Protein AF-0000000080333529 (afdb_homodimer)

Solvent-accessible surface area (backbone atoms only — not comparable to full-atom values): 23933 Å² total; per-residue (Å²): 127,78,77,71,86,58,95,71,82,52,67,54,53,47,52,49,46,55,55,24,71,76,44,64,41,33,68,66,54,49,54,51,51,41,56,34,69,43,43,64,78,32,32,79,67,63,74,89,47,46,64,58,46,52,50,52,35,33,75,72,50,28,28,42,82,66,44,78,44,62,57,81,95,43,74,72,43,58,24,32,24,52,32,74,61,20,52,52,49,38,52,52,54,45,46,48,41,52,23,46,83,76,91,73,59,57,62,54,39,35,29,47,66,55,45,79,83,49,44,61,68,57,49,42,53,28,43,49,49,21,38,54,51,38,52,51,52,36,52,50,46,52,53,50,47,60,58,44,59,76,75,39,66,57,75,83,40,49,30,58,52,49,49,41,52,52,44,47,48,50,33,53,50,50,49,54,54,41,47,28,60,76,69,64,69,40,73,63,47,66,52,49,43,44,26,67,74,70,68,48,78,44,67,79,55,54,59,47,74,78,42,89,58,67,68,130,127,80,78,73,84,56,96,71,81,54,65,53,50,45,52,50,47,56,56,24,71,75,45,64,41,31,69,66,55,50,52,52,50,41,56,36,69,45,43,63,77,32,33,78,66,62,76,89,46,46,63,59,44,54,50,52,34,33,75,74,51,26,27,43,82,66,42,77,46,65,59,81,94,44,75,72,45,59,25,33,24,51,32,73,62,20,51,52,49,36,52,53,53,45,48,48,41,49,22,48,84,74,92,74,57,56,62,54,38,35,29,47,68,55,47,80,83,49,44,59,67,57,48,42,53,29,44,49,51,22,38,52,51,39,51,50,52,36,50,50,46,52,54,49,48,59,57,43,58,75,76,41,65,57,74,80,40,50,32,59,53,50,50,41,51,51,44,48,49,50,33,53,51,49,50,53,54,40,46,27,61,76,69,65,69,40,74,62,46,67,54,49,43,46,25,67,74,70,67,49,78,46,68,80,55,54,58,46,73,77,42,88,57,65,68,130

Radius of gyration: 25.31 Å; Cα contacts (8 Å, |Δi|>4): 511; chains: 2; bounding box: 43×82×62 Å

Secondary structure (DSSP, 8-state):
------S---HHHHHHHHHHTT--B-HHHHHHHHHHTTGGGTS---GGGHHHHHHHHHHTTSEEEEEEE--TTS-PEEEEEE-HHHHHHHHHHHHHHHHS------HHHHHHHHGGGS-HHHHHHHHHHHHHHHHHHHHHHHHHHHHHHTTS-GGGGHHHHHHHHHHHHHHHHHHHHHHHHHHT-STTHHHHHHHHHH-PPPHHHHHHHTS-----/------S---HHHHHHHHHHTT--B-HHHHHHHHHHTTGGGTS---GGGHHHHHHHHHHTTSEEEEEEE--TTSPPEEEEEE-HHHHHHHHHHHHHHHHS------HHHHHHHHGGGS-HHHHHHHHHHHHHHHHHHHHHHHHHHHHHHTTS-GGGGHHHHHHHHHHHHHHHHHHHHHHHHHHT-STTHHHHHHHHHH-PPPHHHHHHHTS-----

Organism: NCBI:txid40318

Sequence (432 aa):
MAAKRRKLGNPLALAVMVLLTEKPMHPYEIAQTLRRRGKDSSLKINYGSLYTVVQNLEKHGFVEVAEVQREGNRPERTLYGITDAGREEAVQWLSDLLAVPAQEFPIFEAALSLMGVLAPDEVARLLQERLDTLQVRAASARGGLEKLYEKLPRLFLIETEYQLHMIEAEAAWVRDFLLEITEGTLPGLVEWRAFHETGEVPEEYLKLAGGTFEKPMAAKRRKLGNPLALAVMVLLTEKPMHPYEIAQTLRRRGKDSSLKINYGSLYTVVQNLEKHGFVEVAEVQREGNRPERTLYGITDAGREEAVQWLSDLLAVPAQEFPIFEAALSLMGVLAPDEVARLLQERLDTLQVRAASARGGLEKLYEKLPRLFLIETEYQLHMIEAEAAWVRDFLLEITEGTLPGLVEWRAFHETGEVPEEYLKLAGGTFEKP

pLDDT: mean 90.99, std 13.89, range [31.88, 98.94]

InterPro domains:
  IPR005149 Transcription regulator PadR, N-terminal [PF03551] (16-89)
  IPR036388 Winged helix-like DNA-binding domain superfamily [G3DSA:1.10.10.10] (5-105)
  IPR036390 Winged helix DNA-binding domain superfamily [SSF46785] (12-182)
  IPR052509 Metal-responsive DNA-binding regulator [PTHR33169] (12-100)

Structure (mmCIF, N/CA/C/O backbone):
data_AF-0000000080333529-model_v1
#
loop_
_entity.id
_entity.type
_entity.pdbx_description
1 polymer 'PadR family transcriptional regulator'
#
loop_
_atom_site.group_PDB
_atom_site.id
_atom_site.type_symbol
_atom_site.label_atom_id
_atom_site.label_alt_id
_atom_site.label_comp_id
_atom_site.label_asym_id
_atom_site.label_entity_id
_atom_site.label_seq_id
_atom_site.pdbx_PDB_ins_code
_atom_site.Cartn_x
_atom_site.Cartn_y
_atom_site.Cartn_z
_atom_site.occupancy
_atom_site.B_iso_or_equiv
_atom_site.auth_seq_id
_atom_site.auth_comp_id
_atom_site.auth_asym_id
_atom_site.auth_atom_id
_atom_site.pdbx_PDB_model_num
ATOM 1 N N . MET A 1 1 ? -19.672 2.041 6.551 1 31.88 1 MET A N 1
ATOM 2 C CA . MET A 1 1 ? -20.203 3.035 5.629 1 31.88 1 MET A CA 1
ATOM 3 C C . MET A 1 1 ? -19.25 3.271 4.465 1 31.88 1 MET A C 1
ATOM 5 O O . MET A 1 1 ? -18.031 3.283 4.648 1 31.88 1 MET A O 1
ATOM 9 N N . ALA A 1 2 ? -19.672 2.938 3.289 1 41.88 2 ALA A N 1
ATOM 10 C CA . ALA A 1 2 ? -18.875 3.184 2.09 1 41.88 2 ALA A CA 1
ATOM 11 C C . ALA A 1 2 ? -18.297 4.594 2.104 1 41.88 2 ALA A C 1
ATOM 13 O O . ALA A 1 2 ? -18.953 5.543 2.525 1 41.88 2 ALA A O 1
ATOM 14 N N . ALA A 1 3 ? -17.047 4.762 2.18 1 49.75 3 ALA A N 1
ATOM 15 C CA . ALA A 1 3 ? -16.453 6.094 2.105 1 49.75 3 ALA A CA 1
ATOM 16 C C . ALA A 1 3 ? -17.203 6.973 1.107 1 49.75 3 ALA A C 1
ATOM 18 O O . ALA A 1 3 ? -17.469 6.551 -0.017 1 49.75 3 ALA A O 1
ATOM 19 N N . LYS A 1 4 ? -18 7.844 1.48 1 55.5 4 LYS A N 1
ATOM 20 C CA . LYS A 1 4 ? -18.688 8.812 0.63 1 55.5 4 LYS A CA 1
ATOM 21 C C . LYS A 1 4 ? -17.781 9.273 -0.513 1 55.5 4 LYS A C 1
ATOM 23 O O . LYS A 1 4 ? -16.594 9.508 -0.315 1 55.5 4 LYS A O 1
ATOM 28 N N . ARG A 1 5 ? -18.281 9.102 -1.69 1 67.81 5 ARG A N 1
ATOM 29 C CA . ARG A 1 5 ? -17.609 9.586 -2.895 1 67.81 5 ARG A CA 1
ATOM 30 C C . ARG A 1 5 ? -17.281 11.07 -2.781 1 67.81 5 ARG A C 1
ATOM 32 O O . ARG A 1 5 ? -18.172 11.898 -2.613 1 67.81 5 ARG A O 1
ATOM 39 N N . ARG A 1 6 ? -16.109 11.297 -2.586 1 78.88 6 ARG A N 1
ATOM 40 C CA . ARG A 1 6 ? -15.656 12.672 -2.4 1 78.88 6 ARG A CA 1
ATOM 41 C C . ARG A 1 6 ? -15.508 13.391 -3.74 1 78.88 6 ARG A C 1
ATOM 43 O O . ARG A 1 6 ? -15.258 12.75 -4.766 1 78.88 6 ARG A O 1
ATOM 50 N N . LYS A 1 7 ? -15.789 14.648 -3.719 1 79.12 7 LYS A N 1
ATOM 51 C CA . LYS A 1 7 ? -15.664 15.461 -4.926 1 79.12 7 LYS A CA 1
ATOM 52 C C . LYS A 1 7 ? -14.258 15.391 -5.5 1 79.12 7 LYS A C 1
ATOM 54 O O . LYS A 1 7 ? -14.078 15.336 -6.719 1 79.12 7 LYS A O 1
ATOM 59 N N . LEU A 1 8 ? -13.344 15.484 -4.648 1 83.56 8 LEU A N 1
ATOM 60 C CA . LEU A 1 8 ? -11.945 15.297 -5.016 1 83.56 8 LEU A CA 1
ATOM 61 C C . LEU A 1 8 ? -11.328 14.156 -4.215 1 83.56 8 LEU A C 1
ATOM 63 O O . LEU A 1 8 ? -11.523 14.062 -3 1 83.56 8 LEU A O 1
ATOM 67 N N . GLY A 1 9 ? -10.609 13.328 -4.965 1 87.12 9 GLY A N 1
ATOM 68 C CA . GLY A 1 9 ? -10.062 12.164 -4.297 1 87.12 9 GLY A CA 1
ATOM 69 C C . GLY A 1 9 ? -8.547 12.125 -4.312 1 87.12 9 GLY A C 1
ATOM 70 O O . GLY A 1 9 ? -7.934 11.195 -3.781 1 87.12 9 GLY A O 1
ATOM 71 N N . ASN A 1 10 ? -7.965 13.172 -4.797 1 90.81 10 ASN A N 1
ATOM 72 C CA . ASN A 1 10 ? -6.516 13.273 -4.906 1 90.81 10 ASN A CA 1
ATOM 73 C C . ASN A 1 10 ? -5.883 13.688 -3.58 1 90.81 10 ASN A C 1
ATOM 75 O O . ASN A 1 10 ? -6.223 14.734 -3.025 1 90.81 10 ASN A O 1
ATOM 79 N N . PRO A 1 11 ? -4.934 12.867 -3.082 1 93.31 11 PRO A N 1
ATOM 80 C CA . PRO A 1 11 ? -4.309 13.211 -1.802 1 93.31 11 PRO A CA 1
ATOM 81 C C . PRO A 1 11 ? -3.664 14.594 -1.81 1 93.31 11 PRO A C 1
ATOM 83 O O . PRO A 1 11 ? -3.582 15.242 -0.765 1 93.31 11 PRO A O 1
ATOM 86 N N . LEU A 1 12 ? -3.232 15.039 -2.93 1 96.5 12 LEU A N 1
ATOM 87 C CA . LEU A 1 12 ? -2.662 16.375 -3.021 1 96.5 12 LEU A CA 1
ATOM 88 C C . LEU A 1 12 ? -3.697 17.438 -2.65 1 96.5 12 LEU A C 1
ATOM 90 O O . LEU A 1 12 ? -3.367 18.438 -2.006 1 96.5 12 LEU A O 1
ATOM 94 N N . ALA A 1 13 ? -4.895 17.266 -3.061 1 97.38 13 ALA A N 1
ATOM 95 C CA . ALA A 1 13 ? -5.965 18.203 -2.707 1 97.38 13 ALA A CA 1
ATOM 96 C C . ALA A 1 13 ? -6.133 18.297 -1.194 1 97.38 13 ALA A C 1
ATOM 98 O O . ALA A 1 13 ? -6.285 19.391 -0.647 1 97.38 13 ALA A O 1
ATOM 99 N N . LEU A 1 14 ? -6.094 17.156 -0.58 1 97.56 14 LEU A N 1
ATOM 100 C CA . LEU A 1 14 ? -6.188 17.141 0.876 1 97.56 14 LEU A CA 1
ATOM 101 C C . LEU A 1 14 ? -5.012 17.875 1.509 1 97.56 14 LEU A C 1
ATOM 103 O O . LEU A 1 14 ? -5.195 18.672 2.43 1 97.56 14 LEU A O 1
ATOM 107 N N . ALA A 1 15 ? -3.828 17.594 1.026 1 98 15 ALA A N 1
ATOM 108 C CA . ALA A 1 15 ? -2.629 18.25 1.555 1 98 15 ALA A CA 1
ATOM 109 C C . ALA A 1 15 ? -2.713 19.766 1.396 1 98 15 ALA A C 1
ATOM 111 O O . ALA A 1 15 ? -2.35 20.516 2.309 1 98 15 ALA A O 1
ATOM 112 N N . VAL A 1 16 ? -3.225 20.188 0.285 1 98 16 VAL A N 1
ATOM 113 C CA . VAL A 1 16 ? -3.363 21.609 0.015 1 98 16 VAL A CA 1
ATOM 114 C C . VAL A 1 16 ? -4.348 22.234 1.006 1 98 16 VAL A C 1
ATOM 116 O O . VAL A 1 16 ? -4.051 23.266 1.624 1 98 16 VAL A O 1
ATOM 119 N N . MET A 1 17 ? -5.48 21.641 1.141 1 98.25 17 MET A N 1
ATOM 120 C CA . MET A 1 17 ? -6.488 22.188 2.053 1 98.25 17 MET A CA 1
ATOM 121 C C . MET A 1 17 ? -5.953 22.25 3.479 1 98.25 17 MET A C 1
ATOM 123 O O . MET A 1 17 ? -6.156 23.234 4.18 1 98.25 17 MET A O 1
ATOM 127 N N . VAL A 1 18 ? -5.25 21.203 3.867 1 97.75 18 VAL A N 1
ATOM 128 C CA . VAL A 1 18 ? -4.695 21.172 5.219 1 97.75 18 VAL A CA 1
ATOM 129 C C . VAL A 1 18 ? -3.674 22.281 5.391 1 97.75 18 VAL A C 1
ATOM 131 O O . VAL A 1 18 ? -3.686 23 6.402 1 97.75 18 VAL A O 1
ATOM 134 N N . LEU A 1 19 ? -2.826 22.469 4.441 1 96.62 19 LEU A N 1
ATOM 135 C CA . LEU A 1 19 ? -1.813 23.516 4.516 1 96.62 19 LEU A CA 1
ATOM 136 C C . LEU A 1 19 ? -2.459 24.906 4.586 1 96.62 19 LEU A C 1
ATOM 138 O O . LEU A 1 19 ? -2.012 25.766 5.348 1 96.62 19 LEU A O 1
ATOM 142 N N . LEU A 1 20 ? -3.541 25.109 3.916 1 97.44 20 LEU A N 1
ATOM 143 C CA . LEU A 1 20 ? -4.184 26.406 3.824 1 97.44 20 LEU A CA 1
ATOM 144 C C . LEU A 1 20 ? -4.945 26.734 5.105 1 97.44 20 LEU A C 1
ATOM 146 O O . LEU A 1 20 ? -5.375 27.875 5.309 1 97.44 20 LEU A O 1
ATOM 150 N N . THR A 1 21 ? -5.113 25.797 5.926 1 95.31 21 THR A N 1
ATOM 151 C CA . THR A 1 21 ? -5.695 26.094 7.23 1 95.31 21 THR A CA 1
ATOM 152 C C . THR A 1 21 ? -4.738 26.938 8.062 1 95.31 21 THR A C 1
ATOM 154 O O . THR A 1 21 ? -5.148 27.562 9.039 1 95.31 21 THR A O 1
ATOM 157 N N . GLU A 1 22 ? -3.457 26.906 7.691 1 92.38 22 GLU A N 1
ATOM 158 C CA . GLU A 1 22 ? -2.451 27.672 8.422 1 92.38 22 GLU A CA 1
ATOM 159 C C . GLU A 1 22 ? -2.465 29.141 8.008 1 92.38 22 GLU A C 1
ATOM 161 O O . GLU A 1 22 ? -2.406 30.031 8.859 1 92.38 22 GLU A O 1
ATOM 166 N N . LYS A 1 23 ? -2.471 29.422 6.801 1 92.88 23 LYS A N 1
ATOM 167 C CA . LYS A 1 23 ? -2.51 30.75 6.207 1 92.88 23 LYS A CA 1
ATOM 168 C C . LYS A 1 23 ? -2.758 30.672 4.703 1 92.88 23 LYS A C 1
ATOM 170 O O . LYS A 1 23 ? -2.531 29.641 4.082 1 92.88 23 LYS A O 1
ATOM 175 N N . PRO A 1 24 ? -3.273 31.766 4.195 1 95.94 24 PRO A N 1
ATOM 176 C CA . PRO A 1 24 ? -3.344 31.797 2.732 1 95.94 24 PRO A CA 1
ATOM 177 C C . PRO A 1 24 ? -1.971 31.703 2.072 1 95.94 24 PRO A C 1
ATOM 179 O O . PRO A 1 24 ? -0.981 32.188 2.623 1 95.94 24 PRO A O 1
ATOM 182 N N . MET A 1 25 ? -1.92 31.062 0.925 1 95.88 25 MET A N 1
ATOM 183 C CA . MET A 1 25 ? -0.665 30.859 0.204 1 95.88 25 MET A CA 1
ATOM 184 C C . MET A 1 25 ? -0.895 30.891 -1.304 1 95.88 25 MET A C 1
ATOM 186 O O . MET A 1 25 ? -1.982 30.547 -1.774 1 95.88 25 MET A O 1
ATOM 190 N N . HIS A 1 26 ? 0.167 31.328 -2.025 1 94.5 26 HIS A N 1
ATOM 191 C CA . HIS A 1 26 ? 0.181 31.078 -3.463 1 94.5 26 HIS A CA 1
ATOM 192 C C . HIS A 1 26 ? 0.554 29.625 -3.771 1 94.5 26 HIS A C 1
ATOM 194 O O . HIS A 1 26 ? 1.181 28.953 -2.949 1 94.5 26 HIS A O 1
ATOM 200 N N . PRO A 1 27 ? 0.148 29.172 -4.977 1 94.56 27 PRO A N 1
ATOM 201 C CA . PRO A 1 27 ? 0.464 27.781 -5.344 1 94.56 27 PRO A CA 1
ATOM 202 C C . PRO A 1 27 ? 1.956 27.484 -5.246 1 94.56 27 PRO A C 1
ATOM 204 O O . PRO A 1 27 ? 2.336 26.391 -4.789 1 94.56 27 PRO A O 1
ATOM 207 N N . TYR A 1 28 ? 2.715 28.375 -5.59 1 93.94 28 TYR A N 1
ATOM 208 C CA . TYR A 1 28 ? 4.156 28.188 -5.496 1 93.94 28 TYR A CA 1
ATOM 209 C C . TYR A 1 28 ? 4.586 27.953 -4.051 1 93.94 28 TYR A C 1
ATOM 211 O O . TYR A 1 28 ? 5.406 27.078 -3.768 1 93.94 28 TYR A O 1
ATOM 219 N N . GLU A 1 29 ? 4.141 28.766 -3.186 1 94.19 29 GLU A N 1
ATOM 220 C CA . GLU A 1 29 ? 4.449 28.641 -1.764 1 94.19 29 GLU A CA 1
ATOM 221 C C . GLU A 1 29 ? 3.951 27.312 -1.213 1 94.19 29 GLU A C 1
ATOM 223 O O . GLU A 1 29 ? 4.617 26.688 -0.385 1 94.19 29 GLU A O 1
ATOM 228 N N . ILE A 1 30 ? 2.814 26.859 -1.659 1 96.75 30 ILE A N 1
ATOM 229 C CA . ILE A 1 30 ? 2.268 25.578 -1.248 1 96.75 30 ILE A CA 1
ATOM 230 C C . ILE A 1 30 ? 3.23 24.453 -1.641 1 96.75 30 ILE A C 1
ATOM 232 O O . ILE A 1 30 ? 3.588 23.609 -0.811 1 96.75 30 ILE A O 1
ATOM 236 N N . ALA A 1 31 ? 3.668 24.484 -2.875 1 96.31 31 ALA A N 1
ATOM 237 C CA . ALA A 1 31 ? 4.598 23.469 -3.369 1 96.31 31 ALA A CA 1
ATOM 238 C C . ALA A 1 31 ? 5.891 23.469 -2.559 1 96.31 31 ALA A C 1
ATOM 240 O O . ALA A 1 31 ? 6.379 22.406 -2.16 1 96.31 31 ALA A O 1
ATOM 241 N N . GLN A 1 32 ? 6.41 24.656 -2.307 1 95.75 32 GLN A N 1
ATOM 242 C CA . GLN A 1 32 ? 7.656 24.781 -1.556 1 95.75 32 GLN A CA 1
ATOM 243 C C . GLN A 1 32 ? 7.5 24.234 -0.136 1 95.75 32 GLN A C 1
ATOM 245 O O . GLN A 1 32 ? 8.391 23.562 0.375 1 95.75 32 GLN A O 1
ATOM 250 N N . THR A 1 33 ? 6.41 24.594 0.437 1 95.25 33 THR A N 1
ATOM 251 C CA . THR A 1 33 ? 6.164 24.156 1.807 1 95.25 33 THR A CA 1
ATOM 252 C C . THR A 1 33 ? 6.016 22.641 1.873 1 95.25 33 THR A C 1
ATOM 254 O O . THR A 1 33 ? 6.598 21.984 2.746 1 95.25 33 THR A O 1
ATOM 257 N N . LEU A 1 34 ? 5.285 22.016 0.959 1 96.44 34 LEU A N 1
ATOM 258 C CA . LEU A 1 34 ? 5.117 20.578 0.915 1 96.44 34 LEU A CA 1
ATOM 259 C C . LEU A 1 34 ? 6.461 19.875 0.721 1 96.44 34 LEU A C 1
ATOM 261 O O . LEU A 1 34 ? 6.742 18.875 1.372 1 96.44 34 LEU A O 1
ATOM 265 N N . ARG A 1 35 ? 7.277 20.406 -0.124 1 95.12 35 ARG A N 1
ATOM 266 C CA . ARG A 1 35 ? 8.602 19.844 -0.372 1 95.12 35 ARG A CA 1
ATOM 267 C C . ARG A 1 35 ? 9.477 19.938 0.874 1 95.12 35 ARG A C 1
ATOM 269 O O . ARG A 1 35 ? 10.125 18.969 1.259 1 95.12 35 ARG A O 1
ATOM 276 N N . ARG A 1 36 ? 9.469 21.094 1.441 1 93.12 36 ARG A N 1
ATOM 277 C CA . ARG A 1 36 ? 10.289 21.344 2.623 1 93.12 36 ARG A CA 1
ATOM 278 C C . ARG A 1 36 ? 9.914 20.406 3.76 1 93.12 36 ARG A C 1
ATOM 280 O O . ARG A 1 36 ? 10.781 19.922 4.496 1 93.12 36 ARG A O 1
ATOM 287 N N . ARG A 1 37 ? 8.68 20.141 3.832 1 93.62 37 ARG A N 1
ATOM 288 C CA . ARG A 1 37 ? 8.188 19.297 4.922 1 93.62 37 ARG A CA 1
ATOM 289 C C . ARG A 1 37 ? 8.25 17.828 4.543 1 93.62 37 ARG A C 1
ATOM 291 O O . ARG A 1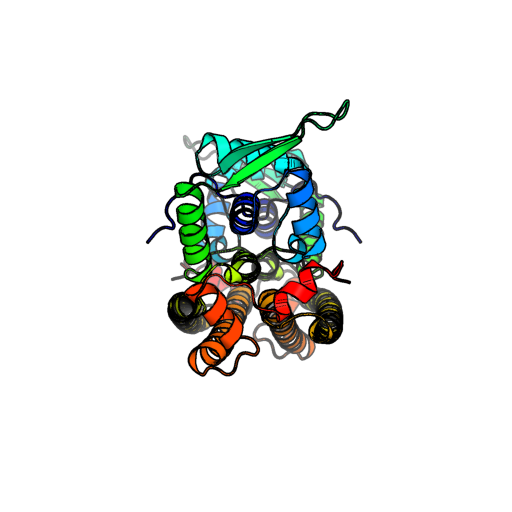 37 ? 7.855 16.953 5.328 1 93.62 37 ARG A O 1
ATOM 298 N N . GLY A 1 38 ? 8.742 17.5 3.381 1 93.44 38 GLY A N 1
ATOM 299 C CA . GLY A 1 38 ? 8.969 16.125 2.949 1 93.44 38 GLY A CA 1
ATOM 300 C C . GLY A 1 38 ? 7.688 15.344 2.76 1 93.44 38 GLY A C 1
ATOM 301 O O . GLY A 1 38 ? 7.652 14.141 3.006 1 93.44 38 GLY A O 1
ATOM 302 N N . LYS A 1 39 ? 6.652 16.016 2.34 1 95.38 39 LYS A N 1
ATOM 303 C CA . LYS A 1 39 ? 5.352 15.359 2.244 1 95.38 39 LYS A CA 1
ATOM 304 C C . LYS A 1 39 ? 5.328 14.344 1.108 1 95.38 39 LYS A C 1
ATOM 306 O O . LYS A 1 39 ? 4.523 13.406 1.122 1 95.38 39 LYS A O 1
ATOM 311 N N . ASP A 1 40 ? 6.223 14.469 0.195 1 93.81 40 ASP A N 1
ATOM 312 C CA . ASP A 1 40 ? 6.258 13.562 -0.951 1 93.81 40 ASP A CA 1
ATOM 313 C C . ASP A 1 40 ? 6.789 12.195 -0.551 1 93.81 40 ASP A C 1
ATOM 315 O O . ASP A 1 40 ? 6.723 11.242 -1.333 1 93.81 40 ASP A O 1
ATOM 319 N N . SER A 1 41 ? 7.246 12.031 0.628 1 93.56 41 SER A N 1
ATOM 320 C CA . SER A 1 41 ? 7.668 10.727 1.133 1 93.56 41 SER A CA 1
ATOM 321 C C . SER A 1 41 ? 6.469 9.891 1.575 1 93.56 41 SER A C 1
ATOM 323 O O . SER A 1 41 ? 6.555 8.664 1.653 1 93.56 41 SER A O 1
ATOM 325 N N . SER A 1 42 ? 5.371 10.586 1.851 1 95.19 42 SER A N 1
ATOM 326 C CA . SER A 1 42 ? 4.211 9.875 2.383 1 95.19 42 SER A CA 1
ATOM 327 C C . SER A 1 42 ? 2.996 10.047 1.479 1 95.19 42 SER A C 1
ATOM 329 O O . SER A 1 42 ? 2.016 9.312 1.604 1 95.19 42 SER A O 1
ATOM 331 N N . LEU A 1 43 ? 3.068 11.023 0.66 1 94.19 43 LEU A N 1
ATOM 332 C CA . LEU A 1 43 ? 2.018 11.305 -0.312 1 94.19 43 LEU A CA 1
ATOM 333 C C . LEU A 1 43 ? 2.559 11.234 -1.735 1 94.19 43 LEU A C 1
ATOM 335 O O . LEU A 1 43 ? 3.641 11.75 -2.02 1 94.19 43 LEU A O 1
ATOM 339 N N . LYS A 1 44 ? 1.732 10.562 -2.549 1 92.44 44 LYS A N 1
ATOM 340 C CA . LYS A 1 44 ? 2.084 10.648 -3.963 1 92.44 44 LYS A CA 1
ATOM 341 C C . LYS A 1 44 ? 1.747 12.016 -4.539 1 92.44 44 LYS A C 1
ATOM 343 O O . LYS A 1 44 ? 0.585 12.305 -4.832 1 92.44 44 LYS A O 1
ATOM 348 N N . ILE A 1 45 ? 2.764 12.828 -4.711 1 93.75 45 ILE A N 1
ATOM 349 C CA . ILE A 1 45 ? 2.529 14.211 -5.105 1 93.75 45 ILE A CA 1
ATOM 350 C C . ILE A 1 45 ? 3.064 14.438 -6.516 1 93.75 45 ILE A C 1
ATOM 352 O O . ILE A 1 45 ? 4.219 14.125 -6.809 1 93.75 45 ILE A O 1
ATOM 356 N N . ASN A 1 46 ? 2.193 14.852 -7.391 1 93.88 46 ASN A N 1
ATOM 357 C CA . ASN A 1 46 ? 2.58 15.445 -8.664 1 93.88 46 ASN A CA 1
ATOM 358 C C . ASN A 1 46 ? 2.537 16.969 -8.617 1 93.88 46 ASN A C 1
ATOM 360 O O . ASN A 1 46 ? 1.485 17.578 -8.828 1 93.88 46 ASN A O 1
ATOM 364 N N . TYR A 1 47 ? 3.666 17.547 -8.492 1 93.06 47 TYR A N 1
ATOM 365 C CA . TYR A 1 47 ? 3.734 18.984 -8.305 1 93.06 47 TYR A CA 1
ATOM 366 C C . TYR A 1 47 ? 3.326 19.719 -9.57 1 93.06 47 TYR A C 1
ATOM 368 O O . TYR A 1 47 ? 2.885 20.875 -9.516 1 93.06 47 TYR A O 1
ATOM 376 N N . GLY A 1 48 ? 3.432 19.094 -10.688 1 92.88 48 GLY A N 1
ATOM 377 C CA . GLY A 1 48 ? 3.031 19.703 -11.945 1 92.88 48 GLY A CA 1
ATOM 378 C C . GLY A 1 48 ? 1.539 19.953 -12.031 1 92.88 48 GLY A C 1
ATOM 379 O O . GLY A 1 48 ? 1.098 20.812 -12.797 1 92.88 48 GLY A O 1
ATOM 380 N N . SER A 1 49 ? 0.805 19.234 -11.227 1 94.75 49 SER A N 1
ATOM 381 C CA . SER A 1 49 ? -0.648 19.375 -11.273 1 94.75 49 SER A CA 1
ATOM 382 C C . SER A 1 49 ? -1.156 20.312 -10.195 1 94.75 49 SER A C 1
ATOM 384 O O . SER A 1 49 ? -2.365 20.5 -10.039 1 94.75 49 SER A O 1
ATOM 386 N N . LEU A 1 50 ? -0.34 20.891 -9.406 1 95.56 50 LEU A N 1
ATOM 387 C CA . LEU A 1 50 ? -0.73 21.656 -8.227 1 95.56 50 LEU A CA 1
ATOM 388 C C . LEU A 1 50 ? -1.682 22.797 -8.602 1 95.56 50 LEU A C 1
ATOM 390 O O . LEU A 1 50 ? -2.697 23 -7.934 1 95.56 50 LEU A O 1
ATOM 394 N N . TYR A 1 51 ? -1.373 23.5 -9.633 1 94.44 51 TYR A N 1
ATOM 395 C CA . TYR A 1 51 ? -2.219 24.609 -10.062 1 94.44 51 TYR A CA 1
ATOM 396 C C . TYR A 1 51 ? -3.621 24.125 -10.406 1 94.44 51 TYR A C 1
ATOM 398 O O . TYR A 1 51 ? -4.613 24.734 -10.008 1 94.44 51 TYR A O 1
ATOM 406 N N . THR A 1 52 ? -3.67 23.078 -11.094 1 96.19 52 THR A N 1
ATOM 407 C CA . THR A 1 52 ? -4.945 22.484 -11.477 1 96.19 52 THR A CA 1
ATOM 408 C C . THR A 1 52 ? -5.723 22.031 -10.242 1 96.19 52 THR A C 1
ATOM 410 O O . THR A 1 52 ? -6.941 22.203 -10.172 1 96.19 52 THR A O 1
ATOM 413 N N . VAL A 1 53 ? -5.055 21.469 -9.305 1 97.12 53 VAL A N 1
ATOM 414 C CA . VAL A 1 53 ? -5.684 21.016 -8.07 1 97.12 53 VAL A CA 1
ATOM 415 C C . VAL A 1 53 ? -6.273 22.203 -7.32 1 97.12 53 VAL A C 1
ATOM 417 O O . VAL A 1 53 ? -7.418 22.156 -6.855 1 97.12 53 VAL A O 1
ATOM 420 N N . VAL A 1 54 ? -5.531 23.281 -7.227 1 97 54 VAL A N 1
ATOM 421 C CA . VAL A 1 54 ? -6 24.469 -6.535 1 97 54 VAL A CA 1
ATOM 422 C C . VAL A 1 54 ? -7.219 25.047 -7.254 1 97 54 VAL A C 1
ATOM 424 O O . VAL A 1 54 ? -8.203 25.422 -6.617 1 97 54 VAL A O 1
ATOM 427 N N . GLN A 1 55 ? -7.168 25.031 -8.539 1 96 55 GLN A N 1
ATOM 428 C CA . GLN A 1 55 ? -8.289 25.531 -9.336 1 96 55 GLN A CA 1
ATOM 429 C C . GLN A 1 55 ? -9.531 24.672 -9.125 1 96 55 GLN A C 1
ATOM 431 O O . GLN A 1 55 ? -10.641 25.203 -9.016 1 96 55 GLN A O 1
ATOM 436 N N . ASN A 1 56 ? -9.367 23.391 -9.102 1 97.5 56 ASN A N 1
ATOM 437 C CA . ASN A 1 56 ? -10.484 22.5 -8.852 1 97.5 56 ASN A CA 1
ATOM 438 C C . ASN A 1 56 ? -11.086 22.719 -7.465 1 97.5 56 ASN A C 1
ATOM 440 O O . ASN A 1 56 ? -12.312 22.703 -7.305 1 97.5 56 ASN A O 1
ATOM 444 N N . LEU A 1 57 ? -10.242 22.891 -6.477 1 98.12 57 LEU A N 1
ATOM 445 C CA . LEU A 1 57 ? -10.719 23.188 -5.129 1 98.12 57 LEU A CA 1
ATOM 446 C C . LEU A 1 57 ? -11.523 24.469 -5.102 1 98.12 57 LEU A C 1
ATOM 448 O O . LEU A 1 57 ? -12.539 24.562 -4.402 1 98.12 57 LEU A O 1
ATOM 452 N N . GLU A 1 58 ? -11.047 25.469 -5.801 1 97.5 58 GLU A N 1
ATOM 453 C CA . GLU A 1 58 ? -11.773 26.734 -5.898 1 97.5 58 GLU A CA 1
ATOM 454 C C . GLU A 1 58 ? -13.125 26.531 -6.57 1 97.5 58 GLU A C 1
ATOM 456 O O . GLU A 1 58 ? -14.141 27.062 -6.094 1 97.5 58 GLU A O 1
ATOM 461 N N . LYS A 1 59 ? -13.117 25.797 -7.676 1 97.12 59 LYS A N 1
ATOM 462 C CA . LYS A 1 59 ? -14.336 25.531 -8.422 1 97.12 59 LYS A CA 1
ATOM 463 C C . LYS A 1 59 ? -15.391 24.875 -7.531 1 97.12 59 LYS A C 1
ATOM 465 O O . LYS A 1 59 ? -16.594 25.156 -7.672 1 97.12 59 LYS A O 1
ATOM 470 N N . HIS A 1 60 ? -14.969 24.031 -6.598 1 97.12 60 HIS A N 1
ATOM 471 C CA . HIS A 1 60 ? -15.898 23.312 -5.734 1 97.12 60 HIS A CA 1
ATOM 472 C C . HIS A 1 60 ? -16.188 24.094 -4.453 1 97.12 60 HIS A C 1
ATOM 474 O O . HIS A 1 60 ? -16.891 23.594 -3.568 1 97.12 60 HIS A O 1
ATOM 480 N N . GLY A 1 61 ? -15.539 25.266 -4.312 1 97.62 61 GLY A N 1
ATOM 481 C CA . GLY A 1 61 ? -15.844 26.156 -3.201 1 97.62 61 GLY A CA 1
ATOM 482 C C . GLY A 1 61 ? -15.07 25.828 -1.941 1 97.62 61 GLY A C 1
ATOM 483 O O . GLY A 1 61 ? -15.406 26.297 -0.854 1 97.62 61 GLY A O 1
ATOM 484 N N . PHE A 1 62 ? -14.047 25.016 -2.035 1 98.25 62 PHE A N 1
ATOM 485 C CA . PHE A 1 62 ? -13.266 24.625 -0.867 1 98.25 62 PHE A CA 1
ATOM 486 C C . PHE A 1 62 ? -12.133 25.609 -0.614 1 98.25 62 PHE A C 1
ATOM 488 O O . PHE A 1 62 ? -11.617 25.703 0.504 1 98.25 62 PHE A O 1
ATOM 495 N N . VAL A 1 63 ? -11.727 26.266 -1.646 1 98.12 63 VAL A N 1
ATOM 496 C CA . VAL A 1 63 ? -10.703 27.312 -1.623 1 98.12 63 VAL A CA 1
ATOM 497 C C . VAL A 1 63 ? -11.203 28.547 -2.355 1 98.12 63 VAL A C 1
ATOM 499 O O . VAL A 1 63 ? -12.086 28.453 -3.215 1 98.12 63 VAL A O 1
ATOM 502 N N . GLU A 1 64 ? -10.688 29.719 -1.939 1 97.94 64 GLU A N 1
ATOM 503 C CA . GLU A 1 64 ? -11.07 30.969 -2.576 1 97.94 64 GLU A CA 1
ATOM 504 C C . GLU A 1 64 ? -9.875 31.922 -2.682 1 97.94 64 GLU A C 1
ATOM 506 O O . GLU A 1 64 ? -8.883 31.75 -1.968 1 97.94 64 GLU A O 1
ATOM 511 N N . VAL A 1 65 ? -9.984 32.875 -3.584 1 94.94 65 VAL A N 1
ATOM 512 C CA . VAL A 1 65 ? -8.961 33.938 -3.688 1 94.94 65 VAL A CA 1
ATOM 513 C C . VAL A 1 65 ? -9 34.812 -2.447 1 94.94 65 VAL A C 1
ATOM 515 O O . VAL A 1 65 ? -10.031 35.406 -2.123 1 94.94 65 VAL A O 1
ATOM 518 N N . ALA A 1 66 ? -7.953 34.812 -1.78 1 91.44 66 ALA A N 1
ATOM 519 C CA . ALA A 1 66 ? -7.852 35.625 -0.583 1 91.44 66 ALA A CA 1
ATOM 520 C C . ALA A 1 66 ? -7.375 37.031 -0.93 1 91.44 66 ALA A C 1
ATOM 522 O O . ALA A 1 66 ? -7.898 38.031 -0.408 1 91.44 66 ALA A O 1
ATOM 523 N N . GLU A 1 67 ? -6.332 37.125 -1.679 1 86.44 67 GLU A N 1
ATOM 524 C CA . GLU A 1 67 ? -5.738 38.406 -2.061 1 86.44 67 GLU A CA 1
ATOM 525 C C . GLU A 1 67 ? -5.02 38.281 -3.402 1 86.44 67 GLU A C 1
ATOM 527 O O . GLU A 1 67 ? -4.496 37.219 -3.75 1 86.44 67 GLU A O 1
ATOM 532 N N . VAL A 1 68 ? -5.219 39.344 -4.172 1 81.81 68 VAL A N 1
ATOM 533 C CA . VAL A 1 68 ? -4.406 39.438 -5.379 1 81.81 68 VAL A CA 1
ATOM 534 C C . VAL A 1 68 ? -3.318 40.5 -5.18 1 81.81 68 VAL A C 1
ATOM 536 O O . VAL A 1 68 ? -3.611 41.656 -4.859 1 81.81 68 VAL A O 1
ATOM 539 N N . GLN A 1 69 ? -2.125 39.969 -5.039 1 74.38 69 GLN A N 1
ATOM 540 C CA . GLN A 1 69 ? -1.02 40.875 -4.77 1 74.38 69 GLN A CA 1
ATOM 541 C C . GLN A 1 69 ? -0.279 41.25 -6.055 1 74.38 69 GLN A C 1
ATOM 543 O O . GLN A 1 69 ? -0.081 40.406 -6.926 1 74.38 69 GLN A O 1
ATOM 548 N N . ARG A 1 70 ? -0.277 42.5 -6.43 1 71.19 70 ARG A N 1
ATOM 549 C CA . ARG A 1 70 ? 0.523 43 -7.539 1 71.19 70 ARG A CA 1
ATOM 550 C C . ARG A 1 70 ? 1.727 43.781 -7.039 1 71.19 70 ARG A C 1
ATOM 552 O O . ARG A 1 70 ? 1.584 44.688 -6.195 1 71.19 70 ARG A O 1
ATOM 559 N N . GLU A 1 71 ? 2.826 43.156 -6.953 1 63 71 GLU A N 1
ATOM 560 C CA . GLU A 1 71 ? 3.961 44 -6.586 1 63 71 GLU A CA 1
ATOM 561 C C . GLU A 1 71 ? 4.637 44.562 -7.824 1 63 71 GLU A C 1
ATOM 563 O O . GLU A 1 71 ? 5.441 43.906 -8.477 1 63 71 GLU A O 1
ATOM 568 N N . GLY A 1 72 ? 4.477 45.75 -7.875 1 64.44 72 GLY A N 1
ATOM 569 C CA . GLY A 1 72 ? 5.102 46.469 -8.977 1 64.44 72 GLY A CA 1
ATOM 570 C C . GLY A 1 72 ? 4.789 45.875 -10.336 1 64.44 72 GLY A C 1
ATOM 571 O O . GLY A 1 72 ? 3.623 45.656 -10.672 1 64.44 72 GLY A O 1
ATOM 572 N N . ASN A 1 73 ? 5.957 45.625 -11.125 1 65.75 73 ASN A N 1
ATOM 573 C CA . ASN A 1 73 ? 5.859 45.094 -12.477 1 65.75 73 ASN A CA 1
ATOM 574 C C . ASN A 1 73 ? 5.871 43.562 -12.484 1 65.75 73 ASN A C 1
ATOM 576 O O . ASN A 1 73 ? 6.113 42.938 -13.516 1 65.75 73 ASN A O 1
ATOM 580 N N . ARG A 1 74 ? 5.762 43.062 -11.188 1 65.56 74 ARG A N 1
ATOM 581 C CA . ARG A 1 74 ? 5.797 41.594 -11.109 1 65.56 74 ARG A CA 1
ATOM 582 C C . ARG A 1 74 ? 4.414 41 -11.359 1 65.56 74 ARG A C 1
ATOM 584 O O . ARG A 1 74 ? 3.398 41.688 -11.125 1 65.56 74 ARG A O 1
ATOM 591 N N . PRO A 1 75 ? 4.473 39.875 -12.031 1 66.25 75 PRO A N 1
ATOM 592 C CA . PRO A 1 75 ? 3.193 39.188 -12.289 1 66.25 75 PRO A CA 1
ATOM 593 C C . PRO A 1 75 ? 2.312 39.125 -11.047 1 66.25 75 PRO A C 1
ATOM 595 O O . PRO A 1 75 ? 2.822 39.094 -9.922 1 66.25 75 PRO A O 1
ATOM 598 N N . GLU A 1 76 ? 1.095 39.406 -11.273 1 74.94 76 GLU A N 1
ATOM 599 C CA . GLU A 1 76 ? 0.095 39.25 -10.219 1 74.94 76 GLU A CA 1
ATOM 600 C C . GLU A 1 76 ? 0.161 37.875 -9.57 1 74.94 76 GLU A C 1
ATOM 602 O O . GLU A 1 76 ? 0.297 36.875 -10.258 1 74.94 76 GLU A O 1
ATOM 607 N N . ARG A 1 77 ? 0.441 37.906 -8.203 1 84.44 77 ARG A N 1
ATOM 608 C CA . ARG A 1 77 ? 0.371 36.656 -7.473 1 84.44 77 ARG A CA 1
ATOM 609 C C . ARG A 1 77 ? -0.947 36.531 -6.715 1 84.44 77 ARG A C 1
ATOM 611 O O . ARG A 1 77 ? -1.377 37.469 -6.055 1 84.44 77 ARG A O 1
ATOM 618 N N . THR A 1 78 ? -1.618 35.469 -7.004 1 90.31 78 THR A N 1
ATOM 619 C CA . THR A 1 78 ? -2.91 35.219 -6.375 1 90.31 78 THR A CA 1
ATOM 620 C C . THR A 1 78 ? -2.744 34.375 -5.121 1 90.31 78 THR A C 1
ATOM 622 O O . THR A 1 78 ? -2.182 33.281 -5.176 1 90.31 78 THR A O 1
ATOM 625 N N . LEU A 1 79 ? -3.137 34.906 -4.004 1 94.69 79 LEU A N 1
ATOM 626 C CA . LEU A 1 79 ? -3.18 34.188 -2.75 1 94.69 79 LEU A CA 1
ATOM 627 C C . LEU A 1 79 ? -4.516 33.469 -2.588 1 94.69 79 LEU A C 1
ATOM 629 O O . LEU A 1 79 ? -5.574 34.062 -2.814 1 94.69 79 LEU A O 1
ATOM 633 N N . TYR A 1 80 ? -4.348 32.188 -2.199 1 97 80 TYR A N 1
ATOM 634 C CA . TYR A 1 80 ? -5.551 31.406 -1.958 1 97 80 TYR A CA 1
ATOM 635 C C . TYR A 1 80 ? -5.707 31.094 -0.476 1 97 80 TYR A C 1
ATOM 637 O O . TYR A 1 80 ? -4.723 30.812 0.212 1 97 80 TYR A O 1
ATOM 645 N N . GLY A 1 81 ? -6.969 31.203 -0.039 1 97.56 81 GLY A N 1
ATOM 646 C CA . GLY A 1 81 ? -7.332 30.766 1.301 1 97.56 81 GLY A CA 1
ATOM 647 C C . GLY A 1 81 ? -8.391 29.688 1.312 1 97.56 81 GLY A C 1
ATOM 648 O O . GLY A 1 81 ? -9.094 29.484 0.321 1 97.56 81 GLY A O 1
ATOM 649 N N . ILE A 1 82 ? -8.461 28.953 2.414 1 97.94 82 ILE A N 1
ATOM 650 C CA . ILE A 1 82 ? -9.445 27.891 2.557 1 97.94 82 ILE A CA 1
ATOM 651 C C . ILE A 1 82 ? -10.766 28.469 3.068 1 97.94 82 ILE A C 1
ATOM 653 O O . ILE A 1 82 ? -10.766 29.391 3.883 1 97.94 82 ILE A O 1
ATOM 657 N N . THR A 1 83 ? -11.883 27.969 2.582 1 98.31 83 THR A N 1
ATOM 658 C CA . THR A 1 83 ? -13.203 28.375 3.045 1 98.31 83 THR A CA 1
ATOM 659 C C . THR A 1 83 ? -13.648 27.516 4.227 1 98.31 83 THR A C 1
ATOM 661 O O . THR A 1 83 ? -12.977 26.547 4.586 1 98.31 83 THR A O 1
ATOM 664 N N . ASP A 1 84 ? -14.773 27.969 4.82 1 98 84 ASP A N 1
ATOM 665 C CA . ASP A 1 84 ? -15.336 27.141 5.883 1 98 84 ASP A CA 1
ATOM 666 C C . ASP A 1 84 ? -15.719 25.75 5.355 1 98 84 ASP A C 1
ATOM 668 O O . ASP A 1 84 ? -15.492 24.75 6.031 1 98 84 ASP A O 1
ATOM 672 N N . ALA A 1 85 ? -16.25 25.688 4.184 1 97.94 85 ALA A N 1
ATOM 673 C CA . ALA A 1 85 ? -16.609 24.422 3.561 1 97.94 85 ALA A CA 1
ATOM 674 C C . ALA A 1 85 ? -15.359 23.562 3.314 1 97.94 85 ALA A C 1
ATOM 676 O O . ALA A 1 85 ? -15.398 22.344 3.479 1 97.94 85 ALA A O 1
ATOM 677 N N . GLY A 1 86 ? -14.297 24.203 2.873 1 98.19 86 GLY A N 1
ATOM 678 C CA . GLY A 1 86 ? -13.039 23.5 2.668 1 98.19 86 GLY A CA 1
ATOM 679 C C . GLY A 1 86 ? -12.469 22.906 3.943 1 98.19 86 GLY A C 1
ATOM 680 O O . GLY A 1 86 ? -11.969 21.781 3.941 1 98.19 86 GLY A O 1
ATOM 681 N N . ARG A 1 87 ? -12.539 23.719 5.023 1 97.69 87 ARG A N 1
ATOM 682 C CA . ARG A 1 87 ? -12.062 23.234 6.316 1 97.69 87 ARG A CA 1
ATOM 683 C C . ARG A 1 87 ? -12.844 22 6.766 1 97.69 87 ARG A C 1
ATOM 685 O O . ARG A 1 87 ? -12.258 21.031 7.234 1 97.69 87 ARG A O 1
ATOM 692 N N . GLU A 1 88 ? -14.125 22.078 6.605 1 97.38 88 GLU A N 1
ATOM 693 C CA . GLU A 1 88 ? -14.984 20.953 6.98 1 97.38 88 GLU A CA 1
ATOM 694 C C . GLU A 1 88 ? -14.672 19.719 6.137 1 97.38 88 GLU A C 1
ATOM 696 O O . GLU A 1 88 ? -14.57 18.609 6.664 1 97.38 88 GLU A O 1
ATOM 701 N N . GLU A 1 89 ? -14.516 19.938 4.855 1 97.25 89 GLU A N 1
ATOM 702 C CA . GLU A 1 89 ? -14.203 18.844 3.945 1 97.25 89 GLU A CA 1
ATOM 703 C C . GLU A 1 89 ? -12.859 18.203 4.297 1 97.25 89 GLU A C 1
ATOM 705 O O . GLU A 1 89 ? -12.734 16.984 4.305 1 97.25 89 GLU A O 1
ATOM 710 N N . ALA A 1 90 ? -11.867 19.016 4.566 1 97.69 90 ALA A N 1
ATOM 711 C CA . ALA A 1 90 ? -10.539 18.516 4.902 1 97.69 90 ALA A CA 1
ATOM 712 C C . ALA A 1 90 ? -10.57 17.656 6.168 1 97.69 90 ALA A C 1
ATOM 714 O O . ALA A 1 90 ? -10 16.562 6.203 1 97.69 90 ALA A O 1
ATOM 715 N N . VAL A 1 91 ? -11.227 18.172 7.164 1 97.62 91 VAL A N 1
ATOM 716 C CA . VAL A 1 91 ? -11.297 17.484 8.445 1 97.62 91 VAL A CA 1
ATOM 717 C C . VAL A 1 91 ? -12.047 16.172 8.281 1 97.62 91 VAL A C 1
ATOM 719 O O . VAL A 1 91 ? -11.594 15.125 8.758 1 97.62 91 VAL A O 1
ATOM 722 N N . GLN A 1 92 ? -13.141 16.188 7.582 1 97.38 92 GLN A N 1
ATOM 723 C CA . GLN A 1 92 ? -13.93 14.977 7.375 1 97.38 92 GLN A CA 1
ATOM 724 C C . GLN A 1 92 ? -13.148 13.945 6.562 1 97.38 92 GLN A C 1
ATOM 726 O O . GLN A 1 92 ? -13.133 12.758 6.898 1 97.38 92 GLN A O 1
ATOM 731 N N . TRP A 1 93 ? -12.594 14.414 5.504 1 97.75 93 TRP A N 1
ATOM 732 C CA . TRP A 1 93 ? -11.805 13.547 4.637 1 97.75 93 TRP A CA 1
ATOM 733 C C . TRP A 1 93 ? -10.656 12.906 5.406 1 97.75 93 TRP A C 1
ATOM 735 O O . TRP A 1 93 ? -10.492 11.68 5.371 1 97.75 93 TRP A O 1
ATOM 745 N N . LEU A 1 94 ? -9.906 13.719 6.098 1 98 94 LEU A N 1
ATOM 746 C CA . LEU A 1 94 ? -8.781 13.227 6.887 1 98 94 LEU A CA 1
ATOM 747 C C . LEU A 1 94 ? -9.258 12.258 7.965 1 98 94 LEU A C 1
ATOM 749 O O . LEU A 1 94 ? -8.617 11.227 8.211 1 98 94 LEU A O 1
ATOM 753 N N . SER A 1 95 ? -10.32 12.539 8.609 1 98.25 95 SER A N 1
ATOM 754 C CA . SER A 1 95 ? -10.891 11.664 9.633 1 98.25 95 SER A CA 1
ATOM 755 C C . SER A 1 95 ? -11.227 10.297 9.055 1 98.25 95 SER A C 1
ATOM 757 O O . SER A 1 95 ? -10.93 9.266 9.672 1 98.25 95 SER A O 1
ATOM 759 N N . ASP A 1 96 ? -11.781 10.305 7.906 1 97.62 96 ASP A N 1
ATOM 760 C CA . ASP A 1 96 ? -12.102 9.039 7.246 1 97.62 96 ASP A CA 1
ATOM 761 C C . ASP A 1 96 ? -10.836 8.227 6.98 1 97.62 96 ASP A C 1
ATOM 763 O O . ASP A 1 96 ? -10.82 7.012 7.207 1 97.62 96 ASP A O 1
ATOM 767 N N . LEU A 1 97 ? -9.812 8.875 6.531 1 97.62 97 LEU A N 1
ATOM 768 C CA . LEU A 1 97 ? -8.578 8.188 6.176 1 97.62 97 LEU A CA 1
ATOM 769 C C . LEU A 1 97 ? -7.898 7.617 7.418 1 97.62 97 LEU A C 1
ATOM 771 O O . LEU A 1 97 ? -7.258 6.566 7.352 1 97.62 97 LEU A O 1
ATOM 775 N N . LEU A 1 98 ? -8.023 8.281 8.547 1 98.56 98 LEU A N 1
ATOM 776 C CA . LEU A 1 98 ? -7.434 7.816 9.797 1 98.56 98 LEU A CA 1
ATOM 777 C C . LEU A 1 98 ? -8.234 6.652 10.375 1 98.56 98 LEU A C 1
ATOM 779 O O 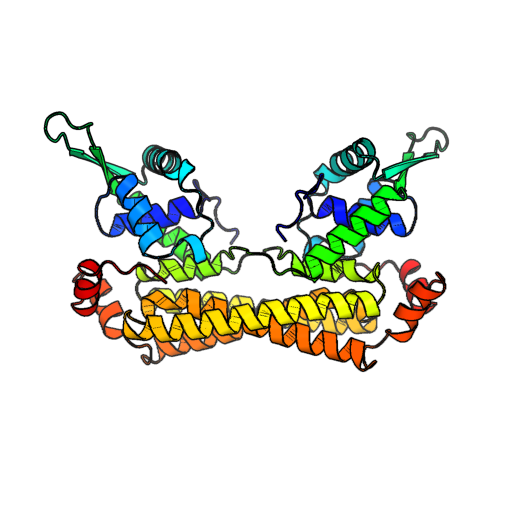. LEU A 1 98 ? -7.66 5.68 10.867 1 98.56 98 LEU A O 1
ATOM 783 N N . ALA A 1 99 ? -9.5 6.672 10.188 1 98.69 99 ALA A N 1
ATOM 784 C CA . ALA A 1 99 ? -10.383 5.762 10.906 1 98.69 99 ALA A CA 1
ATOM 785 C C . ALA A 1 99 ? -10.578 4.461 10.133 1 98.69 99 ALA A C 1
ATOM 787 O O . ALA A 1 99 ? -10.703 3.389 10.734 1 98.69 99 ALA A O 1
ATOM 788 N N . VAL A 1 100 ? -10.57 4.594 8.828 1 98.06 100 VAL A N 1
ATOM 789 C CA . VAL A 1 100 ? -11.023 3.451 8.047 1 98.06 100 VAL A CA 1
ATOM 790 C C . VAL A 1 100 ? -9.859 2.867 7.254 1 98.06 100 VAL A C 1
ATOM 792 O O . VAL A 1 100 ? -9.367 3.49 6.312 1 98.06 100 VAL A O 1
ATOM 795 N N . PRO A 1 101 ? -9.469 1.659 7.609 1 97.94 101 PRO A N 1
ATOM 796 C CA . PRO A 1 101 ? -8.438 1.037 6.773 1 97.94 101 PRO A CA 1
ATOM 797 C C . PRO A 1 101 ? -8.906 0.792 5.344 1 97.94 101 PRO A C 1
ATOM 799 O O . PRO A 1 101 ? -9.969 0.198 5.129 1 97.94 101 PRO A O 1
ATOM 802 N N . ALA A 1 102 ? -8.125 1.218 4.391 1 94.56 102 ALA A N 1
ATOM 803 C CA . ALA A 1 102 ? -8.453 1.027 2.982 1 94.56 102 ALA A CA 1
ATOM 804 C C . ALA A 1 102 ? -8.047 -0.364 2.506 1 94.56 102 ALA A C 1
ATOM 806 O O . ALA A 1 102 ? -7.098 -0.951 3.029 1 94.56 102 ALA A O 1
ATOM 807 N N . GLN A 1 103 ? -8.797 -0.86 1.563 1 92.31 103 GLN A N 1
ATOM 808 C CA . GLN A 1 103 ? -8.32 -2.027 0.827 1 92.31 103 GLN A CA 1
ATOM 809 C C . GLN A 1 103 ? -7.359 -1.62 -0.283 1 92.31 103 GLN A C 1
ATOM 811 O O . GLN A 1 103 ? -7.742 -0.922 -1.224 1 92.31 103 GLN A O 1
ATOM 816 N N . GLU A 1 104 ? -6.172 -1.951 -0.049 1 94.94 104 GLU A N 1
ATOM 817 C CA . GLU A 1 104 ? -5.141 -1.686 -1.044 1 94.94 104 GLU A CA 1
ATOM 818 C C . GLU A 1 104 ? -4.527 -2.982 -1.566 1 94.94 104 GLU A C 1
ATOM 820 O O . GLU A 1 104 ? -4.895 -4.07 -1.117 1 94.94 104 GLU A O 1
ATOM 825 N N . PHE A 1 105 ? -3.738 -2.898 -2.646 1 94.94 105 PHE A N 1
ATOM 826 C CA . PHE A 1 105 ? -3.174 -4.066 -3.314 1 94.94 105 PHE A CA 1
ATOM 827 C C . PHE A 1 105 ? -1.673 -3.9 -3.516 1 94.94 105 PHE A C 1
ATOM 829 O O . PHE A 1 105 ? -1.212 -3.674 -4.637 1 94.94 105 PHE A O 1
ATOM 836 N N . PRO A 1 106 ? -0.964 -4.074 -2.381 1 96 106 PRO A N 1
ATOM 837 C CA . PRO A 1 106 ? 0.491 -3.998 -2.527 1 96 106 PRO A CA 1
ATOM 838 C C . PRO A 1 106 ? 1.031 -4.984 -3.562 1 96 106 PRO A C 1
ATOM 840 O O . PRO A 1 106 ? 0.575 -6.129 -3.629 1 96 106 PRO A O 1
ATOM 843 N N . ILE A 1 107 ? 1.978 -4.535 -4.277 1 95.31 107 ILE A N 1
ATOM 844 C CA . ILE A 1 107 ? 2.482 -5.297 -5.414 1 95.31 107 ILE A CA 1
ATOM 845 C C . ILE A 1 107 ? 3.131 -6.59 -4.922 1 95.31 107 ILE A C 1
ATOM 847 O O . ILE A 1 107 ? 3.037 -7.629 -5.582 1 95.31 107 ILE A O 1
ATOM 851 N N . PHE A 1 108 ? 3.783 -6.523 -3.814 1 98.5 108 PHE A N 1
ATOM 852 C CA . PHE A 1 108 ? 4.445 -7.703 -3.275 1 98.5 108 PHE A CA 1
ATOM 853 C C . PHE A 1 108 ? 3.43 -8.805 -2.979 1 98.5 108 PHE A C 1
ATOM 855 O O . PHE A 1 108 ? 3.725 -9.992 -3.141 1 98.5 108 PHE A O 1
ATOM 862 N N . GLU A 1 109 ? 2.189 -8.469 -2.518 1 97.75 109 GLU A N 1
ATOM 863 C CA . GLU A 1 109 ? 1.14 -9.461 -2.301 1 97.75 109 GLU A CA 1
ATOM 864 C C . GLU A 1 109 ? 0.755 -10.148 -3.605 1 97.75 109 GLU A C 1
ATOM 866 O O . GLU A 1 109 ? 0.547 -11.367 -3.633 1 97.75 109 GLU A O 1
ATOM 871 N N . ALA A 1 110 ? 0.7 -9.367 -4.613 1 96.88 110 ALA A N 1
ATOM 872 C CA . ALA A 1 110 ? 0.425 -9.938 -5.93 1 96.88 110 ALA A CA 1
ATOM 873 C C . ALA A 1 110 ? 1.524 -10.914 -6.348 1 96.88 110 ALA A C 1
ATOM 875 O O . ALA A 1 110 ? 1.24 -12.008 -6.832 1 96.88 110 ALA A O 1
ATOM 876 N N . ALA A 1 111 ? 2.727 -10.508 -6.141 1 98.19 111 ALA A N 1
ATOM 877 C CA . ALA A 1 111 ? 3.865 -11.344 -6.504 1 98.19 111 ALA A CA 1
ATOM 878 C C . ALA A 1 111 ? 3.842 -12.664 -5.742 1 98.19 111 ALA A C 1
ATOM 880 O O . ALA A 1 111 ? 4.02 -13.734 -6.336 1 98.19 111 ALA A O 1
ATOM 881 N N . LEU A 1 112 ? 3.588 -12.555 -4.461 1 98.56 112 LEU A N 1
ATOM 882 C CA . LEU A 1 112 ? 3.535 -13.758 -3.637 1 98.56 112 LEU A CA 1
ATOM 883 C C . LEU A 1 112 ? 2.426 -14.695 -4.109 1 98.56 112 LEU A C 1
ATOM 885 O O . LEU A 1 112 ? 2.588 -15.914 -4.082 1 98.56 112 LEU A O 1
ATOM 889 N N . SER A 1 113 ? 1.319 -14.141 -4.547 1 97.44 113 SER A N 1
ATOM 890 C CA . SER A 1 113 ? 0.17 -14.938 -4.957 1 97.44 113 SER A CA 1
ATOM 891 C C . SER A 1 113 ? 0.468 -15.719 -6.234 1 97.44 113 SER A C 1
ATOM 893 O O . SER A 1 113 ? -0.196 -16.719 -6.527 1 97.44 113 SER A O 1
ATOM 895 N N . LEU A 1 114 ? 1.506 -15.305 -7.004 1 97.38 114 LEU A N 1
ATOM 896 C CA . LEU A 1 114 ? 1.801 -15.906 -8.297 1 97.38 114 LEU A CA 1
ATOM 897 C C . LEU A 1 114 ? 3.139 -16.641 -8.266 1 97.38 114 LEU A C 1
ATOM 899 O O . LEU A 1 114 ? 3.545 -17.25 -9.258 1 97.38 114 LEU A O 1
ATOM 903 N N . MET A 1 115 ? 3.82 -16.672 -7.168 1 97.44 115 MET A N 1
ATOM 904 C CA . MET A 1 115 ? 5.234 -17.031 -7.105 1 97.44 115 MET A CA 1
ATOM 905 C C . MET A 1 115 ? 5.434 -18.5 -7.418 1 97.44 115 MET A C 1
ATOM 907 O O . MET A 1 115 ? 6.551 -18.938 -7.707 1 97.44 115 MET A O 1
ATOM 911 N N . GLY A 1 116 ? 4.367 -19.297 -7.43 1 95.31 116 GLY A N 1
ATOM 912 C CA . GLY A 1 116 ? 4.469 -20.734 -7.621 1 95.31 116 GLY A CA 1
ATOM 913 C C . GLY A 1 116 ? 4.984 -21.125 -8.992 1 95.31 116 GLY A C 1
ATOM 914 O O . GLY A 1 116 ? 5.426 -22.25 -9.203 1 95.31 116 GLY A O 1
ATOM 915 N N . VAL A 1 117 ? 4.957 -20.25 -9.922 1 95.06 117 VAL A N 1
ATOM 916 C CA . VAL A 1 117 ? 5.43 -20.516 -11.281 1 95.06 117 VAL A CA 1
ATOM 917 C C . VAL A 1 117 ? 6.953 -20.547 -11.305 1 95.06 117 VAL A C 1
ATOM 919 O O . VAL A 1 117 ? 7.562 -21.047 -12.25 1 95.06 117 VAL A O 1
ATOM 922 N N . LEU A 1 118 ? 7.57 -20 -10.266 1 97.44 118 LEU A N 1
ATOM 923 C CA . LEU A 1 118 ? 9.023 -20.031 -10.125 1 97.44 118 LEU A CA 1
ATOM 924 C C . LEU A 1 118 ? 9.469 -21.188 -9.242 1 97.44 118 LEU A C 1
ATOM 926 O O . LEU A 1 118 ? 8.734 -21.609 -8.344 1 97.44 118 LEU A O 1
ATOM 930 N N . ALA A 1 119 ? 10.664 -21.703 -9.531 1 97.19 119 ALA A N 1
ATOM 931 C CA . ALA A 1 119 ? 11.25 -22.703 -8.656 1 97.19 119 ALA A CA 1
ATOM 932 C C . ALA A 1 119 ? 11.578 -22.125 -7.285 1 97.19 119 ALA A C 1
ATOM 934 O O . ALA A 1 119 ? 11.938 -20.953 -7.172 1 97.19 119 ALA A O 1
ATOM 935 N N . PRO A 1 120 ? 11.492 -22.969 -6.238 1 97.75 120 PRO A N 1
ATOM 936 C CA . PRO A 1 120 ? 11.703 -22.438 -4.887 1 97.75 120 PRO A CA 1
ATOM 937 C C . PRO A 1 120 ? 13.094 -21.828 -4.699 1 97.75 120 PRO A C 1
ATOM 939 O O . PRO A 1 120 ? 13.25 -20.844 -3.977 1 97.75 120 PRO A O 1
ATOM 942 N N . ASP A 1 121 ? 14.07 -22.391 -5.336 1 97.62 121 ASP A N 1
ATOM 943 C CA . ASP A 1 121 ? 15.414 -21.844 -5.195 1 97.62 121 ASP A CA 1
ATOM 944 C C . ASP A 1 121 ? 15.508 -20.453 -5.809 1 97.62 121 ASP A C 1
ATOM 946 O O . ASP A 1 121 ? 16.219 -19.578 -5.297 1 97.62 121 ASP A O 1
ATOM 950 N N . GLU A 1 122 ? 14.852 -20.312 -6.902 1 98.31 122 GLU A N 1
ATOM 951 C CA . GLU A 1 122 ? 14.797 -18.984 -7.504 1 98.31 122 GLU A CA 1
ATOM 952 C C . GLU A 1 122 ? 14.039 -18 -6.617 1 98.31 122 GLU A C 1
ATOM 954 O O . GLU A 1 122 ? 14.461 -16.859 -6.441 1 98.31 122 GLU A O 1
ATOM 959 N N . VAL A 1 123 ? 12.969 -18.438 -6.051 1 98.75 123 VAL A N 1
ATOM 960 C CA . VAL A 1 123 ? 12.211 -17.594 -5.125 1 98.75 123 VAL A CA 1
ATOM 961 C C . VAL A 1 123 ? 13.094 -17.188 -3.951 1 98.75 123 VAL A C 1
ATOM 963 O O . VAL A 1 123 ? 13.117 -16.016 -3.559 1 98.75 123 VAL A O 1
ATOM 966 N N . ALA A 1 124 ? 13.828 -18.125 -3.428 1 98.81 124 ALA A N 1
ATOM 967 C CA . ALA A 1 124 ? 14.727 -17.844 -2.311 1 98.81 124 ALA A CA 1
ATOM 968 C C . ALA A 1 124 ? 15.758 -16.781 -2.691 1 98.81 124 ALA A C 1
ATOM 970 O O . ALA A 1 124 ? 16.031 -15.867 -1.912 1 98.81 124 ALA A O 1
ATOM 971 N N . ARG A 1 125 ? 16.297 -16.938 -3.844 1 98.75 125 ARG A N 1
ATOM 972 C CA . ARG A 1 125 ? 17.266 -15.961 -4.32 1 98.75 125 ARG A CA 1
ATOM 973 C C . ARG A 1 125 ? 16.656 -14.57 -4.414 1 98.75 125 ARG A C 1
ATOM 975 O O . ARG A 1 125 ? 17.266 -13.586 -3.967 1 98.75 125 ARG A O 1
ATOM 982 N N . LEU A 1 126 ? 15.523 -14.461 -4.961 1 98.88 126 LEU A N 1
ATOM 983 C CA . LEU A 1 126 ? 14.828 -13.188 -5.137 1 98.88 126 LEU A CA 1
ATOM 984 C C . LEU A 1 126 ? 14.445 -12.586 -3.789 1 98.88 126 LEU A C 1
ATOM 986 O O . LEU A 1 126 ? 14.602 -11.383 -3.574 1 98.88 126 LEU A O 1
ATOM 990 N N . LEU A 1 127 ? 13.969 -13.43 -2.867 1 98.94 127 LEU A N 1
ATOM 991 C CA . LEU A 1 127 ? 13.602 -12.969 -1.535 1 98.94 127 LEU A CA 1
ATOM 992 C C . LEU A 1 127 ? 14.828 -12.469 -0.777 1 98.94 127 LEU A C 1
ATOM 994 O O . LEU A 1 127 ? 14.734 -11.531 0.017 1 98.94 127 LEU A O 1
ATOM 998 N N . GLN A 1 128 ? 15.938 -13.102 -1.029 1 98.88 128 GLN A N 1
ATOM 999 C CA . GLN A 1 128 ? 17.172 -12.617 -0.411 1 98.88 128 GLN A CA 1
ATOM 1000 C C . GLN A 1 128 ? 17.5 -11.211 -0.885 1 98.88 128 GLN A C 1
ATOM 1002 O O . GLN A 1 128 ? 17.891 -10.352 -0.083 1 98.88 128 GLN A O 1
ATOM 1007 N N . GLU A 1 129 ? 17.375 -11 -2.123 1 98.88 129 GLU A N 1
ATOM 1008 C CA . GLU A 1 129 ? 17.594 -9.664 -2.666 1 98.88 129 GLU A CA 1
ATOM 1009 C C . GLU A 1 129 ? 16.656 -8.641 -2.049 1 98.88 129 GLU A C 1
ATOM 1011 O O . GLU A 1 129 ? 17.062 -7.547 -1.671 1 98.88 129 GLU A O 1
ATOM 1016 N N . ARG A 1 130 ? 15.461 -9.008 -1.927 1 98.88 130 ARG A N 1
ATOM 1017 C CA . ARG A 1 130 ? 14.469 -8.133 -1.317 1 98.88 130 ARG A CA 1
ATOM 1018 C C . ARG A 1 130 ? 14.828 -7.824 0.132 1 98.88 130 ARG A C 1
ATOM 1020 O O . ARG A 1 130 ? 14.789 -6.664 0.554 1 98.88 130 ARG A O 1
ATOM 1027 N N . LEU A 1 131 ? 15.133 -8.875 0.844 1 98.94 131 LEU A N 1
ATOM 1028 C CA . LEU A 1 131 ? 15.469 -8.719 2.254 1 98.94 131 LEU A CA 1
ATOM 1029 C C . LEU A 1 131 ? 16.656 -7.773 2.428 1 98.94 131 LEU A C 1
ATOM 1031 O O . LEU A 1 131 ? 16.641 -6.906 3.305 1 98.94 131 LEU A O 1
ATOM 1035 N N . ASP A 1 132 ? 17.609 -7.895 1.595 1 98.88 132 ASP A N 1
ATOM 1036 C CA . ASP A 1 132 ? 18.781 -7.023 1.656 1 98.88 132 ASP A CA 1
ATOM 1037 C C . ASP A 1 132 ? 18.375 -5.559 1.463 1 98.88 132 ASP A C 1
ATOM 1039 O O . ASP A 1 132 ? 18.828 -4.688 2.209 1 98.88 132 ASP A O 1
ATOM 1043 N N . THR A 1 133 ? 17.562 -5.344 0.521 1 98.81 133 THR A N 1
ATOM 1044 C CA . THR A 1 133 ? 17.109 -3.986 0.238 1 98.81 133 THR A CA 1
ATOM 1045 C C . THR A 1 133 ? 16.281 -3.439 1.398 1 98.81 133 THR A C 1
ATOM 1047 O O . THR A 1 133 ? 16.469 -2.291 1.809 1 98.81 133 THR A O 1
ATOM 1050 N N . LEU A 1 134 ? 15.398 -4.258 1.946 1 98.81 134 LEU A N 1
ATOM 1051 C CA . LEU A 1 134 ? 14.555 -3.838 3.062 1 98.81 134 LEU A CA 1
ATOM 1052 C C . LEU A 1 134 ? 15.406 -3.484 4.277 1 98.81 134 LEU A C 1
ATOM 1054 O O . LEU A 1 134 ? 15.117 -2.51 4.98 1 98.81 134 LEU A O 1
ATOM 1058 N N . GLN A 1 135 ? 16.422 -4.219 4.504 1 98.81 135 GLN A N 1
ATOM 1059 C CA . GLN A 1 135 ? 17.297 -3.969 5.645 1 98.81 135 GLN A CA 1
ATOM 1060 C C . GLN A 1 135 ? 18.047 -2.65 5.48 1 98.81 135 GLN A C 1
ATOM 1062 O O . GLN A 1 135 ? 18.219 -1.903 6.449 1 98.81 135 GLN A O 1
ATOM 1067 N N . VAL A 1 136 ? 18.453 -2.389 4.312 1 98.69 136 VAL A N 1
ATOM 1068 C CA . VAL A 1 136 ? 19.125 -1.121 4.031 1 98.69 136 VAL A CA 1
ATOM 1069 C C . VAL A 1 136 ? 18.141 0.033 4.223 1 98.69 136 VAL A C 1
ATOM 1071 O O . VAL A 1 136 ? 18.484 1.042 4.848 1 98.69 136 VAL A O 1
ATOM 1074 N N . ARG A 1 137 ? 16.938 -0.121 3.705 1 98.25 137 ARG A N 1
ATOM 1075 C CA . ARG A 1 137 ? 15.906 0.903 3.859 1 98.25 137 ARG A CA 1
ATOM 1076 C C . ARG A 1 137 ? 15.594 1.146 5.332 1 98.25 137 ARG A C 1
ATOM 1078 O O . ARG A 1 137 ? 15.461 2.295 5.762 1 98.25 137 ARG A O 1
ATOM 1085 N N . ALA A 1 138 ? 15.484 0.087 6.078 1 98.56 138 ALA A N 1
ATOM 1086 C CA . ALA A 1 138 ? 15.18 0.206 7.504 1 98.56 138 ALA A CA 1
ATOM 1087 C C . ALA A 1 138 ? 16.297 0.928 8.242 1 98.56 138 ALA A C 1
ATOM 1089 O O . ALA A 1 138 ? 16.047 1.81 9.062 1 98.56 138 ALA A O 1
ATOM 1090 N N . ALA A 1 139 ? 17.516 0.563 7.953 1 98.56 139 ALA A N 1
ATOM 1091 C CA . ALA A 1 139 ? 18.672 1.192 8.594 1 98.56 139 ALA A CA 1
ATOM 1092 C C . ALA A 1 139 ? 18.734 2.68 8.258 1 98.56 139 ALA A C 1
ATOM 1094 O O . ALA A 1 139 ? 18.984 3.508 9.141 1 98.56 139 ALA A O 1
ATOM 1095 N N . SER A 1 140 ? 18.516 2.973 7.039 1 98 140 SER A N 1
ATOM 1096 C CA . SER A 1 140 ? 18.516 4.363 6.602 1 98 140 SER A CA 1
ATOM 1097 C C . SER A 1 140 ? 17.406 5.156 7.293 1 98 140 SER A C 1
ATOM 1099 O O . SER A 1 140 ? 17.641 6.277 7.754 1 98 140 SER A O 1
ATOM 1101 N N . ALA A 1 141 ? 16.25 4.586 7.332 1 97.44 141 ALA A N 1
ATOM 1102 C CA . ALA A 1 141 ? 15.117 5.246 7.977 1 97.44 141 ALA A CA 1
ATOM 1103 C C . ALA A 1 141 ? 15.383 5.469 9.461 1 97.44 141 ALA A C 1
ATOM 1105 O O . ALA A 1 141 ? 15.078 6.539 10 1 97.44 141 ALA A O 1
ATOM 1106 N N . ARG A 1 142 ? 15.914 4.484 10.109 1 98.12 142 ARG A N 1
ATOM 1107 C CA . ARG A 1 142 ? 16.25 4.598 11.531 1 98.12 142 ARG A CA 1
ATOM 1108 C C . ARG A 1 142 ? 17.25 5.719 11.766 1 98.12 142 ARG A C 1
ATOM 1110 O O . ARG A 1 142 ? 17.078 6.527 12.68 1 98.12 142 ARG A O 1
ATOM 1117 N N . GLY A 1 143 ? 18.297 5.688 10.945 1 97.56 143 GLY A N 1
ATOM 1118 C CA . GLY A 1 143 ? 19.297 6.742 11.055 1 97.56 143 GLY A CA 1
ATOM 1119 C C . GLY A 1 143 ? 18.734 8.125 10.789 1 97.56 143 GLY A C 1
ATOM 1120 O O . GLY A 1 143 ? 19.031 9.07 11.516 1 97.56 143 GLY A O 1
ATOM 1121 N N . GLY A 1 144 ? 17.922 8.258 9.766 1 96.5 144 GLY A N 1
ATOM 1122 C CA . GLY A 1 144 ? 17.25 9.523 9.469 1 96.5 144 GLY A CA 1
ATOM 1123 C C . GLY A 1 144 ? 16.375 10.016 10.594 1 96.5 144 GLY A C 1
ATOM 1124 O O . GLY A 1 144 ? 16.406 11.195 10.953 1 96.5 144 GLY A O 1
ATOM 1125 N N . LEU A 1 145 ? 15.648 9.117 11.172 1 97.06 145 LEU A N 1
ATOM 1126 C CA . LEU A 1 145 ? 14.758 9.453 12.273 1 97.06 145 LEU A CA 1
ATOM 1127 C C . LEU A 1 145 ? 15.555 9.961 13.477 1 97.06 145 LEU A C 1
ATOM 1129 O O . LEU A 1 145 ? 15.156 10.938 14.117 1 97.06 145 LEU A O 1
ATOM 1133 N N . GLU A 1 146 ? 16.594 9.336 13.781 1 96.75 146 GLU A N 1
ATOM 1134 C CA . GLU A 1 146 ? 17.438 9.734 14.898 1 96.75 146 GLU A CA 1
ATOM 1135 C C . GLU A 1 146 ? 17.922 11.172 14.734 1 96.75 146 GLU A C 1
ATOM 1137 O O . GLU A 1 146 ? 17.938 11.945 15.695 1 96.75 146 GLU A O 1
ATOM 1142 N N . LYS A 1 147 ? 18.281 11.484 13.562 1 96.19 147 LYS A N 1
ATOM 1143 C CA . LYS A 1 147 ? 18.75 12.844 13.281 1 96.19 147 LYS A CA 1
ATOM 1144 C C . LYS A 1 147 ? 17.594 13.836 13.344 1 96.19 147 LYS A C 1
ATOM 1146 O O . LYS A 1 147 ? 17.75 14.938 13.875 1 96.19 147 LYS A O 1
ATOM 1151 N N . LEU A 1 148 ? 16.5 13.414 12.867 1 94.19 148 LEU A N 1
ATOM 1152 C CA . LEU A 1 148 ? 15.344 14.305 12.82 1 94.19 148 LEU A CA 1
ATOM 1153 C C . LEU A 1 148 ? 14.805 14.562 14.227 1 94.19 148 LEU A C 1
ATOM 1155 O O . LEU A 1 148 ? 14.312 15.656 14.516 1 94.19 148 LEU A O 1
ATOM 1159 N N . TYR A 1 149 ? 14.938 13.609 15.133 1 94.31 149 TYR A N 1
ATOM 1160 C CA . TYR A 1 149 ? 14.461 13.758 16.5 1 94.31 149 TYR A CA 1
ATOM 1161 C C . TYR A 1 149 ? 15.156 14.93 17.188 1 94.31 149 TYR A C 1
ATOM 1163 O O . TYR A 1 149 ? 14.617 15.508 18.141 1 94.31 149 TYR A O 1
ATOM 1171 N N . GLU A 1 150 ? 16.328 15.281 16.734 1 92.69 150 GLU A N 1
ATOM 1172 C CA . GLU A 1 150 ? 17.094 16.359 17.344 1 92.69 150 GLU A CA 1
ATOM 1173 C C . GLU A 1 150 ? 16.547 17.734 16.906 1 92.69 150 GLU A C 1
ATOM 1175 O O . GLU A 1 150 ? 16.797 18.734 17.578 1 92.69 150 GLU A O 1
ATOM 1180 N N . LYS A 1 151 ? 15.844 17.703 15.93 1 90.5 151 LYS A N 1
ATOM 1181 C CA . LYS A 1 151 ? 15.523 19 15.32 1 90.5 151 LYS A CA 1
ATOM 1182 C C . LYS A 1 151 ? 14.016 19.234 15.289 1 90.5 151 LYS A C 1
ATOM 1184 O O . LYS A 1 151 ? 13.562 20.375 15.211 1 90.5 151 LYS A O 1
ATOM 1189 N N . LEU A 1 152 ? 13.266 18.188 15.344 1 91.88 152 LEU A N 1
ATOM 1190 C CA . LEU A 1 152 ? 11.828 18.312 15.141 1 91.88 152 LEU A CA 1
ATOM 1191 C C . LEU A 1 152 ? 11.062 17.672 16.297 1 91.88 152 LEU A C 1
ATOM 1193 O O . LEU A 1 152 ? 11.477 16.641 16.812 1 91.88 152 LEU A O 1
ATOM 1197 N N . PRO A 1 153 ? 9.93 18.312 16.641 1 91.75 153 PRO A N 1
ATOM 1198 C CA . PRO A 1 153 ? 9.023 17.594 17.531 1 91.75 153 PRO A CA 1
ATOM 1199 C C . PRO A 1 153 ? 8.57 16.25 16.938 1 91.75 153 PRO A C 1
ATOM 1201 O O . PRO A 1 153 ? 8.352 16.141 15.734 1 91.75 153 PRO A O 1
ATOM 1204 N N . ARG A 1 154 ? 8.422 15.242 17.766 1 94.31 154 ARG A N 1
ATOM 1205 C CA . ARG A 1 154 ? 8.07 13.891 17.344 1 94.31 154 ARG A CA 1
ATOM 1206 C C . ARG A 1 154 ? 6.766 13.891 16.547 1 94.31 154 ARG A C 1
ATOM 1208 O O . ARG A 1 154 ? 6.586 13.07 15.641 1 94.31 154 ARG A O 1
ATOM 1215 N N . LEU A 1 155 ? 5.852 14.805 16.875 1 93.94 155 LEU A N 1
ATOM 1216 C CA . LEU A 1 155 ? 4.562 14.883 16.203 1 93.94 155 LEU A CA 1
ATOM 1217 C C . LEU A 1 155 ? 4.746 14.945 14.688 1 93.94 155 LEU A C 1
ATOM 1219 O O . LEU A 1 155 ? 3.924 14.422 13.938 1 93.94 155 LEU A O 1
ATOM 1223 N N . PHE A 1 156 ? 5.852 15.508 14.266 1 93.81 156 PHE A N 1
ATOM 1224 C CA . PHE A 1 156 ? 6.078 15.727 12.836 1 93.81 156 PHE A CA 1
ATOM 1225 C C . PHE A 1 156 ? 6.789 14.531 12.211 1 93.81 156 PHE A C 1
ATOM 1227 O O . PHE A 1 156 ? 7.117 14.547 11.023 1 93.81 156 PHE A O 1
ATOM 1234 N N . LEU A 1 157 ? 7.004 13.461 13.008 1 96.69 157 LEU A N 1
ATOM 1235 C CA . LEU A 1 157 ? 7.773 12.32 12.539 1 96.69 157 LEU A CA 1
ATOM 1236 C C . LEU A 1 157 ? 6.969 11.031 12.664 1 96.69 157 LEU A C 1
ATOM 1238 O O . LEU A 1 157 ? 7.488 9.945 12.391 1 96.69 157 LEU A O 1
ATOM 1242 N N . ILE A 1 158 ? 5.691 11.125 12.984 1 97.81 158 ILE A N 1
ATOM 1243 C CA . ILE A 1 158 ? 4.855 9.961 13.289 1 97.81 158 ILE A CA 1
ATOM 1244 C C . ILE A 1 158 ? 4.742 9.07 12.055 1 97.81 158 ILE A C 1
ATOM 1246 O O . ILE A 1 158 ? 4.867 7.852 12.141 1 97.81 158 ILE A O 1
ATOM 1250 N N . GLU A 1 159 ? 4.48 9.68 10.898 1 97.75 159 GLU A N 1
ATOM 1251 C CA . GLU A 1 159 ? 4.348 8.891 9.672 1 97.75 159 GLU A CA 1
ATOM 1252 C C . GLU A 1 159 ? 5.648 8.172 9.336 1 97.75 159 GLU A C 1
ATOM 1254 O O . GLU A 1 159 ? 5.629 7.062 8.789 1 97.75 159 GLU A O 1
ATOM 1259 N N . THR A 1 160 ? 6.805 8.805 9.609 1 97.38 160 THR A N 1
ATOM 1260 C CA . THR A 1 160 ? 8.094 8.18 9.352 1 97.38 160 THR A CA 1
ATOM 1261 C C . THR A 1 160 ? 8.32 6.996 10.289 1 97.38 160 THR A C 1
ATOM 1263 O O . THR A 1 160 ? 8.852 5.961 9.883 1 97.38 160 THR A O 1
ATOM 1266 N N . GLU A 1 161 ? 7.914 7.184 11.539 1 98.56 161 GLU A N 1
ATOM 1267 C CA . GLU A 1 161 ? 7.973 6.074 12.492 1 98.56 161 GLU A CA 1
ATOM 1268 C C . GLU A 1 161 ? 7.117 4.898 12.023 1 98.56 161 GLU A C 1
ATOM 1270 O O . GLU A 1 161 ? 7.535 3.744 12.117 1 98.56 161 GLU A O 1
ATOM 1275 N N . TYR A 1 162 ? 5.949 5.254 11.57 1 98.62 162 TYR A N 1
ATOM 1276 C CA . TYR A 1 162 ? 5.059 4.223 11.055 1 98.62 162 TYR A CA 1
ATOM 1277 C C . TYR A 1 162 ? 5.676 3.514 9.859 1 98.62 162 TYR A C 1
ATOM 1279 O O . TYR A 1 162 ? 5.645 2.283 9.773 1 98.62 162 TYR A O 1
ATOM 1287 N N . GLN A 1 163 ? 6.258 4.258 8.914 1 98.19 163 GLN A N 1
ATOM 1288 C CA . GLN A 1 163 ? 6.906 3.688 7.738 1 98.19 163 GLN A CA 1
ATOM 1289 C C . GLN A 1 163 ? 8.008 2.709 8.141 1 98.19 163 GLN A C 1
ATOM 1291 O O . GLN A 1 163 ? 8.078 1.598 7.609 1 98.19 163 GLN A O 1
ATOM 1296 N N . LEU A 1 164 ? 8.852 3.145 9.078 1 98.62 164 LEU A N 1
ATOM 1297 C CA . LEU A 1 164 ? 9.922 2.277 9.555 1 98.62 164 LEU A CA 1
ATOM 1298 C C . LEU A 1 164 ? 9.352 0.99 10.141 1 98.62 164 LEU A C 1
ATOM 1300 O O . LEU A 1 164 ? 9.844 -0.102 9.844 1 98.62 164 LEU A O 1
ATOM 1304 N N . HIS A 1 165 ? 8.312 1.145 10.977 1 98.81 165 HIS A N 1
ATOM 1305 C CA . HIS A 1 165 ? 7.672 -0.013 11.594 1 98.81 165 HIS A CA 1
ATOM 1306 C C . HIS A 1 165 ? 7.191 -1.003 10.539 1 98.81 165 HIS A C 1
ATOM 1308 O O . HIS A 1 165 ? 7.395 -2.211 10.672 1 98.81 165 HIS A O 1
ATOM 1314 N N . MET A 1 166 ? 6.613 -0.546 9.484 1 98.69 166 MET A N 1
ATOM 1315 C CA . MET A 1 166 ? 6.062 -1.409 8.445 1 98.69 166 MET A CA 1
ATOM 1316 C C . MET A 1 166 ? 7.176 -2.055 7.625 1 98.69 166 MET A C 1
ATOM 1318 O O . MET A 1 166 ? 7.074 -3.221 7.238 1 98.69 166 MET A O 1
ATOM 1322 N N . ILE A 1 167 ? 8.234 -1.299 7.309 1 98.62 167 ILE A N 1
ATOM 1323 C CA . ILE A 1 167 ? 9.383 -1.857 6.602 1 98.62 167 ILE A CA 1
ATOM 1324 C C . ILE A 1 167 ? 9.977 -3.002 7.414 1 98.62 167 ILE A C 1
ATOM 1326 O O . ILE A 1 167 ? 10.281 -4.066 6.871 1 98.62 167 ILE A O 1
ATOM 1330 N N . GLU A 1 168 ? 10.102 -2.82 8.68 1 98.88 168 GLU A N 1
ATOM 1331 C CA . GLU A 1 168 ? 10.688 -3.836 9.555 1 98.88 168 GLU A CA 1
ATOM 1332 C C . GLU A 1 168 ? 9.781 -5.062 9.648 1 98.88 168 GLU A C 1
ATOM 1334 O O . GLU A 1 168 ? 10.273 -6.191 9.719 1 98.88 168 GLU A O 1
ATOM 1339 N N . ALA A 1 169 ? 8.523 -4.84 9.695 1 98.88 169 ALA A N 1
ATOM 1340 C CA . ALA A 1 169 ? 7.582 -5.957 9.703 1 98.88 169 ALA A CA 1
ATOM 1341 C C . ALA A 1 169 ? 7.707 -6.793 8.43 1 98.88 169 ALA A C 1
ATOM 1343 O O . ALA A 1 169 ? 7.715 -8.023 8.492 1 98.88 169 ALA A O 1
ATOM 1344 N N . GLU A 1 170 ? 7.77 -6.129 7.289 1 98.88 170 GLU A N 1
ATOM 1345 C CA . GLU A 1 170 ? 7.957 -6.852 6.035 1 98.88 170 GLU A CA 1
ATOM 1346 C C . GLU A 1 170 ? 9.266 -7.629 6.039 1 98.88 170 GLU A C 1
ATOM 1348 O O . GLU A 1 170 ? 9.305 -8.805 5.656 1 98.88 170 GLU A O 1
ATOM 1353 N N . ALA A 1 171 ? 10.328 -6.949 6.461 1 98.88 171 ALA A N 1
ATOM 1354 C CA . ALA A 1 171 ? 11.633 -7.598 6.488 1 98.88 171 ALA A CA 1
ATOM 1355 C C . ALA A 1 171 ? 11.609 -8.852 7.355 1 98.88 171 ALA A C 1
ATOM 1357 O O . ALA A 1 171 ? 12.172 -9.883 6.98 1 98.88 171 ALA A O 1
ATOM 1358 N N . ALA A 1 172 ? 10.984 -8.742 8.492 1 98.94 172 ALA A N 1
ATOM 1359 C CA . ALA A 1 172 ? 10.898 -9.883 9.398 1 98.94 172 ALA A CA 1
ATOM 1360 C C . ALA A 1 172 ? 10.148 -11.039 8.75 1 98.94 172 ALA A C 1
ATOM 1362 O O . ALA A 1 172 ? 10.578 -12.195 8.844 1 98.94 172 ALA A O 1
ATOM 1363 N N . TRP A 1 173 ? 9.062 -10.773 8.094 1 98.88 173 TRP A N 1
ATOM 1364 C CA . TRP A 1 173 ? 8.289 -11.82 7.441 1 98.88 173 TRP A CA 1
ATOM 1365 C C . TRP A 1 173 ? 9.078 -12.477 6.316 1 98.88 173 TRP A C 1
ATOM 1367 O O . TRP A 1 173 ? 9.109 -13.703 6.195 1 98.88 173 TRP A O 1
ATOM 1377 N N . VAL A 1 174 ? 9.711 -11.625 5.477 1 98.94 174 VAL A N 1
ATOM 1378 C CA . VAL A 1 174 ? 10.492 -12.117 4.348 1 98.94 174 VAL A CA 1
ATOM 1379 C C . VAL A 1 174 ? 11.625 -13.016 4.852 1 98.94 174 VAL A C 1
ATOM 1381 O O . VAL A 1 174 ? 11.867 -14.086 4.289 1 98.94 174 VAL A O 1
ATOM 1384 N N . ARG A 1 175 ? 12.242 -12.539 5.863 1 98.88 175 ARG A N 1
ATOM 1385 C CA . ARG A 1 175 ? 13.328 -13.32 6.453 1 98.88 175 ARG A CA 1
ATOM 1386 C C . ARG A 1 175 ? 12.836 -14.695 6.891 1 98.88 175 ARG A C 1
ATOM 1388 O O . ARG A 1 175 ? 13.461 -15.711 6.586 1 98.88 175 ARG A O 1
ATOM 1395 N N . ASP A 1 176 ? 11.727 -14.75 7.617 1 98.75 176 ASP A N 1
ATOM 1396 C CA . ASP A 1 176 ? 11.188 -16.016 8.125 1 98.75 176 ASP A CA 1
ATOM 1397 C C . ASP A 1 176 ? 10.789 -16.938 6.977 1 98.75 176 ASP A C 1
ATOM 1399 O O . ASP A 1 176 ? 11.07 -18.141 7.016 1 98.75 176 ASP A O 1
ATOM 1403 N N . PHE A 1 177 ? 10.125 -16.453 6.008 1 98.81 177 PHE A N 1
ATOM 1404 C CA . PHE A 1 177 ? 9.711 -17.25 4.863 1 98.81 177 PHE A CA 1
ATOM 1405 C C . PHE A 1 177 ? 10.914 -17.766 4.09 1 98.81 177 PHE A C 1
ATOM 1407 O O . PHE A 1 177 ? 10.961 -18.938 3.697 1 98.81 177 PHE A O 1
ATOM 1414 N N . LEU A 1 178 ? 11.898 -16.859 3.865 1 98.75 178 LEU A N 1
ATOM 1415 C CA . LEU A 1 178 ? 13.148 -17.234 3.213 1 98.75 178 LEU A CA 1
ATOM 1416 C C . LEU A 1 178 ? 13.828 -18.375 3.957 1 98.75 178 LEU A C 1
ATOM 1418 O O . LEU A 1 178 ? 14.297 -19.344 3.338 1 98.75 178 LEU A O 1
ATOM 1422 N N . LEU A 1 179 ? 13.883 -18.281 5.23 1 98.56 179 LEU A N 1
ATOM 1423 C CA . LEU A 1 179 ? 14.523 -19.312 6.055 1 98.56 179 LEU A CA 1
ATOM 1424 C C . LEU A 1 179 ? 13.812 -20.641 5.902 1 98.56 179 LEU A C 1
ATOM 1426 O O . LEU A 1 179 ? 14.461 -21.688 5.848 1 98.56 179 LEU A O 1
ATOM 1430 N N . GLU A 1 180 ? 12.461 -20.609 5.844 1 98.38 180 GLU A N 1
ATOM 1431 C CA . GLU A 1 180 ? 11.711 -21.844 5.656 1 98.38 180 GLU A CA 1
ATOM 1432 C C . GLU A 1 180 ? 12.086 -22.531 4.344 1 98.38 180 GLU A C 1
ATOM 1434 O O . GLU A 1 180 ? 12.195 -23.75 4.285 1 98.38 180 GLU A O 1
ATOM 1439 N N . ILE A 1 181 ? 12.297 -21.766 3.322 1 98.31 181 ILE A N 1
ATOM 1440 C CA . ILE A 1 181 ? 12.664 -22.328 2.025 1 98.31 181 ILE A CA 1
ATOM 1441 C C . ILE A 1 181 ? 14.086 -22.891 2.08 1 98.31 181 ILE A C 1
ATOM 1443 O O . ILE A 1 181 ? 14.328 -24.031 1.69 1 98.31 181 ILE A O 1
ATOM 1447 N N . THR A 1 182 ? 14.992 -22.078 2.629 1 98 182 THR A N 1
ATOM 1448 C CA . THR A 1 182 ? 16.406 -22.422 2.576 1 98 182 THR A CA 1
ATOM 1449 C C . THR A 1 182 ? 16.734 -23.562 3.529 1 98 182 THR A C 1
ATOM 1451 O O . THR A 1 182 ? 17.641 -24.359 3.268 1 98 182 THR A O 1
ATOM 1454 N N . GLU A 1 183 ? 15.992 -23.672 4.582 1 97.81 183 GLU A N 1
ATOM 1455 C CA . GLU A 1 183 ? 16.219 -24.75 5.551 1 97.81 183 GLU A CA 1
ATOM 1456 C C . GLU A 1 183 ? 15.367 -25.969 5.223 1 97.81 183 GLU A C 1
ATOM 1458 O O . GLU A 1 183 ? 15.5 -27.016 5.871 1 97.81 183 GLU A O 1
ATOM 1463 N N . GLY A 1 184 ? 14.492 -25.859 4.328 1 96.31 184 GLY A N 1
ATOM 1464 C CA . GLY A 1 184 ? 13.703 -26.984 3.85 1 96.31 184 GLY A CA 1
ATOM 1465 C C . GLY A 1 184 ? 12.57 -27.359 4.781 1 96.31 184 GLY A C 1
ATOM 1466 O O . GLY A 1 184 ? 12.148 -28.516 4.824 1 96.31 184 GLY A O 1
ATOM 1467 N N . THR A 1 185 ? 12.047 -26.391 5.559 1 96.75 185 THR A N 1
ATOM 1468 C CA . THR A 1 185 ? 11.016 -26.703 6.543 1 96.75 185 THR A CA 1
ATOM 1469 C C . THR A 1 185 ? 9.641 -26.266 6.031 1 96.75 185 THR A C 1
ATOM 1471 O O . THR A 1 185 ? 8.633 -26.469 6.711 1 96.75 185 THR A O 1
ATOM 1474 N N . LEU A 1 186 ? 9.562 -25.75 4.832 1 96.5 186 LEU A N 1
ATOM 1475 C CA . LEU A 1 186 ? 8.281 -25.375 4.238 1 96.5 186 LEU A CA 1
ATOM 1476 C C . LEU A 1 186 ? 7.516 -26.594 3.768 1 96.5 186 LEU A C 1
ATOM 1478 O O . LEU A 1 186 ? 7.969 -27.312 2.869 1 96.5 186 LEU A O 1
ATOM 1482 N N . PRO A 1 187 ? 6.352 -26.828 4.395 1 95.06 187 PRO A N 1
ATOM 1483 C CA . PRO A 1 187 ? 5.559 -27.938 3.879 1 95.06 187 PRO A CA 1
ATOM 1484 C C . PRO A 1 187 ? 5.27 -27.828 2.385 1 95.06 187 PRO A C 1
ATOM 1486 O O . PRO A 1 187 ? 4.887 -26.75 1.912 1 95.06 187 PRO A O 1
ATOM 1489 N N . GLY A 1 188 ? 5.527 -28.922 1.669 1 93.62 188 GLY A N 1
ATOM 1490 C CA . GLY A 1 188 ? 5.254 -28.938 0.241 1 93.62 188 GLY A CA 1
ATOM 1491 C C . GLY A 1 188 ? 6.449 -28.531 -0.601 1 93.62 188 GLY A C 1
ATOM 1492 O O . GLY A 1 188 ? 6.371 -28.516 -1.831 1 93.62 188 GLY A O 1
ATOM 1493 N N . LEU A 1 189 ? 7.562 -28.25 0.065 1 95.56 189 LEU A N 1
ATOM 1494 C CA . LEU A 1 189 ? 8.742 -27.75 -0.636 1 95.56 189 LEU A CA 1
ATOM 1495 C C . LEU A 1 189 ? 9.273 -28.797 -1.603 1 95.56 189 LEU A C 1
ATOM 1497 O O . LEU A 1 189 ? 9.672 -28.484 -2.725 1 95.56 189 LEU A O 1
ATOM 1501 N N . VAL A 1 190 ? 9.281 -30.031 -1.142 1 94.12 190 VAL A N 1
ATOM 1502 C CA . VAL A 1 190 ? 9.805 -31.109 -1.971 1 94.12 190 VAL A CA 1
ATOM 1503 C C . VAL A 1 190 ? 8.961 -31.25 -3.236 1 94.12 190 VAL A C 1
ATOM 1505 O O . VAL A 1 190 ? 9.5 -31.375 -4.34 1 94.12 190 VAL A O 1
ATOM 1508 N N . GLU A 1 191 ? 7.703 -31.219 -3.055 1 92.88 191 GLU A N 1
ATOM 1509 C CA . GLU A 1 191 ? 6.785 -31.312 -4.188 1 92.88 191 GLU A CA 1
ATOM 1510 C C . GLU A 1 191 ? 6.957 -30.125 -5.137 1 92.88 191 GLU A C 1
ATOM 1512 O O . GLU A 1 191 ? 6.918 -30.297 -6.355 1 92.88 191 GLU A O 1
ATOM 1517 N N . TRP A 1 192 ? 7.133 -28.938 -4.543 1 94.56 192 TRP A N 1
ATOM 1518 C CA . TRP A 1 192 ? 7.355 -27.734 -5.332 1 94.56 192 TRP A CA 1
ATOM 1519 C C . TRP A 1 192 ? 8.617 -27.859 -6.184 1 94.56 192 TRP A C 1
ATOM 1521 O O . TRP A 1 192 ? 8.586 -27.594 -7.387 1 94.56 192 TRP A O 1
ATOM 1531 N N . ARG A 1 193 ? 9.633 -28.297 -5.609 1 94.56 193 ARG A N 1
ATOM 1532 C CA . ARG A 1 193 ? 10.898 -28.484 -6.301 1 94.56 193 ARG A CA 1
ATOM 1533 C C . ARG A 1 193 ? 10.781 -29.531 -7.402 1 94.56 193 ARG A C 1
ATOM 1535 O O . ARG A 1 193 ? 11.242 -29.312 -8.523 1 94.56 193 ARG A O 1
ATOM 1542 N N . ALA A 1 194 ? 10.109 -30.625 -7.09 1 92.5 194 ALA A N 1
ATOM 1543 C CA . ALA A 1 194 ? 9.938 -31.719 -8.047 1 92.5 194 ALA A CA 1
ATOM 1544 C C . ALA A 1 194 ? 9.148 -31.25 -9.266 1 92.5 194 ALA A C 1
ATOM 1546 O O . ALA A 1 194 ? 9.484 -31.625 -10.398 1 92.5 194 ALA A O 1
ATOM 1547 N N . PHE A 1 195 ? 8.195 -30.547 -9.023 1 91.25 195 PHE A N 1
ATOM 1548 C CA . PHE A 1 195 ? 7.375 -30.031 -10.109 1 91.25 195 PHE A CA 1
ATOM 1549 C C . PHE A 1 195 ? 8.227 -29.234 -11.094 1 91.25 195 PHE A C 1
ATOM 1551 O O . PHE A 1 195 ? 8.086 -29.391 -12.305 1 91.25 195 PHE A O 1
ATOM 1558 N N . HIS A 1 196 ? 9.148 -28.438 -10.641 1 93.25 196 HIS A N 1
ATOM 1559 C CA . HIS A 1 196 ? 9.914 -27.547 -11.508 1 93.25 196 HIS A CA 1
ATOM 1560 C C . HIS A 1 196 ? 11.102 -28.281 -12.125 1 93.25 196 HIS A C 1
ATOM 1562 O O . HIS A 1 196 ? 11.609 -27.875 -13.172 1 93.25 196 HIS A O 1
ATOM 1568 N N . GLU A 1 197 ? 11.461 -29.344 -11.484 1 92.19 197 GLU A N 1
ATOM 1569 C CA . GLU A 1 197 ? 12.562 -30.141 -12.023 1 92.19 197 GLU A CA 1
ATOM 1570 C C . GLU A 1 197 ? 12.07 -31.109 -13.102 1 92.19 197 GLU A C 1
ATOM 1572 O O . GLU A 1 197 ? 12.742 -31.312 -14.109 1 92.19 197 GLU A O 1
ATOM 1577 N N . THR A 1 198 ? 10.836 -31.656 -12.883 1 91.19 198 THR A N 1
ATOM 1578 C CA . THR A 1 198 ? 10.406 -32.75 -13.734 1 91.19 198 THR A CA 1
ATOM 1579 C C . THR A 1 198 ? 9.258 -32.312 -14.641 1 91.19 198 THR A C 1
ATOM 1581 O O . THR A 1 198 ? 8.977 -32.969 -15.656 1 91.19 198 THR A O 1
ATOM 1584 N N . GLY A 1 199 ? 8.57 -31.281 -14.203 1 86.88 199 GLY A N 1
ATOM 1585 C CA . GLY A 1 199 ? 7.371 -30.859 -14.914 1 86.88 199 GLY A CA 1
ATOM 1586 C C . GLY A 1 199 ? 6.141 -31.656 -14.539 1 86.88 199 GLY A C 1
ATOM 1587 O O . GLY A 1 199 ? 5.035 -31.359 -14.984 1 86.88 199 GLY A O 1
ATOM 1588 N N . GLU A 1 200 ? 6.293 -32.656 -13.727 1 85.38 200 GLU A N 1
ATOM 1589 C CA . GLU A 1 200 ? 5.168 -33.5 -13.305 1 85.38 200 GLU A CA 1
ATOM 1590 C C . GLU A 1 200 ? 4.391 -32.844 -12.164 1 85.38 200 GLU A C 1
ATOM 1592 O O . GLU A 1 200 ? 4.984 -32.344 -11.211 1 85.38 200 GLU A O 1
ATOM 1597 N N . VAL A 1 201 ? 3.125 -32.844 -12.375 1 81.44 201 VAL A N 1
ATOM 1598 C CA . VAL A 1 201 ? 2.262 -32.281 -11.344 1 81.44 201 VAL A CA 1
ATOM 1599 C C . VAL A 1 201 ? 2.184 -33.219 -10.148 1 81.44 201 VAL A C 1
ATOM 1601 O O . VAL A 1 201 ? 1.796 -34.375 -10.289 1 81.44 201 VAL A O 1
ATOM 1604 N N . PRO A 1 202 ? 2.5 -32.688 -9.062 1 80 202 PRO A N 1
ATOM 1605 C CA . PRO A 1 202 ? 2.402 -33.531 -7.875 1 80 202 PRO A CA 1
ATOM 1606 C C . PRO A 1 202 ? 0.972 -34 -7.586 1 80 202 PRO A C 1
ATOM 1608 O O . PRO A 1 202 ? 0.021 -33.25 -7.879 1 80 202 PRO A O 1
ATOM 1611 N N . GLU A 1 203 ? 0.826 -35.125 -7.008 1 76.81 203 GLU A N 1
ATOM 1612 C CA . GLU A 1 203 ? -0.472 -35.719 -6.719 1 76.81 203 GLU A CA 1
ATOM 1613 C C . GLU A 1 203 ? -1.315 -34.812 -5.832 1 76.81 203 GLU A C 1
ATOM 1615 O O . GLU A 1 203 ? -2.531 -34.719 -6.008 1 76.81 203 GLU A O 1
ATOM 1620 N N . GLU A 1 204 ? -0.664 -34.188 -4.914 1 75 204 GLU A N 1
ATOM 1621 C CA . GLU A 1 204 ? -1.354 -33.312 -3.979 1 75 204 GLU A CA 1
ATOM 1622 C C . GLU A 1 204 ? -2.061 -32.156 -4.711 1 75 204 GLU A C 1
ATOM 1624 O O . GLU A 1 204 ? -3.121 -31.703 -4.281 1 75 204 GLU A O 1
ATOM 1629 N N . TYR A 1 205 ? -1.494 -31.781 -5.824 1 73.69 205 TYR A N 1
ATOM 1630 C CA . TYR A 1 205 ? -2.068 -30.688 -6.605 1 73.69 205 TYR A CA 1
ATOM 1631 C C . TYR A 1 205 ? -3.197 -31.188 -7.496 1 73.69 205 TYR A C 1
ATOM 1633 O O . TYR A 1 205 ? -4.16 -30.469 -7.754 1 73.69 205 TYR A O 1
ATOM 1641 N N . LEU A 1 206 ? -3.057 -32.344 -7.965 1 68 206 LEU A N 1
ATOM 1642 C CA . LEU A 1 206 ? -4.055 -32.969 -8.828 1 68 206 LEU A CA 1
ATOM 1643 C C . LEU A 1 206 ? -5.383 -33.125 -8.102 1 68 206 LEU A C 1
ATOM 1645 O O . LEU A 1 206 ? -6.449 -32.969 -8.703 1 68 206 LEU A O 1
ATOM 1649 N N . LYS A 1 207 ? -5.316 -33.375 -6.906 1 65.56 207 LYS A N 1
ATOM 1650 C CA . LYS A 1 207 ? -6.52 -33.531 -6.094 1 65.56 207 LYS A CA 1
ATOM 1651 C C . LYS A 1 207 ? -7.273 -32.219 -5.961 1 65.56 207 LYS A C 1
ATOM 1653 O O . LYS A 1 207 ? -8.5 -32.188 -5.809 1 65.56 207 LYS A O 1
ATOM 1658 N N . LEU A 1 208 ? -6.531 -31.125 -6.039 1 65 208 LEU A N 1
ATOM 1659 C CA . LEU A 1 208 ? -7.141 -29.812 -5.926 1 65 208 LEU A CA 1
ATOM 1660 C C . LEU A 1 208 ? -7.867 -29.438 -7.215 1 65 208 LEU A C 1
ATOM 1662 O O . LEU A 1 208 ? -8.914 -28.781 -7.176 1 65 208 LEU A O 1
ATOM 1666 N N . ALA A 1 209 ? -7.285 -29.625 -8.328 1 58.84 209 ALA A N 1
ATOM 1667 C CA . ALA A 1 209 ? -7.875 -29.344 -9.633 1 58.84 209 ALA A CA 1
ATOM 1668 C C . ALA A 1 209 ? -9.227 -30.031 -9.781 1 58.84 209 ALA A C 1
ATOM 1670 O O . ALA A 1 209 ? -10.133 -29.5 -10.43 1 58.84 209 ALA A O 1
ATOM 1671 N N . GLY A 1 210 ? -9.258 -31.219 -9.367 1 50.81 210 GLY A N 1
ATOM 1672 C CA . GLY A 1 210 ? -10.531 -31.906 -9.43 1 50.81 210 GLY A CA 1
ATOM 1673 C C . GLY A 1 210 ? -11.547 -31.375 -8.438 1 50.81 210 GLY A C 1
ATOM 1674 O O . GLY A 1 210 ? -12.734 -31.688 -8.523 1 50.81 210 GLY A O 1
ATOM 1675 N N . GLY A 1 211 ? -11.117 -30.484 -7.402 1 46.81 211 GLY A N 1
ATOM 1676 C CA . GLY A 1 211 ? -12 -30 -6.355 1 46.81 211 GLY A CA 1
ATOM 1677 C C . GLY A 1 211 ? -12.344 -28.531 -6.48 1 46.81 211 GLY A C 1
ATOM 1678 O O . GLY A 1 211 ? -11.586 -27.766 -7.086 1 46.81 211 GLY A O 1
ATOM 1679 N N . THR A 1 212 ? -13.586 -28.078 -6.746 1 41.44 212 THR A N 1
ATOM 1680 C CA . THR A 1 212 ? -14.156 -26.734 -6.777 1 41.44 212 THR A CA 1
ATOM 1681 C C . THR A 1 212 ? -13.734 -25.953 -5.539 1 41.44 212 THR A C 1
ATOM 1683 O O . THR A 1 212 ? -14.133 -26.281 -4.422 1 41.44 212 THR A O 1
ATOM 1686 N N . PHE A 1 213 ? -12.586 -25.5 -5.418 1 39.91 213 PHE A N 1
ATOM 1687 C CA . PHE A 1 213 ? -12.195 -24.797 -4.207 1 39.91 213 PHE A CA 1
ATOM 1688 C C . PHE A 1 213 ? -12.695 -23.359 -4.234 1 39.91 213 PHE A C 1
ATOM 1690 O O . PHE A 1 213 ? -12.344 -22.594 -5.133 1 39.91 213 PHE A O 1
ATOM 1697 N N . GLU A 1 214 ? -13.812 -23.078 -3.891 1 37.75 214 GLU A N 1
ATOM 1698 C CA . GLU A 1 214 ? -14.297 -21.719 -3.639 1 37.75 214 GLU A CA 1
ATOM 1699 C C . GLU A 1 214 ? -13.664 -21.141 -2.381 1 37.75 214 GLU A C 1
ATOM 1701 O O . GLU A 1 214 ? -13.672 -21.766 -1.322 1 37.75 214 GLU A O 1
ATOM 1706 N N . LYS A 1 215 ? -12.562 -20.297 -2.461 1 40.06 215 LYS A N 1
ATOM 1707 C CA . LYS A 1 215 ? -12.203 -19.578 -1.24 1 40.06 215 LYS A CA 1
ATOM 1708 C C . LYS A 1 215 ? -13.445 -19.109 -0.494 1 40.06 215 LYS A C 1
ATOM 1710 O O . LYS A 1 215 ? -14.344 -18.516 -1.093 1 40.06 215 LYS A O 1
ATOM 1715 N N . PRO A 1 216 ? -13.523 -19.359 0.887 1 33.78 216 PRO A N 1
ATOM 1716 C CA . PRO A 1 216 ? -14.734 -18.922 1.596 1 33.78 216 PRO A CA 1
ATOM 1717 C C . PRO A 1 216 ? -14.82 -17.406 1.73 1 33.78 216 PRO A C 1
ATOM 1719 O O . PRO A 1 216 ? -13.789 -16.719 1.705 1 33.78 216 PRO A O 1
ATOM 1722 N N . MET B 1 1 ? 18.609 -0.843 -10.492 1 32.38 1 MET B N 1
ATOM 1723 C CA . MET B 1 1 ? 18.188 -0.744 -11.891 1 32.38 1 MET B CA 1
ATOM 1724 C C . MET B 1 1 ? 16.719 -0.36 -11.992 1 32.38 1 MET B C 1
ATOM 1726 O O . MET B 1 1 ? 15.891 -0.832 -11.203 1 32.38 1 MET B O 1
ATOM 1730 N N . ALA B 1 2 ? 16.469 0.8 -12.516 1 42.06 2 ALA B N 1
ATOM 1731 C CA . ALA B 1 2 ? 15.094 1.253 -12.727 1 42.06 2 ALA B CA 1
ATOM 1732 C C . ALA B 1 2 ? 14.234 0.146 -13.328 1 42.06 2 ALA B C 1
ATOM 1734 O O . ALA B 1 2 ? 14.688 -0.593 -14.203 1 42.06 2 ALA B O 1
ATOM 1735 N N . ALA B 1 3 ? 13.312 -0.348 -12.648 1 49.75 3 ALA B N 1
ATOM 1736 C CA . ALA B 1 3 ? 12.422 -1.348 -13.234 1 49.75 3 ALA B CA 1
ATOM 1737 C C . ALA B 1 3 ? 12.164 -1.059 -14.711 1 49.75 3 ALA B C 1
ATOM 1739 O O . ALA B 1 3 ? 11.836 0.07 -15.078 1 49.75 3 ALA B O 1
ATOM 1740 N N . LYS B 1 4 ? 12.727 -1.681 -15.617 1 54.84 4 LYS B N 1
ATOM 1741 C CA . LYS B 1 4 ? 12.484 -1.568 -17.047 1 54.84 4 LYS B CA 1
ATOM 1742 C C . LYS B 1 4 ? 11 -1.366 -17.344 1 54.84 4 LYS B C 1
ATOM 1744 O O . LYS B 1 4 ? 10.148 -1.993 -16.719 1 54.84 4 LYS B O 1
ATOM 1749 N N . ARG B 1 5 ? 10.766 -0.309 -18.016 1 68.75 5 ARG B N 1
ATOM 1750 C CA . ARG B 1 5 ? 9.414 0.004 -18.484 1 68.75 5 ARG B CA 1
ATOM 1751 C C . ARG B 1 5 ? 8.812 -1.17 -19.25 1 68.75 5 ARG B C 1
ATOM 1753 O O . ARG B 1 5 ? 9.359 -1.605 -20.266 1 68.75 5 ARG B O 1
ATOM 1760 N N . ARG B 1 6 ? 7.992 -1.78 -18.641 1 79.25 6 ARG B N 1
ATOM 1761 C CA . ARG B 1 6 ? 7.375 -2.961 -19.234 1 79.25 6 ARG B CA 1
ATOM 1762 C C . ARG B 1 6 ? 6.285 -2.57 -20.234 1 79.25 6 ARG B C 1
ATOM 1764 O O . ARG B 1 6 ? 5.664 -1.514 -20.094 1 79.25 6 ARG B O 1
ATOM 1771 N N . LYS B 1 7 ? 6.16 -3.352 -21.25 1 79.12 7 LYS B N 1
ATOM 1772 C CA . LYS B 1 7 ? 5.137 -3.107 -22.266 1 79.12 7 LYS B CA 1
ATOM 1773 C C . LYS B 1 7 ? 3.746 -3.055 -21.641 1 79.12 7 LYS B C 1
ATOM 1775 O O . LYS B 1 7 ? 2.916 -2.229 -22.031 1 79.12 7 LYS B O 1
ATOM 1780 N N . LEU B 1 8 ? 3.5 -3.963 -20.812 1 83.44 8 LEU B N 1
ATOM 1781 C CA . LEU B 1 8 ? 2.273 -3.969 -20.016 1 83.44 8 LEU B CA 1
ATOM 1782 C C . LEU B 1 8 ? 2.588 -3.93 -18.531 1 83.44 8 LEU B C 1
ATOM 1784 O O . LEU B 1 8 ? 3.463 -4.656 -18.062 1 83.44 8 LEU B O 1
ATOM 1788 N N . GLY B 1 9 ? 1.859 -3.047 -17.875 1 87.06 9 GLY B N 1
ATOM 1789 C CA . GLY B 1 9 ? 2.158 -2.881 -16.453 1 87.06 9 GLY B CA 1
ATOM 1790 C C . GLY B 1 9 ? 0.998 -3.252 -15.555 1 87.06 9 GLY B C 1
ATOM 1791 O O . GLY B 1 9 ? 1.097 -3.143 -14.336 1 87.06 9 GLY B O 1
ATOM 1792 N N . ASN B 1 10 ? -0.011 -3.785 -16.141 1 90.88 10 ASN B N 1
ATOM 1793 C CA . ASN B 1 10 ? -1.214 -4.176 -15.414 1 90.88 10 ASN B CA 1
ATOM 1794 C C . ASN B 1 10 ? -1.048 -5.539 -14.75 1 90.88 10 ASN B C 1
ATOM 1796 O O . ASN B 1 10 ? -0.755 -6.531 -15.422 1 90.88 10 ASN B O 1
ATOM 1800 N N . PRO B 1 11 ? -1.261 -5.59 -13.414 1 93.31 11 PRO B N 1
ATOM 1801 C CA . PRO B 1 11 ? -1.095 -6.867 -12.727 1 93.31 11 PRO B CA 1
ATOM 1802 C C . PRO B 1 11 ? -1.976 -7.973 -13.305 1 93.31 11 PRO B C 1
ATOM 1804 O O . PRO B 1 11 ? -1.614 -9.148 -13.25 1 93.31 11 PRO B O 1
ATOM 1807 N N . LEU B 1 12 ? -3.078 -7.617 -13.836 1 96.44 12 LEU B N 1
ATOM 1808 C CA . LEU B 1 12 ? -3.939 -8.609 -14.469 1 96.44 12 LEU B CA 1
ATOM 1809 C C . LEU B 1 12 ? -3.225 -9.289 -15.633 1 96.44 12 LEU B C 1
ATOM 1811 O O . LEU B 1 12 ? -3.377 -10.492 -15.844 1 96.44 12 LEU B O 1
ATOM 1815 N N . ALA B 1 13 ? -2.504 -8.562 -16.406 1 97.31 13 ALA B N 1
ATOM 1816 C CA . ALA B 1 13 ? -1.735 -9.133 -17.5 1 97.31 13 ALA B CA 1
ATOM 1817 C C . ALA B 1 13 ? -0.755 -10.188 -17 1 97.31 13 ALA B C 1
ATOM 1819 O O . ALA B 1 13 ? -0.626 -11.258 -17.609 1 97.31 13 ALA B O 1
ATOM 1820 N N . LEU B 1 14 ? -0.114 -9.859 -15.938 1 97.56 14 LEU B N 1
ATOM 1821 C CA . LEU B 1 14 ? 0.81 -10.82 -15.344 1 97.56 14 LEU B CA 1
ATOM 1822 C C . LEU B 1 14 ? 0.073 -12.07 -14.883 1 97.56 14 LEU B C 1
ATOM 1824 O O . LEU B 1 14 ? 0.528 -13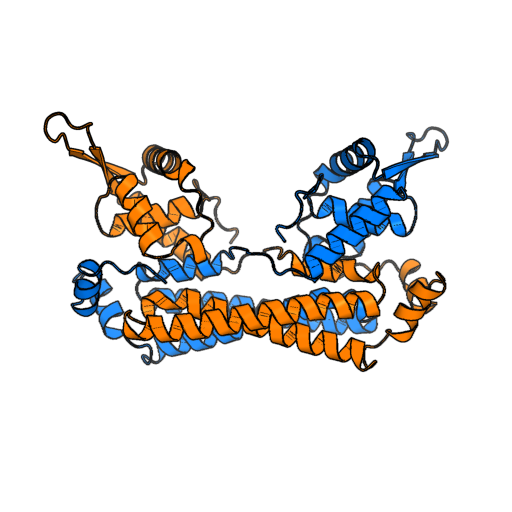.188 -15.141 1 97.56 14 LEU B O 1
ATOM 1828 N N . ALA B 1 15 ? -1.032 -11.891 -14.219 1 97.94 15 ALA B N 1
ATOM 1829 C CA . ALA B 1 15 ? -1.82 -13.023 -13.742 1 97.94 15 ALA B CA 1
ATOM 1830 C C . ALA B 1 15 ? -2.27 -13.906 -14.898 1 97.94 15 ALA B C 1
ATOM 1832 O O . ALA B 1 15 ? -2.227 -15.133 -14.797 1 97.94 15 ALA B O 1
ATOM 1833 N N . VAL B 1 16 ? -2.648 -13.281 -15.969 1 98 16 VAL B N 1
ATOM 1834 C CA . VAL B 1 16 ? -3.096 -14.023 -17.141 1 98 16 VAL B CA 1
ATOM 1835 C C . VAL B 1 16 ? -1.94 -14.844 -17.703 1 98 16 VAL B C 1
ATOM 1837 O O . VAL B 1 16 ? -2.092 -16.047 -17.969 1 98 16 VAL B O 1
ATOM 1840 N N . MET B 1 17 ? -0.835 -14.227 -17.906 1 98.25 17 MET B N 1
ATOM 1841 C CA . MET B 1 17 ? 0.316 -14.93 -18.469 1 98.25 17 MET B CA 1
ATOM 1842 C C . MET B 1 17 ? 0.717 -16.109 -17.578 1 98.25 17 MET B C 1
ATOM 1844 O O . MET B 1 17 ? 0.998 -17.203 -18.062 1 98.25 17 MET B O 1
ATOM 1848 N N . VAL B 1 18 ? 0.707 -15.875 -16.281 1 97.75 18 VAL B N 1
ATOM 1849 C CA . VAL B 1 18 ? 1.08 -16.922 -15.336 1 97.75 18 VAL B CA 1
ATOM 1850 C C . VAL B 1 18 ? 0.09 -18.078 -15.43 1 97.75 18 VAL B C 1
ATOM 1852 O O . VAL B 1 18 ? 0.49 -19.25 -15.484 1 97.75 18 VAL B O 1
ATOM 1855 N N . LEU B 1 19 ? -1.17 -17.781 -15.484 1 96.62 19 LEU B N 1
ATOM 1856 C CA . LEU B 1 19 ? -2.193 -18.828 -15.578 1 96.62 19 LEU B CA 1
ATOM 1857 C C . LEU B 1 19 ? -2.039 -19.625 -16.859 1 96.62 19 LEU B C 1
ATOM 1859 O O . LEU B 1 19 ? -2.176 -20.844 -16.859 1 96.62 19 LEU B O 1
ATOM 1863 N N . LEU B 1 20 ? -1.664 -18.984 -17.922 1 97.44 20 LEU B N 1
ATOM 1864 C CA . LEU B 1 20 ? -1.587 -19.625 -19.234 1 97.44 20 LEU B CA 1
ATOM 1865 C C . LEU B 1 20 ? -0.349 -20.516 -19.328 1 97.44 20 LEU B C 1
ATOM 1867 O O . LEU B 1 20 ? -0.219 -21.297 -20.281 1 97.44 20 LEU B O 1
ATOM 1871 N N . THR B 1 21 ? 0.53 -20.391 -18.438 1 95.31 21 THR B N 1
ATOM 1872 C CA . THR B 1 21 ? 1.646 -21.328 -18.406 1 95.31 21 THR B CA 1
ATOM 1873 C C . THR B 1 21 ? 1.162 -22.734 -18.062 1 95.31 21 THR B C 1
ATOM 1875 O O . THR B 1 21 ? 1.868 -23.719 -18.297 1 95.31 21 THR B O 1
ATOM 1878 N N . GLU B 1 22 ? -0.026 -22.828 -17.469 1 92.5 22 GLU B N 1
ATOM 1879 C CA . GLU B 1 22 ? -0.586 -24.125 -17.094 1 92.5 22 GLU B CA 1
ATOM 1880 C C . GLU B 1 22 ? -1.221 -24.828 -18.281 1 92.5 22 GLU B C 1
ATOM 1882 O O . GLU B 1 22 ? -1.022 -26.016 -18.484 1 92.5 22 GLU B O 1
ATOM 1887 N N . LYS B 1 23 ? -1.994 -24.172 -19.016 1 92.81 23 LYS B N 1
ATOM 1888 C CA . LYS B 1 23 ? -2.68 -24.656 -20.219 1 92.81 23 LYS B CA 1
ATOM 1889 C C . LYS B 1 23 ? -3.344 -23.516 -20.969 1 92.81 23 LYS B C 1
ATOM 1891 O O . LYS B 1 23 ? -3.586 -22.438 -20.391 1 92.81 23 LYS B O 1
ATOM 1896 N N . PRO B 1 24 ? -3.551 -23.75 -22.234 1 95.94 24 PRO B N 1
ATOM 1897 C CA . PRO B 1 24 ? -4.359 -22.75 -22.938 1 95.94 24 PRO B CA 1
ATOM 1898 C C . PRO B 1 24 ? -5.766 -22.609 -22.359 1 95.94 24 PRO B C 1
ATOM 1900 O O . PRO B 1 24 ? -6.34 -23.594 -21.875 1 95.94 24 PRO B O 1
ATOM 1903 N N . MET B 1 25 ? -6.289 -21.406 -22.391 1 95.94 25 MET B N 1
ATOM 1904 C CA . MET B 1 25 ? -7.613 -21.125 -21.844 1 95.94 25 MET B CA 1
ATOM 1905 C C . MET B 1 25 ? -8.32 -20.047 -22.641 1 95.94 25 MET B C 1
ATOM 1907 O O . MET B 1 25 ? -7.668 -19.188 -23.25 1 95.94 25 MET B O 1
ATOM 1911 N N . HIS B 1 26 ? -9.672 -20.125 -22.641 1 94.56 26 HIS B N 1
ATOM 1912 C CA . HIS B 1 26 ? -10.453 -18.984 -23.094 1 94.56 26 HIS B CA 1
ATOM 1913 C C . HIS B 1 26 ? -10.516 -17.906 -22.016 1 94.56 26 HIS B C 1
ATOM 1915 O O . HIS B 1 26 ? -10.336 -18.188 -20.828 1 94.56 26 HIS B O 1
ATOM 1921 N N . PRO B 1 27 ? -10.789 -16.656 -22.469 1 94.62 27 PRO B N 1
ATOM 1922 C CA . PRO B 1 27 ? -10.867 -15.57 -21.5 1 94.62 27 PRO B CA 1
ATOM 1923 C C . PRO B 1 27 ? -11.859 -15.844 -20.375 1 94.62 27 PRO B C 1
ATOM 1925 O O . PRO B 1 27 ? -11.586 -15.539 -19.203 1 94.62 27 PRO B O 1
ATOM 1928 N N . TYR B 1 28 ? -12.883 -16.422 -20.703 1 94 28 TYR B N 1
ATOM 1929 C CA . TYR B 1 28 ? -13.883 -16.75 -19.688 1 94 28 TYR B CA 1
ATOM 1930 C C . TYR B 1 28 ? -13.305 -17.719 -18.656 1 94 28 TYR B C 1
ATOM 1932 O O . TYR B 1 28 ? -13.516 -17.547 -17.453 1 94 28 TYR B O 1
ATOM 1940 N N . GLU B 1 29 ? -12.688 -18.734 -19.078 1 94.25 29 GLU B N 1
ATOM 1941 C CA . GLU B 1 29 ? -12.055 -19.703 -18.203 1 94.25 29 GLU B CA 1
ATOM 1942 C C . GLU B 1 29 ? -10.984 -19.047 -17.328 1 94.25 29 GLU B C 1
ATOM 1944 O O . GLU B 1 29 ? -10.844 -19.375 -16.156 1 94.25 29 GLU B O 1
ATOM 1949 N N . ILE B 1 30 ? -10.25 -18.125 -17.875 1 96.75 30 ILE B N 1
ATOM 1950 C CA . ILE B 1 30 ? -9.234 -17.375 -17.141 1 96.75 30 ILE B CA 1
ATOM 1951 C C . ILE B 1 30 ? -9.891 -16.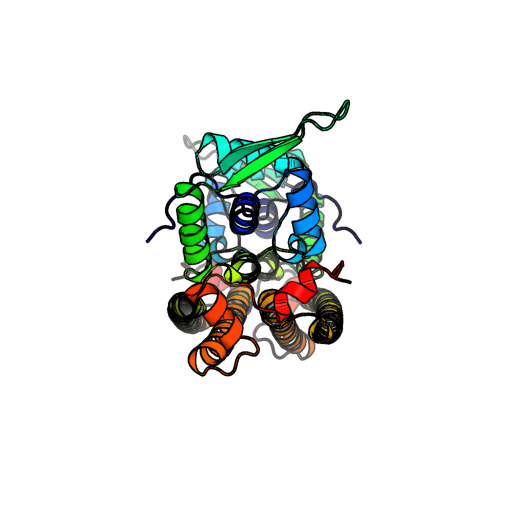625 -15.984 1 96.75 30 ILE B C 1
ATOM 1953 O O . ILE B 1 30 ? -9.445 -16.734 -14.836 1 96.75 30 ILE B O 1
ATOM 1957 N N . ALA B 1 31 ? -10.953 -15.922 -16.281 1 96.38 31 ALA B N 1
ATOM 1958 C CA . ALA B 1 31 ? -11.672 -15.156 -15.273 1 96.38 31 ALA B CA 1
ATOM 1959 C C . ALA B 1 31 ? -12.188 -16.078 -14.164 1 96.38 31 ALA B C 1
ATOM 1961 O O . ALA B 1 31 ? -12.031 -15.773 -12.977 1 96.38 31 ALA B O 1
ATOM 1962 N N . GLN B 1 32 ? -12.766 -17.172 -14.555 1 95.75 32 GLN B N 1
ATOM 1963 C CA . GLN B 1 32 ? -13.312 -18.125 -13.586 1 95.75 32 GLN B CA 1
ATOM 1964 C C . GLN B 1 32 ? -12.219 -18.703 -12.688 1 95.75 32 GLN B C 1
ATOM 1966 O O . GLN B 1 32 ? -12.414 -18.844 -11.477 1 95.75 32 GLN B O 1
ATOM 1971 N N . THR B 1 33 ? -11.156 -19.016 -13.312 1 95.25 33 THR B N 1
ATOM 1972 C CA . THR B 1 33 ? -10.047 -19.609 -12.562 1 95.25 33 THR B CA 1
ATOM 1973 C C . THR B 1 33 ? -9.477 -18.594 -11.578 1 95.25 33 THR B C 1
ATOM 1975 O O . THR B 1 33 ? -9.227 -18.922 -10.414 1 95.25 33 THR B O 1
ATOM 1978 N N . LEU B 1 34 ? -9.273 -17.344 -11.984 1 96.44 34 LEU B N 1
ATOM 1979 C CA . LEU B 1 34 ? -8.766 -16.297 -11.109 1 96.44 34 LEU B CA 1
ATOM 1980 C C . LEU B 1 34 ? -9.711 -16.062 -9.93 1 96.44 34 LEU B C 1
ATOM 1982 O O . LEU B 1 34 ? -9.266 -15.906 -8.789 1 96.44 34 LEU B O 1
ATOM 1986 N N . ARG B 1 35 ? -10.977 -16.062 -10.188 1 95.12 35 ARG B N 1
ATOM 1987 C CA . ARG B 1 35 ? -11.977 -15.891 -9.141 1 95.12 35 ARG B CA 1
ATOM 1988 C C . ARG B 1 35 ? -11.953 -17.047 -8.156 1 95.12 35 ARG B C 1
ATOM 1990 O O . ARG B 1 35 ? -11.945 -16.844 -6.941 1 95.12 35 ARG B O 1
ATOM 1997 N N . ARG B 1 36 ? -11.938 -18.203 -8.695 1 93.12 36 ARG B N 1
ATOM 1998 C CA . ARG B 1 36 ? -11.945 -19.406 -7.871 1 93.12 36 ARG B CA 1
ATOM 1999 C C . ARG B 1 36 ? -10.734 -19.453 -6.949 1 93.12 36 ARG B C 1
ATOM 2001 O O . ARG B 1 36 ? -10.836 -19.875 -5.797 1 93.12 36 ARG B O 1
ATOM 2008 N N . ARG B 1 37 ? -9.672 -18.984 -7.457 1 93.56 37 ARG B N 1
ATOM 2009 C CA . ARG B 1 37 ? -8.43 -19.031 -6.691 1 93.56 37 ARG B CA 1
ATOM 2010 C C . ARG B 1 37 ? -8.289 -17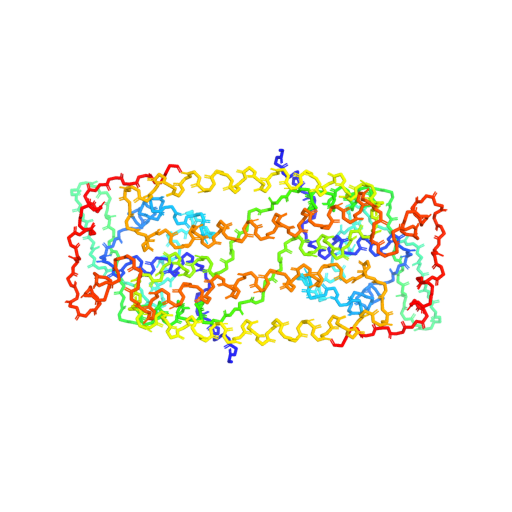.797 -5.809 1 93.56 37 ARG B C 1
ATOM 2012 O O . ARG B 1 37 ? -7.285 -17.641 -5.105 1 93.56 37 ARG B O 1
ATOM 2019 N N . GLY B 1 38 ? -9.25 -16.938 -5.805 1 93.44 38 GLY B N 1
ATOM 2020 C CA . GLY B 1 38 ? -9.289 -15.781 -4.918 1 93.44 38 GLY B CA 1
ATOM 2021 C C . GLY B 1 38 ? -8.195 -14.773 -5.207 1 93.44 38 GLY B C 1
ATOM 2022 O O . GLY B 1 38 ? -7.688 -14.125 -4.289 1 93.44 38 GLY B O 1
ATOM 2023 N N . LYS B 1 39 ? -7.844 -14.641 -6.453 1 95.31 39 LYS B N 1
ATOM 2024 C CA . LYS B 1 39 ? -6.719 -13.781 -6.805 1 95.31 39 LYS B CA 1
ATOM 2025 C C . LYS B 1 39 ? -7.074 -12.305 -6.613 1 95.31 39 LYS B C 1
ATOM 2027 O O . LYS B 1 39 ? -6.191 -11.469 -6.438 1 95.31 39 LYS B O 1
ATOM 2032 N N . ASP B 1 40 ? -8.328 -12 -6.57 1 93.75 40 ASP B N 1
ATOM 2033 C CA . ASP B 1 40 ? -8.773 -10.617 -6.43 1 93.75 40 ASP B CA 1
ATOM 2034 C C . ASP B 1 40 ? -8.555 -10.117 -5 1 93.75 40 ASP B C 1
ATOM 2036 O O . ASP B 1 40 ? -8.695 -8.922 -4.73 1 93.75 40 ASP B O 1
ATOM 2040 N N . SER B 1 41 ? -8.172 -10.945 -4.109 1 93.38 41 SER B N 1
ATOM 2041 C CA . SER B 1 41 ? -7.828 -10.539 -2.75 1 93.38 41 SER B CA 1
ATOM 2042 C C . SER B 1 41 ? -6.426 -9.945 -2.686 1 93.38 41 SER B C 1
ATOM 2044 O O . SER B 1 41 ? -6.098 -9.211 -1.755 1 93.38 41 SER B O 1
ATOM 2046 N N . SER B 1 42 ? -5.629 -10.297 -3.682 1 95.12 42 SER B N 1
ATOM 2047 C CA . SER B 1 42 ? -4.234 -9.867 -3.639 1 95.12 42 SER B CA 1
ATOM 2048 C C . SER B 1 42 ? -3.873 -9.023 -4.855 1 95.12 42 SER B C 1
ATOM 2050 O O . SER B 1 42 ? -2.844 -8.344 -4.867 1 95.12 42 SER B O 1
ATOM 2052 N N . LEU B 1 43 ? -4.68 -9.133 -5.84 1 94.06 43 LEU B N 1
ATOM 2053 C CA . LEU B 1 43 ? -4.516 -8.367 -7.066 1 94.06 43 LEU B CA 1
ATOM 2054 C C . LEU B 1 43 ? -5.738 -7.484 -7.324 1 94.06 43 LEU B C 1
ATOM 2056 O O . LEU B 1 43 ? -6.875 -7.934 -7.168 1 94.06 43 LEU B O 1
ATOM 2060 N N . LYS B 1 44 ? -5.391 -6.254 -7.707 1 92.19 44 LYS B N 1
ATOM 2061 C CA . LYS B 1 44 ? -6.504 -5.43 -8.172 1 92.19 44 LYS B CA 1
ATOM 2062 C C . LYS B 1 44 ? -6.961 -5.867 -9.562 1 92.19 44 LYS B C 1
ATOM 2064 O O . LYS B 1 44 ? -6.328 -5.531 -10.562 1 92.19 44 LYS B O 1
ATOM 2069 N N . ILE B 1 45 ? -8.062 -6.574 -9.609 1 93.62 45 ILE B N 1
ATOM 2070 C CA . ILE B 1 45 ? -8.5 -7.168 -10.867 1 93.62 45 ILE B CA 1
ATOM 2071 C C . ILE B 1 45 ? -9.797 -6.5 -11.328 1 93.62 45 ILE B C 1
ATOM 2073 O O . ILE B 1 45 ? -10.758 -6.406 -10.57 1 93.62 45 ILE B O 1
ATOM 2077 N N . ASN B 1 46 ? -9.75 -5.934 -12.492 1 93.81 46 ASN B N 1
ATOM 2078 C CA . ASN B 1 46 ? -10.953 -5.559 -13.234 1 93.81 46 ASN B CA 1
ATOM 2079 C C . ASN B 1 46 ? -11.312 -6.609 -14.281 1 93.81 46 ASN B C 1
ATOM 2081 O O . ASN B 1 46 ? -10.797 -6.578 -15.398 1 93.81 46 ASN B O 1
ATOM 2085 N N . TYR B 1 47 ? -12.266 -7.391 -13.961 1 93 47 TYR B N 1
ATOM 2086 C CA . TYR B 1 47 ? -12.617 -8.508 -14.828 1 93 47 TYR B CA 1
ATOM 2087 C C . TYR B 1 47 ? -13.25 -8.016 -16.125 1 93 47 TYR B C 1
ATOM 2089 O O . TYR B 1 47 ? -13.211 -8.703 -17.141 1 93 47 TYR B O 1
ATOM 2097 N N . GLY B 1 48 ? -13.789 -6.859 -16.109 1 92.94 48 GLY B N 1
ATOM 2098 C CA . GLY B 1 48 ? -14.391 -6.293 -17.312 1 92.94 48 GLY B CA 1
ATOM 2099 C C . GLY B 1 48 ? -13.375 -5.996 -18.391 1 92.94 48 GLY B C 1
ATOM 2100 O O . GLY B 1 48 ? -13.727 -5.926 -19.578 1 92.94 48 GLY B O 1
ATOM 2101 N N . SER B 1 49 ? -12.148 -5.863 -17.984 1 94.75 49 SER B N 1
ATOM 2102 C CA . SER B 1 49 ? -11.109 -5.512 -18.938 1 94.75 49 SER B CA 1
ATOM 2103 C C . SER B 1 49 ? -10.359 -6.75 -19.422 1 94.75 49 SER B C 1
ATOM 2105 O O . SER B 1 49 ? -9.398 -6.645 -20.188 1 94.75 49 SER B O 1
ATOM 2107 N N . LEU B 1 50 ? -10.688 -7.902 -19 1 95.56 50 LEU B N 1
ATOM 2108 C CA . LEU B 1 50 ? -9.914 -9.117 -19.234 1 95.56 50 LEU B CA 1
ATOM 2109 C C . LEU B 1 50 ? -9.719 -9.359 -20.734 1 95.56 50 LEU B C 1
ATOM 2111 O O . LEU B 1 50 ? -8.617 -9.68 -21.172 1 95.56 50 LEU B O 1
ATOM 2115 N N . TYR B 1 51 ? -10.758 -9.219 -21.484 1 94.38 51 TYR B N 1
ATOM 2116 C CA . TYR B 1 51 ? -10.664 -9.445 -22.922 1 94.38 51 TYR B CA 1
ATOM 2117 C C . TYR B 1 51 ? -9.664 -8.492 -23.562 1 94.38 51 TYR B C 1
ATOM 2119 O O . TYR B 1 51 ? -8.844 -8.906 -24.391 1 94.38 51 TYR B O 1
ATOM 2127 N N . THR B 1 52 ? -9.75 -7.293 -23.188 1 96.19 52 THR B N 1
ATOM 2128 C CA . THR B 1 52 ? -8.828 -6.277 -23.688 1 96.19 52 THR B CA 1
ATOM 2129 C C . THR B 1 52 ? -7.391 -6.605 -23.297 1 96.19 52 THR B C 1
ATOM 2131 O O . THR B 1 52 ? -6.465 -6.43 -24.078 1 96.19 52 THR B O 1
ATOM 2134 N N . VAL B 1 53 ? -7.191 -7.055 -22.109 1 97.12 53 VAL B N 1
ATOM 2135 C CA . VAL B 1 53 ? -5.863 -7.418 -21.625 1 97.12 53 VAL B CA 1
ATOM 2136 C C . VAL B 1 53 ? -5.309 -8.57 -22.453 1 97.12 53 VAL B C 1
ATOM 2138 O O . VAL B 1 53 ? -4.152 -8.539 -22.875 1 97.12 53 VAL B O 1
ATOM 2141 N N . VAL B 1 54 ? -6.117 -9.562 -22.703 1 97 54 VAL B N 1
ATOM 2142 C CA . VAL B 1 54 ? -5.688 -10.711 -23.5 1 97 54 VAL B CA 1
ATOM 2143 C C . VAL B 1 54 ? -5.336 -10.266 -24.906 1 97 54 VAL B C 1
ATOM 2145 O O . VAL B 1 54 ? -4.32 -10.688 -25.469 1 97 54 VAL B O 1
ATOM 2148 N N . GLN B 1 55 ? -6.129 -9.406 -25.438 1 96 55 GLN B N 1
ATOM 2149 C CA . GLN B 1 55 ? -5.875 -8.875 -26.781 1 96 55 GLN B CA 1
ATOM 2150 C C . GLN B 1 55 ? -4.559 -8.109 -26.828 1 96 55 GLN B C 1
ATOM 2152 O O . GLN B 1 55 ? -3.801 -8.227 -27.797 1 96 55 GLN B O 1
ATOM 2157 N N . ASN B 1 56 ? -4.309 -7.297 -25.844 1 97.5 56 ASN B N 1
ATOM 2158 C CA . ASN B 1 56 ? -3.055 -6.555 -25.766 1 97.5 56 ASN B CA 1
ATOM 2159 C C . ASN B 1 56 ? -1.854 -7.492 -25.672 1 97.5 56 ASN B C 1
ATOM 2161 O O . ASN B 1 56 ? -0.825 -7.258 -26.297 1 97.5 56 ASN B O 1
ATOM 2165 N N . LEU B 1 57 ? -1.978 -8.523 -24.859 1 98.12 57 LEU B N 1
ATOM 2166 C CA . LEU B 1 57 ? -0.91 -9.516 -24.75 1 98.12 57 LEU B CA 1
ATOM 2167 C C . LEU B 1 57 ? -0.639 -10.18 -26.094 1 98.12 57 LEU B C 1
ATOM 2169 O O . LEU B 1 57 ? 0.515 -10.445 -26.438 1 98.12 57 LEU B O 1
ATOM 2173 N N . GLU B 1 58 ? -1.684 -10.492 -26.797 1 97.5 58 GLU B N 1
ATOM 2174 C CA . GLU B 1 58 ? -1.543 -11.07 -28.125 1 97.5 58 GLU B CA 1
ATOM 2175 C C . GLU B 1 58 ? -0.844 -10.109 -29.078 1 97.5 58 GLU B C 1
ATOM 2177 O O . GLU B 1 58 ? 0.059 -10.508 -29.828 1 97.5 58 GLU B O 1
ATOM 2182 N N . LYS B 1 59 ? -1.297 -8.859 -29.047 1 97.19 59 LYS B N 1
ATOM 2183 C CA . LYS B 1 59 ? -0.721 -7.828 -29.906 1 97.19 59 LYS B CA 1
ATOM 2184 C C . LYS B 1 59 ? 0.786 -7.715 -29.688 1 97.19 59 LYS B C 1
ATOM 2186 O O . LYS B 1 59 ? 1.538 -7.48 -30.641 1 97.19 59 LYS B O 1
ATOM 2191 N N . HIS B 1 60 ? 1.248 -7.898 -28.453 1 97.12 60 HIS B N 1
ATOM 2192 C CA . HIS B 1 60 ? 2.66 -7.75 -28.125 1 97.12 60 HIS B CA 1
ATOM 2193 C C . HIS B 1 60 ? 3.404 -9.07 -28.266 1 97.12 60 HIS B C 1
ATOM 2195 O O . HIS B 1 60 ? 4.598 -9.156 -27.953 1 97.12 60 HIS B O 1
ATOM 2201 N N . GLY B 1 61 ? 2.66 -10.141 -28.641 1 97.62 61 GLY B N 1
ATOM 2202 C CA . GLY B 1 61 ? 3.291 -11.414 -28.938 1 97.62 61 GLY B CA 1
ATOM 2203 C C . GLY B 1 61 ? 3.525 -12.273 -27.703 1 97.62 61 GLY B C 1
ATOM 2204 O O . GLY B 1 61 ? 4.289 -13.234 -27.75 1 97.62 61 GLY B O 1
ATOM 2205 N N . PHE B 1 62 ? 2.922 -11.953 -26.594 1 98.25 62 PHE B N 1
ATOM 2206 C CA . PHE B 1 62 ? 3.119 -12.703 -25.359 1 98.25 62 PHE B CA 1
ATOM 2207 C C . PHE B 1 62 ? 2.127 -13.852 -25.266 1 98.25 62 PHE B C 1
ATOM 2209 O O . PHE B 1 62 ? 2.363 -14.828 -24.547 1 98.25 62 PHE B O 1
ATOM 2216 N N . VAL B 1 63 ? 1.034 -13.703 -25.922 1 98.12 63 VAL B N 1
ATOM 2217 C CA . VAL B 1 63 ? -0.027 -14.703 -26.031 1 98.12 63 VAL B CA 1
ATOM 2218 C C . VAL B 1 63 ? -0.417 -14.898 -27.484 1 98.12 63 VAL B C 1
ATOM 2220 O O . VAL B 1 63 ? -0.222 -14 -28.312 1 98.12 63 VAL B O 1
ATOM 2223 N N . GLU B 1 64 ? -0.886 -16.094 -27.812 1 97.88 64 GLU B N 1
ATOM 2224 C CA . GLU B 1 64 ? -1.314 -16.406 -29.172 1 97.88 64 GLU B CA 1
ATOM 2225 C C . GLU B 1 64 ? -2.547 -17.312 -29.172 1 97.88 64 GLU B C 1
ATOM 2227 O O . GLU B 1 64 ? -2.842 -17.969 -28.188 1 97.88 64 GLU B O 1
ATOM 2232 N N . VAL B 1 65 ? -3.264 -17.312 -30.312 1 94.94 65 VAL B N 1
ATOM 2233 C CA . VAL B 1 65 ? -4.395 -18.219 -30.469 1 94.94 65 VAL B CA 1
ATOM 2234 C C . VAL B 1 65 ? -3.893 -19.656 -30.562 1 94.94 65 VAL B C 1
ATOM 2236 O O . VAL B 1 65 ? -3.072 -19.984 -31.422 1 94.94 65 VAL B O 1
ATOM 2239 N N . ALA B 1 66 ? -4.297 -20.391 -29.656 1 91.38 66 ALA B N 1
ATOM 2240 C CA . ALA B 1 66 ? -3.906 -21.797 -29.641 1 91.38 66 ALA B CA 1
ATOM 2241 C C . ALA B 1 66 ? -4.867 -22.641 -30.484 1 91.38 66 ALA B C 1
ATOM 2243 O O . ALA B 1 66 ? -4.438 -23.516 -31.234 1 91.38 66 ALA B O 1
ATOM 2244 N N . GLU B 1 67 ? -6.117 -22.469 -30.25 1 86.31 67 GLU B N 1
ATOM 2245 C CA . GLU B 1 67 ? -7.148 -23.234 -30.953 1 86.31 67 GLU B CA 1
ATOM 2246 C C . GLU B 1 67 ? -8.445 -22.438 -31.047 1 86.31 67 GLU B C 1
ATOM 2248 O O . GLU B 1 67 ? -8.758 -21.625 -30.172 1 86.31 67 GLU B O 1
ATOM 2253 N N . VAL B 1 68 ? -9.031 -22.562 -32.219 1 81.81 68 VAL B N 1
ATOM 2254 C CA . VAL B 1 68 ? -10.383 -22.031 -32.344 1 81.81 68 VAL B CA 1
ATOM 2255 C C . VAL B 1 68 ? -11.391 -23.188 -32.344 1 81.81 68 VAL B C 1
ATOM 2257 O O . VAL B 1 68 ? -11.305 -24.094 -33.188 1 81.81 68 VAL B O 1
ATOM 2260 N N . GLN B 1 69 ? -12.078 -23.266 -31.219 1 74.38 69 GLN B N 1
ATOM 2261 C CA . GLN B 1 69 ? -13.016 -24.375 -31.094 1 74.38 69 GLN B CA 1
ATOM 2262 C C . GLN B 1 69 ? -14.43 -23.938 -31.469 1 74.38 69 GLN B C 1
ATOM 2264 O O . GLN B 1 69 ? -14.852 -22.828 -31.156 1 74.38 69 GLN B O 1
ATOM 2269 N N . ARG B 1 70 ? -15 -24.531 -32.5 1 71.19 70 ARG B N 1
ATOM 2270 C CA . ARG B 1 70 ? -16.406 -24.328 -32.844 1 71.19 70 ARG B CA 1
ATOM 2271 C C . ARG B 1 70 ? -17.25 -25.547 -32.469 1 71.19 70 ARG B C 1
ATOM 2273 O O . ARG B 1 70 ? -16.891 -26.688 -32.781 1 71.19 70 ARG B O 1
ATOM 2280 N N . GLU B 1 71 ? -17.859 -25.469 -31.344 1 63 71 GLU B N 1
ATOM 2281 C CA . GLU B 1 71 ? -18.75 -26.594 -31.094 1 63 71 GLU B CA 1
ATOM 2282 C C . GLU B 1 71 ? -20.141 -26.344 -31.656 1 63 71 GLU B C 1
ATOM 2284 O O . GLU B 1 71 ? -20.953 -25.672 -31 1 63 71 GLU B O 1
ATOM 2289 N N . GLY B 1 72 ? -20.375 -27.047 -32.562 1 64.5 72 GLY B N 1
ATOM 2290 C CA . GLY B 1 72 ? -21.688 -26.953 -33.156 1 64.5 72 GLY B CA 1
ATOM 2291 C C . GLY B 1 72 ? -22.078 -25.531 -33.531 1 64.5 72 GLY B C 1
ATOM 2292 O O . GLY B 1 72 ? -21.328 -24.828 -34.219 1 64.5 72 GLY B O 1
ATOM 2293 N N . ASN B 1 73 ? -23.375 -25.156 -33.062 1 65.88 73 ASN B N 1
ATOM 2294 C CA . ASN B 1 73 ? -23.938 -23.859 -33.344 1 65.88 73 ASN B CA 1
ATOM 2295 C C . ASN B 1 73 ? -23.531 -22.812 -32.312 1 65.88 73 ASN B C 1
ATOM 2297 O O . ASN B 1 73 ? -24.156 -21.75 -32.188 1 65.88 73 ASN B O 1
ATOM 2301 N N . ARG B 1 74 ? -22.547 -23.312 -31.438 1 65.88 74 ARG B N 1
ATOM 2302 C CA . ARG B 1 74 ? -22.141 -22.375 -30.391 1 65.88 74 ARG B CA 1
ATOM 2303 C C . ARG B 1 74 ? -21.047 -21.438 -30.906 1 65.88 74 ARG B C 1
ATOM 2305 O O . ARG B 1 74 ? -20.328 -21.766 -31.844 1 65.88 74 ARG B O 1
ATOM 2312 N N . PRO B 1 75 ? -21.172 -20.203 -30.391 1 66.12 75 PRO B N 1
ATOM 2313 C CA . PRO B 1 75 ? -20.156 -19.234 -30.797 1 66.12 75 PRO B CA 1
ATOM 2314 C C . PRO B 1 75 ? -18.734 -19.781 -30.688 1 66.12 75 PRO B C 1
ATOM 2316 O O . PRO B 1 75 ? -18.469 -20.672 -29.875 1 66.12 75 PRO B O 1
ATOM 2319 N N . GLU B 1 76 ? -18 -19.484 -31.688 1 74.94 76 GLU B N 1
ATOM 2320 C CA . GLU B 1 76 ? -16.594 -19.844 -31.719 1 74.94 76 GLU B CA 1
ATOM 2321 C C . GLU B 1 76 ? -15.883 -19.375 -30.453 1 74.94 76 GLU B C 1
ATOM 2323 O O . GLU B 1 76 ? -16.109 -18.266 -29.984 1 74.94 76 GLU B O 1
ATOM 2328 N N . ARG B 1 77 ? -15.32 -20.391 -29.688 1 84.5 77 ARG B N 1
ATOM 2329 C CA . ARG B 1 77 ? -14.492 -20.031 -28.547 1 84.5 77 ARG B CA 1
ATOM 2330 C C . ARG B 1 77 ? -13.008 -20.109 -28.906 1 84.5 77 ARG B C 1
ATOM 2332 O O . ARG B 1 77 ? -12.562 -21.078 -29.516 1 84.5 77 ARG B O 1
ATOM 2339 N N . THR B 1 78 ? -12.367 -19.016 -28.703 1 90.31 78 THR B N 1
ATOM 2340 C CA . THR B 1 78 ? -10.945 -18.922 -29.016 1 90.31 78 THR B CA 1
ATOM 2341 C C . THR B 1 78 ? -10.102 -19.25 -27.781 1 90.31 78 THR B C 1
ATOM 2343 O O . THR B 1 78 ? -10.266 -18.641 -26.719 1 90.31 78 THR B O 1
ATOM 2346 N N . LEU B 1 79 ? -9.312 -20.281 -27.906 1 94.69 79 LEU B N 1
ATOM 2347 C CA . LEU B 1 79 ? -8.344 -20.625 -26.875 1 94.69 79 LEU B CA 1
ATOM 2348 C C . LEU B 1 79 ? -7.027 -19.891 -27.094 1 94.69 79 LEU B C 1
ATOM 2350 O O . LEU B 1 79 ? -6.516 -19.828 -28.203 1 94.69 79 LEU B O 1
ATOM 2354 N N . TYR B 1 80 ? -6.582 -19.344 -25.953 1 97.06 80 TYR B N 1
ATOM 2355 C CA . TYR B 1 80 ? -5.301 -18.656 -26 1 97.06 80 TYR B CA 1
ATOM 2356 C C . TYR B 1 80 ? -4.23 -19.406 -25.234 1 97.06 80 TYR B C 1
ATOM 2358 O O . TYR B 1 80 ? -4.508 -19.969 -24.156 1 97.06 80 TYR B O 1
ATOM 2366 N N . GLY B 1 81 ? -3.045 -19.438 -25.844 1 97.56 81 GLY B N 1
ATOM 2367 C CA . GLY B 1 81 ? -1.868 -19.969 -25.172 1 97.56 81 GLY B CA 1
ATOM 2368 C C . GLY B 1 81 ? -0.75 -18.953 -25.047 1 97.56 81 GLY B C 1
ATOM 2369 O O . GLY B 1 81 ? -0.735 -17.938 -25.75 1 97.56 81 GLY B O 1
ATOM 2370 N N . ILE B 1 82 ? 0.152 -19.203 -24.094 1 97.94 82 ILE B N 1
ATOM 2371 C CA . ILE B 1 82 ? 1.286 -18.312 -23.875 1 97.94 82 ILE B CA 1
ATOM 2372 C C . ILE B 1 82 ? 2.428 -18.688 -24.828 1 97.94 82 ILE B C 1
ATOM 2374 O O . ILE B 1 82 ? 2.643 -19.875 -25.109 1 97.94 82 ILE B O 1
ATOM 2378 N N . THR B 1 83 ? 3.141 -17.703 -25.344 1 98.31 83 THR B N 1
ATOM 2379 C CA . THR B 1 83 ? 4.309 -17.922 -26.188 1 98.31 83 THR B CA 1
ATOM 2380 C C . THR B 1 83 ? 5.574 -18.031 -25.344 1 98.31 83 THR B C 1
ATOM 2382 O O . THR B 1 83 ? 5.539 -17.812 -24.141 1 98.31 83 THR B O 1
ATOM 2385 N N . ASP B 1 84 ? 6.648 -18.438 -26.031 1 97.94 84 ASP B N 1
ATOM 2386 C CA . ASP B 1 84 ? 7.934 -18.453 -25.344 1 97.94 84 ASP B CA 1
ATOM 2387 C C . ASP B 1 84 ? 8.297 -17.062 -24.844 1 97.94 84 ASP B C 1
ATOM 2389 O O . ASP B 1 84 ? 8.805 -16.906 -23.719 1 97.94 84 ASP B O 1
ATOM 2393 N N . ALA B 1 85 ? 8.047 -16.078 -25.625 1 97.94 85 ALA B N 1
ATOM 2394 C CA . ALA B 1 85 ? 8.305 -14.688 -25.219 1 97.94 85 ALA B CA 1
ATOM 2395 C C . ALA B 1 85 ? 7.449 -14.289 -24.031 1 97.94 85 ALA B C 1
ATOM 2397 O O . ALA B 1 85 ? 7.91 -13.57 -23.141 1 97.94 85 ALA B O 1
ATOM 2398 N N . GLY B 1 86 ? 6.211 -14.711 -24.031 1 98.19 86 GLY B N 1
ATOM 2399 C CA . GLY B 1 86 ? 5.324 -14.445 -22.906 1 98.19 86 GLY B CA 1
ATOM 2400 C C . GLY B 1 86 ? 5.797 -15.078 -21.609 1 98.19 86 GLY B C 1
ATOM 2401 O O . GLY B 1 86 ? 5.73 -14.453 -20.547 1 98.19 86 GLY B O 1
ATOM 2402 N N . ARG B 1 87 ? 6.25 -16.328 -21.734 1 97.75 87 ARG B N 1
ATOM 2403 C CA . ARG B 1 87 ? 6.777 -17.031 -20.562 1 97.75 87 ARG B CA 1
ATOM 2404 C C . ARG B 1 87 ? 7.977 -16.281 -19.984 1 97.75 87 ARG B C 1
ATOM 2406 O O . ARG B 1 87 ? 8.07 -16.109 -18.766 1 97.75 87 ARG B O 1
ATOM 2413 N N . GLU B 1 88 ? 8.836 -15.883 -20.859 1 97.44 88 GLU B N 1
ATOM 2414 C CA . GLU B 1 88 ? 10.016 -15.141 -20.422 1 97.44 88 GLU B CA 1
ATOM 2415 C C . GLU B 1 88 ? 9.633 -13.82 -19.766 1 97.44 88 GLU B C 1
ATOM 2417 O O . GLU B 1 88 ? 10.172 -13.461 -18.719 1 97.44 88 GLU B O 1
ATOM 2422 N N . GLU B 1 89 ? 8.711 -13.133 -20.375 1 97.31 89 GLU B N 1
ATOM 2423 C CA . GLU B 1 89 ? 8.242 -11.859 -19.844 1 97.31 89 GLU B CA 1
ATOM 2424 C C . GLU B 1 89 ? 7.605 -12.039 -18.469 1 97.31 89 GLU B C 1
ATOM 2426 O O . GLU B 1 89 ? 7.855 -11.25 -17.547 1 97.31 89 GLU B O 1
ATOM 2431 N N . ALA B 1 90 ? 6.785 -13.047 -18.328 1 97.75 90 ALA B N 1
ATOM 2432 C CA . ALA B 1 90 ? 6.102 -13.305 -17.062 1 97.75 90 ALA B CA 1
ATOM 2433 C C . ALA B 1 90 ? 7.102 -13.586 -15.953 1 97.75 90 ALA B C 1
ATOM 2435 O O . ALA B 1 90 ? 6.996 -13.039 -14.852 1 97.75 90 ALA B O 1
ATOM 2436 N N . VAL B 1 91 ? 8.039 -14.438 -16.25 1 97.62 91 VAL B N 1
ATOM 2437 C CA . VAL B 1 91 ? 9.039 -14.836 -15.258 1 97.62 91 VAL B CA 1
ATOM 2438 C C . VAL B 1 91 ? 9.875 -13.625 -14.859 1 97.62 91 VAL B C 1
ATOM 2440 O O . VAL B 1 91 ? 10.102 -13.383 -13.672 1 97.62 91 VAL B O 1
ATOM 2443 N N . GLN B 1 92 ? 10.297 -12.859 -15.82 1 97.38 92 GLN B N 1
ATOM 2444 C CA . GLN B 1 92 ? 11.117 -11.68 -15.531 1 97.38 92 GLN B CA 1
ATOM 2445 C C . GLN B 1 92 ? 10.336 -10.648 -14.727 1 97.38 92 GLN B C 1
ATOM 2447 O O . GLN B 1 92 ? 10.852 -10.086 -13.758 1 97.38 92 GLN B O 1
ATOM 2452 N N . TRP B 1 93 ? 9.164 -10.398 -15.18 1 97.81 93 TRP B N 1
ATOM 2453 C CA . TRP B 1 93 ? 8.297 -9.438 -14.508 1 97.81 93 TRP B CA 1
ATOM 2454 C C . TRP B 1 93 ? 8.047 -9.852 -13.062 1 97.81 93 TRP B C 1
ATOM 2456 O O . TRP B 1 93 ? 8.234 -9.055 -12.141 1 97.81 93 TRP B O 1
ATOM 2466 N N . LEU B 1 94 ? 7.648 -11.078 -12.875 1 98 94 LEU B N 1
ATOM 2467 C CA . LEU B 1 94 ? 7.383 -11.602 -11.539 1 98 94 LEU B CA 1
ATOM 2468 C C . LEU B 1 94 ? 8.641 -11.562 -10.68 1 98 94 LEU B C 1
ATOM 2470 O O . LEU B 1 94 ? 8.586 -11.219 -9.5 1 98 94 LEU B O 1
ATOM 2474 N N . SER B 1 95 ? 9.75 -11.898 -11.211 1 98.25 95 SER B N 1
ATOM 2475 C CA . SER B 1 95 ? 11.023 -11.852 -10.5 1 98.25 95 SER B CA 1
ATOM 2476 C C . SER B 1 95 ? 11.328 -10.438 -10.008 1 98.25 95 SER B C 1
ATOM 2478 O O . SER B 1 95 ? 11.75 -10.258 -8.859 1 98.25 95 SER B O 1
ATOM 2480 N N . ASP B 1 96 ? 11.07 -9.5 -10.844 1 97.69 96 ASP B N 1
ATOM 2481 C CA . ASP B 1 96 ? 11.281 -8.109 -10.453 1 97.69 96 ASP B CA 1
ATOM 2482 C C . ASP B 1 96 ? 10.391 -7.73 -9.273 1 97.69 96 ASP B C 1
ATOM 2484 O O . ASP B 1 96 ? 10.844 -7.074 -8.336 1 97.69 96 ASP B O 1
ATOM 2488 N N . LEU B 1 97 ? 9.172 -8.148 -9.32 1 97.62 97 LEU B N 1
ATOM 2489 C CA . LEU B 1 97 ? 8.211 -7.793 -8.281 1 97.62 97 LEU B CA 1
ATOM 2490 C C . LEU B 1 97 ? 8.57 -8.445 -6.957 1 97.62 97 LEU B C 1
ATOM 2492 O O . LEU B 1 97 ? 8.336 -7.875 -5.891 1 97.62 97 LEU B O 1
ATOM 2496 N N . LEU B 1 98 ? 9.148 -9.625 -6.98 1 98.62 98 LEU B N 1
ATOM 2497 C CA . LEU B 1 98 ? 9.555 -10.328 -5.77 1 98.62 98 LEU B CA 1
ATOM 2498 C C . LEU B 1 98 ? 10.828 -9.727 -5.188 1 98.62 98 LEU B C 1
ATOM 2500 O O . LEU B 1 98 ? 10.945 -9.57 -3.971 1 98.62 98 LEU B O 1
ATOM 2504 N N . ALA B 1 99 ? 11.68 -9.258 -6.023 1 98.69 99 ALA B N 1
ATOM 2505 C CA . ALA B 1 99 ? 13.031 -8.898 -5.602 1 98.69 99 ALA B CA 1
ATOM 2506 C C . ALA B 1 99 ? 13.094 -7.438 -5.152 1 98.69 99 ALA B C 1
ATOM 2508 O O . ALA B 1 99 ? 13.836 -7.094 -4.234 1 98.69 99 ALA B O 1
ATOM 2509 N N . VAL B 1 100 ? 12.289 -6.637 -5.812 1 98.06 100 VAL B N 1
ATOM 2510 C CA . VAL B 1 100 ? 12.5 -5.203 -5.637 1 98.06 100 VAL B CA 1
ATOM 2511 C C . VAL B 1 100 ? 11.312 -4.594 -4.902 1 98.06 100 VAL B C 1
ATOM 2513 O O . VAL B 1 100 ? 10.211 -4.5 -5.457 1 98.06 100 VAL B O 1
ATOM 2516 N N . PRO B 1 101 ? 11.555 -4.133 -3.688 1 97.94 101 PRO B N 1
ATOM 2517 C CA . PRO B 1 101 ? 10.453 -3.426 -3.025 1 97.94 101 PRO B CA 1
ATOM 2518 C C . PRO B 1 101 ? 10.047 -2.146 -3.754 1 97.94 101 PRO B C 1
ATOM 2520 O O . PRO B 1 101 ? 10.898 -1.314 -4.066 1 97.94 101 PRO B O 1
ATOM 2523 N N . ALA B 1 102 ? 8.781 -1.991 -3.998 1 94.62 102 ALA B N 1
ATOM 2524 C CA . ALA B 1 102 ? 8.266 -0.803 -4.676 1 94.62 102 ALA B CA 1
ATOM 2525 C C . ALA B 1 102 ? 8.062 0.343 -3.689 1 94.62 102 ALA B C 1
ATOM 2527 O O . ALA B 1 102 ? 7.793 0.113 -2.508 1 94.62 102 ALA B O 1
ATOM 2528 N N . GLN B 1 103 ? 8.227 1.532 -4.195 1 92.38 103 GLN B N 1
ATOM 2529 C CA . GLN B 1 103 ? 7.754 2.688 -3.439 1 92.38 103 GLN B CA 1
ATOM 2530 C C . GLN B 1 103 ? 6.258 2.904 -3.643 1 92.38 103 GLN B C 1
ATOM 2532 O O . GLN B 1 103 ? 5.809 3.189 -4.754 1 92.38 103 GLN B O 1
ATOM 2537 N N . GLU B 1 104 ? 5.582 2.641 -2.621 1 95.06 104 GLU B N 1
ATOM 2538 C CA . GLU B 1 104 ? 4.137 2.855 -2.637 1 95.06 104 GLU B CA 1
ATOM 2539 C C . GLU B 1 104 ? 3.727 3.916 -1.618 1 95.06 104 GLU B C 1
ATOM 2541 O O . GLU B 1 104 ? 4.57 4.445 -0.893 1 95.06 104 GLU B O 1
ATOM 2546 N N . PHE B 1 105 ? 2.471 4.383 -1.684 1 95 105 PHE B N 1
ATOM 2547 C CA . PHE B 1 105 ? 1.976 5.469 -0.846 1 95 105 PHE B CA 1
ATOM 2548 C C . PHE B 1 105 ? 0.667 5.078 -0.17 1 95 105 PHE B C 1
ATOM 2550 O O . PHE B 1 105 ? -0.401 5.566 -0.544 1 95 105 PHE B O 1
ATOM 2557 N N . PRO B 1 106 ? 0.837 4.215 0.861 1 96.06 106 PRO B N 1
ATOM 2558 C CA . PRO B 1 106 ? -0.379 3.857 1.595 1 96.06 106 PRO B CA 1
ATOM 2559 C C . PRO B 1 106 ? -1.123 5.078 2.133 1 96.06 106 PRO B C 1
ATOM 2561 O O . PRO B 1 106 ? -0.497 6.02 2.623 1 96.06 106 PRO B O 1
ATOM 2564 N N . ILE B 1 107 ? -2.391 5.004 2.061 1 95.38 107 ILE B N 1
ATOM 2565 C CA . ILE B 1 107 ? -3.229 6.152 2.383 1 95.38 107 ILE B CA 1
ATOM 2566 C C . ILE B 1 107 ? -3.076 6.504 3.859 1 95.38 107 ILE B C 1
ATOM 2568 O O . ILE B 1 107 ? -3.104 7.68 4.23 1 95.38 107 ILE B O 1
ATOM 2572 N N . PHE B 1 108 ? -2.945 5.523 4.68 1 98.5 108 PHE B N 1
ATOM 2573 C CA . PHE B 1 108 ? -2.807 5.766 6.109 1 98.5 108 PHE B CA 1
ATOM 2574 C C . PHE B 1 108 ? -1.555 6.586 6.402 1 98.5 108 PHE B C 1
ATOM 2576 O O . PHE B 1 108 ? -1.545 7.41 7.316 1 98.5 108 PHE B O 1
ATOM 2583 N N . GLU B 1 109 ? -0.43 6.387 5.648 1 97.75 109 GLU B N 1
ATOM 2584 C CA . GLU B 1 109 ? 0.775 7.195 5.809 1 97.75 109 GLU B CA 1
ATOM 2585 C C . GLU B 1 109 ? 0.502 8.664 5.496 1 97.75 109 GLU B C 1
ATOM 2587 O O . GLU B 1 109 ? 0.984 9.555 6.199 1 97.75 109 GLU B O 1
ATOM 2592 N N . ALA B 1 110 ? -0.265 8.852 4.496 1 96.88 110 ALA B N 1
ATOM 2593 C CA . ALA B 1 110 ? -0.664 10.211 4.148 1 96.88 110 ALA B CA 1
ATOM 2594 C C . ALA B 1 110 ? -1.479 10.852 5.273 1 96.88 110 ALA B C 1
ATOM 2596 O O . ALA B 1 110 ? -1.237 12 5.648 1 96.88 110 ALA B O 1
ATOM 2597 N N . ALA B 1 111 ? -2.385 10.094 5.793 1 98.19 111 ALA B N 1
ATOM 2598 C CA . ALA B 1 111 ? -3.236 10.586 6.871 1 98.19 111 ALA B CA 1
ATOM 2599 C C . ALA B 1 111 ? -2.406 10.961 8.094 1 98.19 111 ALA B C 1
ATOM 2601 O O . ALA B 1 111 ? -2.592 12.031 8.68 1 98.19 111 ALA B O 1
ATOM 2602 N N . LEU B 1 112 ? -1.497 10.086 8.43 1 98.56 112 LEU B N 1
ATOM 2603 C CA . LEU B 1 112 ? -0.642 10.336 9.586 1 98.56 112 LEU B CA 1
ATOM 2604 C C . LEU B 1 112 ? 0.194 11.594 9.375 1 98.56 112 LEU B C 1
ATOM 2606 O O . LEU B 1 112 ? 0.43 12.352 10.32 1 98.56 112 LEU B O 1
ATOM 2610 N N . SER B 1 113 ? 0.629 11.836 8.164 1 97.5 113 SER B N 1
ATOM 2611 C CA . SER B 1 113 ? 1.49 12.969 7.859 1 97.5 113 SER B CA 1
ATOM 2612 C C . SER B 1 113 ? 0.738 14.289 8.016 1 97.5 113 SER B C 1
ATOM 2614 O O . SER B 1 113 ? 1.353 15.344 8.18 1 97.5 113 SER B O 1
ATOM 2616 N N . LEU B 1 114 ? -0.618 14.25 7.988 1 97.44 114 LEU B N 1
ATOM 2617 C CA . LEU B 1 114 ? -1.43 15.461 8.008 1 97.44 114 LEU B CA 1
ATOM 2618 C C . LEU B 1 114 ? -2.23 15.555 9.305 1 97.44 114 LEU B C 1
ATOM 2620 O O . LEU B 1 114 ? -2.947 16.531 9.523 1 97.44 114 LEU B O 1
ATOM 2624 N N . MET B 1 115 ? -2.111 14.633 10.203 1 97.5 115 MET B N 1
ATOM 2625 C CA . MET B 1 115 ? -3.055 14.438 11.297 1 97.5 115 MET B CA 1
ATOM 2626 C C . MET B 1 115 ? -2.979 15.594 12.297 1 97.5 115 MET B C 1
ATOM 2628 O O . MET B 1 115 ? -3.883 15.773 13.109 1 97.5 115 MET B O 1
ATOM 2632 N N . GLY B 1 116 ? -1.944 16.438 12.219 1 95.44 116 GLY B N 1
ATOM 2633 C CA . GLY B 1 116 ? -1.736 17.5 13.18 1 95.44 116 GLY B CA 1
ATOM 2634 C C . GLY B 1 116 ? -2.826 18.562 13.148 1 95.44 116 GLY B C 1
ATOM 2635 O O . GLY B 1 116 ? -2.973 19.328 14.094 1 95.44 116 GLY B O 1
ATOM 2636 N N . VAL B 1 117 ? -3.596 18.625 12.125 1 95.12 117 VAL B N 1
ATOM 2637 C CA . VAL B 1 117 ? -4.672 19.594 11.992 1 95.12 117 VAL B CA 1
ATOM 2638 C C . VAL B 1 117 ? -5.848 19.188 12.875 1 95.12 117 VAL B C 1
ATOM 2640 O O . VAL B 1 117 ? -6.719 20.016 13.172 1 95.12 117 VAL B O 1
ATOM 2643 N N . LEU B 1 118 ? -5.848 17.953 13.328 1 97.5 118 LEU B N 1
ATOM 2644 C CA . LEU B 1 118 ? -6.871 17.469 14.242 1 97.5 118 LEU B CA 1
ATOM 2645 C C . LEU B 1 118 ? -6.379 17.516 15.688 1 97.5 118 LEU B C 1
ATOM 2647 O O . LEU B 1 118 ? -5.18 17.391 15.938 1 97.5 118 LEU B O 1
ATOM 2651 N N . ALA B 1 119 ? -7.316 17.734 16.609 1 97.25 119 ALA B N 1
ATOM 2652 C CA . ALA B 1 119 ? -6.98 17.641 18.016 1 97.25 119 ALA B CA 1
ATOM 2653 C C . ALA B 1 119 ? -6.59 16.219 18.406 1 97.25 119 ALA B C 1
ATOM 2655 O O . ALA B 1 119 ? -7.121 15.25 17.844 1 97.25 119 ALA B O 1
ATOM 2656 N N . PRO B 1 120 ? -5.668 16.078 19.375 1 97.75 120 PRO B N 1
ATOM 2657 C CA . PRO B 1 120 ? -5.188 14.742 19.719 1 97.75 120 PRO B CA 1
ATOM 2658 C C . PRO B 1 120 ? -6.309 13.82 20.203 1 97.75 120 PRO B C 1
ATOM 2660 O O . PRO B 1 120 ? -6.281 12.617 19.938 1 97.75 120 PRO B O 1
ATOM 2663 N N . ASP B 1 121 ? -7.273 14.367 20.891 1 97.62 121 ASP B N 1
ATOM 2664 C CA . ASP B 1 121 ? -8.367 13.523 21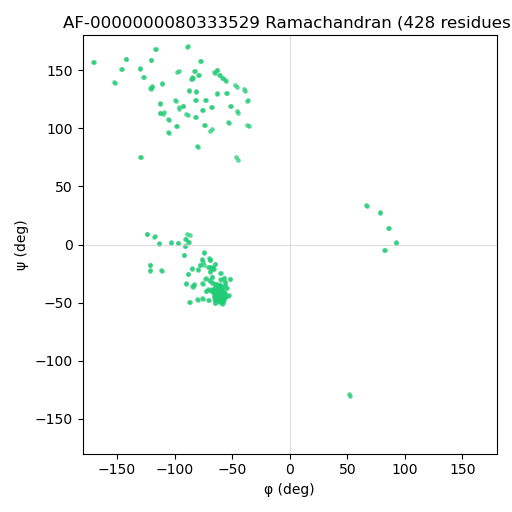.359 1 97.62 121 ASP B CA 1
ATOM 2665 C C . ASP B 1 121 ? -9.188 12.984 20.188 1 97.62 121 ASP B C 1
ATOM 2667 O O . ASP B 1 121 ? -9.68 11.852 20.234 1 97.62 121 ASP B O 1
ATOM 2671 N N . GLU B 1 122 ? -9.367 13.82 19.234 1 98.38 122 GLU B N 1
ATOM 2672 C CA . GLU B 1 122 ? -10.047 13.352 18.031 1 98.38 122 GLU B CA 1
ATOM 2673 C C . GLU B 1 122 ? -9.219 12.297 17.297 1 98.38 122 GLU B C 1
ATOM 2675 O O . GLU B 1 122 ? -9.758 11.289 16.844 1 98.38 122 GLU B O 1
ATOM 2680 N N . VAL B 1 123 ? -7.957 12.5 17.219 1 98.81 123 VAL B N 1
ATOM 2681 C CA . VAL B 1 123 ? -7.074 11.516 16.594 1 98.81 123 VAL B CA 1
ATOM 2682 C C . VAL B 1 123 ? -7.18 10.188 17.344 1 98.81 123 VAL B 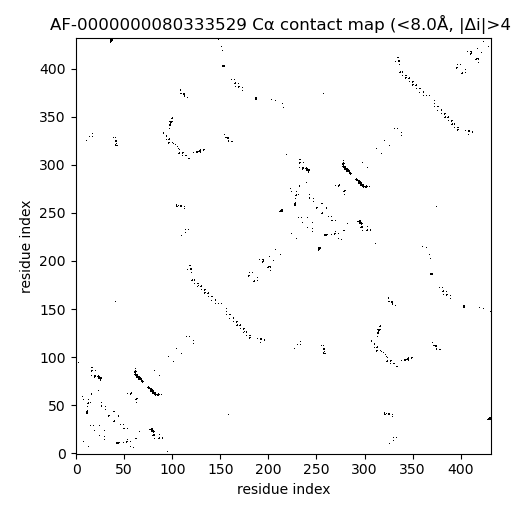C 1
ATOM 2684 O O . VAL B 1 123 ? -7.297 9.125 16.734 1 98.81 123 VAL B O 1
ATOM 2687 N N . ALA B 1 124 ? -7.168 10.258 18.656 1 98.81 124 ALA B N 1
ATOM 2688 C CA . ALA B 1 124 ? -7.281 9.055 19.469 1 98.81 124 ALA B CA 1
ATOM 2689 C C . ALA B 1 124 ? -8.586 8.312 19.188 1 98.81 124 ALA B C 1
ATOM 2691 O O . ALA B 1 124 ? -8.594 7.086 19.047 1 98.81 124 ALA B O 1
ATOM 2692 N N . ARG B 1 125 ? -9.633 9.047 19.094 1 98.81 125 ARG B N 1
ATOM 2693 C CA . ARG B 1 125 ? -10.93 8.453 18.797 1 98.81 125 ARG B CA 1
ATOM 2694 C C . ARG B 1 125 ? -10.906 7.746 17.438 1 98.81 125 ARG B C 1
ATOM 2696 O O . ARG B 1 125 ? -11.375 6.617 17.312 1 98.81 125 ARG B O 1
ATOM 2703 N N . LEU B 1 126 ? -10.383 8.375 16.453 1 98.88 126 LEU B N 1
ATOM 2704 C CA . LEU B 1 126 ? -10.312 7.828 15.109 1 98.88 126 LEU B CA 1
ATOM 2705 C C . LEU B 1 126 ? -9.398 6.609 15.062 1 98.88 126 LEU B C 1
ATOM 2707 O O . LEU B 1 126 ? -9.719 5.605 14.422 1 98.88 126 LEU B O 1
ATOM 2711 N N . LEU B 1 127 ? -8.258 6.684 15.766 1 98.94 127 LEU B N 1
ATOM 2712 C CA . LEU B 1 127 ? -7.332 5.555 15.812 1 98.94 127 LEU B CA 1
ATOM 2713 C C . LEU B 1 127 ? -7.965 4.359 16.516 1 98.94 127 LEU B C 1
ATOM 2715 O O . LEU B 1 127 ? -7.695 3.211 16.156 1 98.94 127 LEU B O 1
ATOM 2719 N N . GLN B 1 128 ? -8.781 4.648 17.484 1 98.94 128 GLN B N 1
ATOM 2720 C CA . GLN B 1 128 ? -9.5 3.557 18.141 1 98.94 128 GLN B CA 1
ATOM 2721 C C . GLN B 1 128 ? -10.422 2.842 17.156 1 98.94 128 GLN B C 1
ATOM 2723 O O . GLN B 1 128 ? -10.492 1.611 17.141 1 98.94 128 GLN B O 1
ATOM 2728 N N . GLU B 1 129 ? -11.102 3.584 16.391 1 98.88 129 GLU B N 1
ATOM 2729 C CA . GLU B 1 129 ? -11.969 2.996 15.375 1 98.88 129 GLU B CA 1
ATOM 2730 C C . GLU B 1 129 ? -11.164 2.148 14.398 1 98.88 129 GLU B C 1
ATOM 2732 O O . GLU B 1 129 ? -11.57 1.035 14.055 1 98.88 129 GLU B O 1
ATOM 2737 N N . ARG B 1 130 ? -10.086 2.645 14 1 98.88 130 ARG B N 1
ATOM 2738 C CA . ARG B 1 130 ? -9.211 1.91 13.086 1 98.88 130 ARG B CA 1
ATOM 2739 C C . ARG B 1 130 ? -8.734 0.609 13.719 1 98.88 130 ARG B C 1
ATOM 2741 O O . ARG B 1 130 ? -8.773 -0.448 13.086 1 98.88 130 ARG B O 1
ATOM 2748 N N . LEU B 1 131 ? -8.25 0.746 14.93 1 98.94 131 LEU B N 1
ATOM 2749 C CA . LEU B 1 131 ? -7.734 -0.419 15.641 1 98.94 131 LEU B CA 1
ATOM 2750 C C . LEU B 1 131 ? -8.797 -1.504 15.75 1 98.94 131 LEU B C 1
ATOM 2752 O O . LEU B 1 131 ? -8.516 -2.684 15.531 1 98.94 131 LEU B O 1
ATOM 2756 N N . ASP B 1 132 ? -9.984 -1.116 16.031 1 98.88 132 ASP B N 1
ATOM 2757 C CA . ASP B 1 132 ? -11.078 -2.068 16.141 1 98.88 132 ASP B CA 1
ATOM 2758 C C . ASP B 1 132 ? -11.297 -2.811 14.82 1 98.88 132 ASP B C 1
ATOM 2760 O O . ASP B 1 132 ? -11.453 -4.035 14.812 1 98.88 132 ASP B O 1
ATOM 2764 N N . THR B 1 133 ? -11.289 -2.088 13.781 1 98.81 133 THR B N 1
ATOM 2765 C CA . THR B 1 133 ? -11.484 -2.68 12.469 1 98.81 133 THR B CA 1
ATOM 2766 C C . THR B 1 133 ? -10.328 -3.613 12.117 1 98.81 133 THR B C 1
ATOM 2768 O O . THR B 1 133 ? -10.539 -4.715 11.609 1 98.81 133 THR B O 1
ATOM 2771 N N . LEU B 1 134 ? -9.109 -3.189 12.391 1 98.81 134 LEU B N 1
ATOM 2772 C CA . LEU B 1 134 ? -7.934 -4.004 12.102 1 98.81 134 LEU B CA 1
ATOM 2773 C C . LEU B 1 134 ? -7.969 -5.312 12.883 1 98.81 134 LEU B C 1
ATOM 2775 O O . LEU B 1 134 ? -7.613 -6.367 12.352 1 98.81 134 LEU B O 1
ATOM 2779 N N . GLN B 1 135 ? -8.406 -5.25 14.078 1 98.81 135 GLN B N 1
ATOM 2780 C CA . GLN B 1 135 ? -8.477 -6.445 14.914 1 98.81 135 GLN B CA 1
ATOM 2781 C C . GLN B 1 135 ? -9.508 -7.43 14.375 1 98.81 135 GLN B C 1
ATOM 2783 O O . GLN B 1 135 ? -9.281 -8.641 14.383 1 98.81 135 GLN B O 1
ATOM 2788 N N . VAL B 1 136 ? -10.578 -6.926 13.922 1 98.69 136 VAL B N 1
ATOM 2789 C CA . VAL B 1 136 ? -11.609 -7.77 13.32 1 98.69 136 VAL B CA 1
ATOM 2790 C C . VAL B 1 136 ? -11.062 -8.406 12.039 1 98.69 136 VAL B C 1
ATOM 2792 O O . VAL B 1 136 ? -11.234 -9.602 11.812 1 98.69 136 VAL B O 1
ATOM 2795 N N . ARG B 1 137 ? -10.406 -7.605 11.211 1 98.25 137 ARG B N 1
ATOM 2796 C CA . ARG B 1 137 ? -9.812 -8.117 9.977 1 98.25 137 ARG B CA 1
ATOM 2797 C C . ARG B 1 137 ? -8.781 -9.203 10.273 1 98.25 137 ARG B C 1
ATOM 2799 O O . ARG B 1 137 ? -8.75 -10.227 9.594 1 98.25 137 ARG B O 1
ATOM 2806 N N . ALA B 1 138 ? -7.969 -8.961 11.266 1 98.56 138 ALA B N 1
ATOM 2807 C CA . ALA B 1 138 ? -6.941 -9.938 11.625 1 98.56 138 ALA B CA 1
ATOM 2808 C C . ALA B 1 138 ? -7.566 -11.242 12.102 1 98.56 138 ALA B C 1
ATOM 2810 O O . ALA B 1 138 ? -7.133 -12.328 11.703 1 98.56 138 ALA B O 1
ATOM 2811 N N . ALA B 1 139 ? -8.562 -11.141 12.93 1 98.56 139 ALA B N 1
ATOM 2812 C CA . ALA B 1 139 ? -9.242 -12.328 13.453 1 98.56 139 ALA B CA 1
ATOM 2813 C C . ALA B 1 139 ? -9.898 -13.117 12.328 1 98.56 139 ALA B C 1
ATOM 2815 O O . ALA B 1 139 ? -9.812 -14.344 12.281 1 98.56 139 ALA B O 1
ATOM 2816 N N . SER B 1 140 ? -10.523 -12.414 11.469 1 98 140 SER B N 1
ATOM 2817 C CA . SER B 1 140 ? -11.164 -13.047 10.32 1 98 140 SER B CA 1
ATOM 2818 C C . SER B 1 140 ? -10.133 -13.742 9.43 1 98 140 SER B C 1
ATOM 2820 O O . SER B 1 140 ? -10.352 -14.883 9 1 98 140 SER B O 1
ATOM 2822 N N . ALA B 1 141 ? -9.078 -13.062 9.164 1 97.44 141 ALA B N 1
ATOM 2823 C CA . ALA B 1 141 ? -8.016 -13.625 8.336 1 97.44 141 ALA B CA 1
ATOM 2824 C C . ALA B 1 141 ? -7.418 -14.875 8.977 1 97.44 141 ALA B C 1
ATOM 2826 O O . ALA B 1 141 ? -7.172 -15.875 8.305 1 97.44 141 ALA B O 1
ATOM 2827 N N . ARG B 1 142 ? -7.168 -14.805 10.25 1 98.06 142 ARG B N 1
ATOM 2828 C CA . ARG B 1 142 ? -6.629 -15.945 10.984 1 98.06 142 ARG B CA 1
ATOM 2829 C C . ARG B 1 142 ? -7.57 -17.141 10.906 1 98.06 142 ARG B C 1
ATOM 2831 O O . ARG B 1 142 ? -7.133 -18.266 10.648 1 98.06 142 ARG B O 1
ATOM 2838 N N . GLY B 1 143 ? -8.844 -16.859 11.188 1 97.56 143 GLY B N 1
ATOM 2839 C CA . GLY B 1 143 ? -9.836 -17.922 11.094 1 97.56 143 GLY B CA 1
ATOM 2840 C C . GLY B 1 143 ? -9.938 -18.516 9.695 1 97.56 143 GLY B C 1
ATOM 2841 O O . GLY B 1 143 ? -10.016 -19.734 9.539 1 97.56 143 GLY B O 1
ATOM 2842 N N . GLY B 1 144 ? -9.953 -17.672 8.688 1 96.5 144 GLY B N 1
ATOM 2843 C CA . GLY B 1 144 ? -9.977 -18.125 7.305 1 96.5 144 GLY B CA 1
ATOM 2844 C C . GLY B 1 144 ? -8.773 -18.984 6.941 1 96.5 144 GLY B C 1
ATOM 2845 O O . GLY B 1 144 ? -8.922 -20.031 6.309 1 96.5 144 GLY B O 1
ATOM 2846 N N . LEU B 1 145 ? -7.637 -18.562 7.379 1 97.06 145 LEU B N 1
ATOM 2847 C CA . LEU B 1 145 ? -6.406 -19.312 7.105 1 97.06 145 LEU B CA 1
ATOM 2848 C C . LEU B 1 145 ? -6.453 -20.688 7.738 1 97.06 145 LEU B C 1
ATOM 2850 O O . LEU B 1 145 ? -6.055 -21.672 7.113 1 97.06 145 LEU B O 1
ATOM 2854 N N . GLU B 1 146 ? -6.895 -20.766 8.914 1 96.75 146 GLU B N 1
ATOM 2855 C CA . GLU B 1 146 ? -6.996 -22.047 9.609 1 96.75 146 GLU B CA 1
ATOM 2856 C C . GLU B 1 146 ? -7.867 -23.031 8.836 1 96.75 146 GLU B C 1
ATOM 2858 O O . GLU B 1 146 ? -7.531 -24.219 8.727 1 96.75 146 GLU B O 1
ATOM 2863 N N . LYS B 1 147 ? -8.914 -22.547 8.328 1 96.19 147 LYS B N 1
ATOM 2864 C CA . LYS B 1 147 ? -9.812 -23.391 7.547 1 96.19 147 LYS B CA 1
ATOM 2865 C C . LYS B 1 147 ? -9.172 -23.781 6.215 1 96.19 147 LYS B C 1
ATOM 2867 O O . LYS B 1 147 ? -9.289 -24.922 5.777 1 96.19 147 LYS B O 1
ATOM 2872 N N . LEU B 1 148 ? -8.508 -22.859 5.652 1 94.19 148 LEU B N 1
ATOM 2873 C CA . LEU B 1 148 ? -7.898 -23.094 4.352 1 94.19 148 LEU B CA 1
ATOM 2874 C C . LEU B 1 148 ? -6.742 -24.078 4.465 1 94.19 148 LEU B C 1
ATOM 2876 O O . LEU B 1 148 ? -6.508 -24.875 3.555 1 94.19 148 LEU B O 1
ATOM 2880 N N . TYR B 1 149 ? -6.043 -24.094 5.59 1 94.25 149 TYR B N 1
ATOM 2881 C CA . TYR B 1 149 ? -4.926 -25.016 5.812 1 94.25 149 TYR B CA 1
ATOM 2882 C C . TYR B 1 149 ? -5.379 -26.469 5.715 1 94.25 149 TYR B C 1
ATOM 2884 O O . TYR B 1 149 ? -4.578 -27.344 5.418 1 94.25 149 TYR B O 1
ATOM 2892 N N . GLU B 1 150 ? -6.629 -26.719 5.953 1 92.69 150 GLU B N 1
ATOM 2893 C CA . GLU B 1 150 ? -7.164 -28.062 5.922 1 92.69 150 GLU B CA 1
ATOM 2894 C C . GLU B 1 150 ? -7.387 -28.547 4.484 1 92.69 150 GLU B C 1
ATOM 2896 O O . GLU B 1 150 ? -7.477 -29.734 4.23 1 92.69 150 GLU B O 1
ATOM 2901 N N . LYS B 1 151 ? -7.414 -27.656 3.66 1 90.56 151 LYS B N 1
ATOM 2902 C CA . LYS B 1 151 ? -7.883 -28.016 2.324 1 90.56 151 LYS B CA 1
ATOM 2903 C C . LYS B 1 151 ? -6.816 -27.719 1.271 1 90.56 151 LYS B C 1
ATOM 2905 O O . LYS B 1 151 ? -6.836 -28.312 0.188 1 90.56 151 LYS B O 1
ATOM 2910 N N . LEU B 1 152 ? -5.926 -26.859 1.572 1 91.75 152 LEU B N 1
ATOM 2911 C CA . LEU B 1 152 ? -4.977 -26.406 0.559 1 91.75 152 LEU B CA 1
ATOM 2912 C C . LEU B 1 152 ? -3.543 -26.547 1.056 1 91.75 152 LEU B C 1
ATOM 2914 O O . LEU B 1 152 ? -3.266 -26.328 2.236 1 91.75 152 LEU B O 1
ATOM 2918 N N . PRO B 1 153 ? -2.652 -26.891 0.113 1 91.69 153 PRO B N 1
ATOM 2919 C CA . PRO B 1 153 ? -1.238 -26.766 0.47 1 91.69 153 PRO B CA 1
ATOM 2920 C C . PRO B 1 153 ? -0.858 -25.344 0.874 1 91.69 153 PRO B C 1
ATOM 2922 O O . PRO B 1 153 ? -1.365 -24.375 0.297 1 91.69 153 PRO B O 1
ATOM 2925 N N . ARG B 1 154 ? 0.003 -25.188 1.827 1 94.31 154 ARG B N 1
ATOM 2926 C CA . ARG B 1 154 ? 0.407 -23.891 2.363 1 94.31 154 ARG B CA 1
ATOM 2927 C C . ARG B 1 154 ? 0.939 -22.984 1.259 1 94.31 154 ARG B C 1
ATOM 2929 O O . ARG B 1 154 ? 0.785 -21.766 1.324 1 94.31 154 ARG B O 1
ATOM 2936 N N . LEU B 1 155 ? 1.579 -23.578 0.251 1 93.88 155 LEU B N 1
ATOM 2937 C CA . LEU B 1 155 ? 2.148 -22.812 -0.849 1 93.88 155 LEU B CA 1
ATOM 2938 C C . LEU B 1 155 ? 1.109 -21.875 -1.448 1 93.88 155 LEU B C 1
ATOM 2940 O O . LEU B 1 155 ? 1.445 -20.766 -1.897 1 93.88 155 LEU B O 1
ATOM 2944 N N . PHE B 1 156 ? -0.139 -22.266 -1.371 1 93.69 156 PHE B N 1
ATOM 2945 C CA . PHE B 1 156 ? -1.201 -21.484 -2.01 1 93.69 156 PHE B CA 1
ATOM 2946 C C . PHE B 1 156 ? -1.775 -20.453 -1.049 1 93.69 156 PHE B C 1
ATOM 2948 O O . PHE B 1 156 ? -2.715 -19.734 -1.392 1 93.69 156 PHE B O 1
ATOM 2955 N N . LEU B 1 157 ? -1.176 -20.344 0.156 1 96.62 157 LEU B N 1
ATOM 2956 C CA . LEU B 1 157 ? -1.723 -19.469 1.184 1 96.62 157 LEU B CA 1
ATOM 2957 C C . LEU B 1 157 ? -0.676 -18.469 1.655 1 96.62 157 LEU B C 1
ATOM 2959 O O . LEU B 1 157 ? -0.923 -17.688 2.584 1 96.62 157 LEU B O 1
ATOM 2963 N N . ILE B 1 158 ? 0.462 -18.391 0.991 1 97.81 158 ILE B N 1
ATOM 2964 C CA . ILE B 1 158 ? 1.599 -17.578 1.434 1 97.81 158 ILE B CA 1
ATOM 2965 C C . ILE B 1 158 ? 1.217 -16.109 1.438 1 97.81 158 ILE B C 1
ATOM 2967 O O . ILE B 1 158 ? 1.514 -15.383 2.393 1 97.81 158 ILE B O 1
ATOM 2971 N N . GLU B 1 159 ? 0.567 -15.648 0.36 1 97.75 159 GLU B N 1
ATOM 2972 C CA . GLU B 1 159 ? 0.175 -14.242 0.287 1 97.75 159 GLU B CA 1
ATOM 2973 C C . GLU B 1 159 ? -0.812 -13.883 1.396 1 97.75 159 GLU B C 1
ATOM 2975 O O . GLU B 1 159 ? -0.806 -12.758 1.902 1 97.75 159 GLU B O 1
ATOM 2980 N N . THR B 1 160 ? -1.699 -14.828 1.763 1 97.31 160 THR B N 1
ATOM 2981 C CA . THR B 1 160 ? -2.662 -14.594 2.834 1 97.31 160 THR B CA 1
ATOM 2982 C C . THR B 1 160 ? -1.956 -14.5 4.184 1 97.31 160 THR B C 1
ATOM 2984 O O . THR B 1 160 ? -2.314 -13.672 5.023 1 97.31 160 THR B O 1
ATOM 2987 N N . GLU B 1 161 ? -0.975 -15.359 4.367 1 98.56 161 GLU B N 1
ATOM 2988 C CA . GLU B 1 161 ? -0.16 -15.281 5.574 1 98.56 161 GLU B CA 1
ATOM 2989 C C . GLU B 1 161 ? 0.547 -13.938 5.676 1 98.56 161 GLU B C 1
ATOM 2991 O O . GLU B 1 161 ? 0.607 -13.344 6.754 1 98.56 161 GLU B O 1
ATOM 2996 N N . TYR B 1 162 ? 1.079 -13.531 4.551 1 98.62 162 TYR B N 1
ATOM 2997 C CA . TYR B 1 162 ? 1.747 -12.234 4.516 1 98.62 162 TYR B CA 1
ATOM 2998 C C . TYR B 1 162 ? 0.773 -11.109 4.84 1 98.62 162 TYR B C 1
ATOM 3000 O O . TYR B 1 162 ? 1.09 -10.211 5.625 1 98.62 162 TYR B O 1
ATOM 3008 N N . GLN B 1 163 ? -0.43 -11.141 4.266 1 98.19 163 GLN B N 1
ATOM 3009 C CA . GLN B 1 163 ? -1.452 -10.133 4.523 1 98.19 163 GLN B CA 1
ATOM 3010 C C . GLN B 1 163 ? -1.79 -10.062 6.008 1 98.19 163 GLN B C 1
ATOM 3012 O O . GLN B 1 163 ? -1.846 -8.969 6.582 1 98.19 163 GLN B O 1
ATOM 3017 N N . LEU B 1 164 ? -1.993 -11.219 6.609 1 98.62 164 LEU B N 1
ATOM 3018 C CA . LEU B 1 164 ? -2.293 -11.266 8.031 1 98.62 164 LEU B CA 1
ATOM 3019 C C . LEU B 1 164 ? -1.161 -10.648 8.852 1 98.62 164 LEU B C 1
ATOM 3021 O O . LEU B 1 164 ? -1.407 -9.844 9.75 1 98.62 164 LEU B O 1
ATOM 3025 N N . HIS B 1 165 ? 0.071 -11.031 8.5 1 98.81 165 HIS B N 1
ATOM 3026 C CA . HIS B 1 165 ? 1.239 -10.5 9.195 1 98.81 165 HIS B CA 1
ATOM 3027 C C . HIS B 1 165 ? 1.268 -8.977 9.133 1 98.81 165 HIS B C 1
ATOM 3029 O O . HIS B 1 165 ? 1.524 -8.312 10.141 1 98.81 165 HIS B O 1
ATOM 3035 N N . MET B 1 166 ? 0.958 -8.406 8.016 1 98.69 166 MET B N 1
ATOM 3036 C CA . MET B 1 166 ? 1.013 -6.953 7.832 1 98.69 166 MET B CA 1
ATOM 3037 C C . MET B 1 166 ? -0.134 -6.27 8.57 1 98.69 166 MET B C 1
ATOM 3039 O O . MET B 1 166 ? 0.044 -5.191 9.133 1 98.69 166 MET B O 1
ATOM 3043 N N . ILE B 1 167 ? -1.326 -6.848 8.539 1 98.62 167 ILE B N 1
ATOM 3044 C CA . ILE B 1 167 ? -2.461 -6.312 9.281 1 98.62 167 ILE B CA 1
ATOM 3045 C C . ILE B 1 167 ? -2.125 -6.266 10.773 1 98.62 167 ILE B C 1
ATOM 3047 O O . ILE B 1 167 ? -2.377 -5.262 11.438 1 98.62 167 ILE B O 1
ATOM 3051 N N . GLU B 1 168 ? -1.535 -7.293 11.266 1 98.88 168 GLU B N 1
ATOM 3052 C CA . GLU B 1 168 ? -1.19 -7.371 12.68 1 98.88 168 GLU B CA 1
ATOM 3053 C C . GLU B 1 168 ? -0.103 -6.363 13.039 1 98.88 168 GLU B C 1
ATOM 3055 O O . GLU B 1 168 ? -0.119 -5.785 14.133 1 98.88 168 GLU B O 1
ATOM 3060 N N . ALA B 1 169 ? 0.819 -6.184 12.164 1 98.88 169 ALA B N 1
ATOM 3061 C CA . ALA B 1 169 ? 1.855 -5.18 12.391 1 98.88 169 ALA B CA 1
ATOM 3062 C C . ALA B 1 169 ? 1.254 -3.779 12.484 1 98.88 169 ALA B C 1
ATOM 3064 O O . ALA B 1 169 ? 1.626 -2.994 13.359 1 98.88 169 ALA B O 1
ATOM 3065 N N . GLU B 1 170 ? 0.357 -3.465 11.57 1 98.88 170 GLU B N 1
ATOM 3066 C CA . GLU B 1 170 ? -0.316 -2.17 11.625 1 98.88 170 GLU B CA 1
ATOM 3067 C C . GLU B 1 170 ? -1.1 -2.018 12.93 1 98.88 170 GLU B C 1
ATOM 3069 O O . GLU B 1 170 ? -1.025 -0.976 13.586 1 98.88 170 GLU B O 1
ATOM 3074 N N . ALA B 1 171 ? -1.838 -3.051 13.266 1 98.88 171 ALA B N 1
ATOM 3075 C CA . ALA B 1 171 ? -2.645 -3.006 14.484 1 98.88 171 ALA B CA 1
ATOM 3076 C C . ALA B 1 171 ? -1.772 -2.75 15.711 1 98.88 171 ALA B C 1
ATOM 3078 O O . ALA B 1 171 ? -2.133 -1.956 16.578 1 98.88 171 ALA B O 1
ATOM 3079 N N . ALA B 1 172 ? -0.67 -3.428 15.758 1 98.94 172 ALA B N 1
ATOM 3080 C CA . ALA B 1 172 ? 0.243 -3.262 16.891 1 98.94 172 ALA B CA 1
ATOM 3081 C C . ALA B 1 172 ? 0.758 -1.827 16.969 1 98.94 172 ALA B C 1
ATOM 3083 O O . ALA B 1 172 ? 0.811 -1.24 18.047 1 98.94 172 ALA B O 1
ATOM 3084 N N . TRP B 1 173 ? 1.134 -1.255 15.859 1 98.88 173 TRP B N 1
ATOM 3085 C CA . TRP B 1 173 ? 1.639 0.114 15.844 1 98.88 173 TRP B CA 1
ATOM 3086 C C . TRP B 1 173 ? 0.555 1.102 16.266 1 98.88 173 TRP B C 1
ATOM 3088 O O . TRP B 1 173 ? 0.804 2.002 17.062 1 98.88 173 TRP B O 1
ATOM 3098 N N . VAL B 1 174 ? -0.657 0.923 15.695 1 98.94 174 VAL B N 1
ATOM 3099 C CA . VAL B 1 174 ? -1.775 1.811 15.992 1 98.94 174 VAL B CA 1
ATOM 3100 C C . VAL B 1 174 ? -2.094 1.755 17.484 1 98.94 174 VAL B C 1
ATOM 3102 O O . VAL B 1 174 ? -2.314 2.791 18.125 1 98.94 174 VAL B O 1
ATOM 3105 N N . ARG B 1 175 ? -2.105 0.571 17.953 1 98.88 175 ARG B N 1
ATOM 3106 C CA . ARG B 1 175 ? -2.373 0.388 19.375 1 98.88 175 ARG B CA 1
ATOM 3107 C C . ARG B 1 175 ? -1.362 1.149 20.234 1 98.88 175 ARG B C 1
ATOM 3109 O O . ARG B 1 175 ? -1.739 1.862 21.156 1 98.88 175 ARG B O 1
ATOM 3116 N N . ASP B 1 176 ? -0.081 0.993 19.938 1 98.81 176 ASP B N 1
ATOM 3117 C CA . ASP B 1 176 ? 0.97 1.641 20.719 1 98.81 176 ASP B CA 1
ATOM 3118 C C . ASP B 1 176 ? 0.868 3.16 20.625 1 98.81 176 ASP B C 1
ATOM 3120 O O . ASP B 1 176 ? 1.01 3.863 21.625 1 98.81 176 ASP B O 1
ATOM 3124 N N . PHE B 1 177 ? 0.672 3.689 19.484 1 98.81 177 PHE B N 1
ATOM 3125 C CA . PHE B 1 177 ? 0.552 5.129 19.281 1 98.81 177 PHE B CA 1
ATOM 3126 C C . PHE B 1 177 ? -0.681 5.672 20 1 98.81 177 PHE B C 1
ATOM 3128 O O . PHE B 1 177 ? -0.618 6.711 20.656 1 98.81 177 PHE B O 1
ATOM 3135 N N . LEU B 1 178 ? -1.808 4.945 19.859 1 98.75 178 LEU B N 1
ATOM 3136 C CA . LEU B 1 178 ? -3.039 5.293 20.562 1 98.75 178 LEU B CA 1
ATOM 3137 C C . LEU B 1 178 ? -2.807 5.363 22.062 1 98.75 178 LEU B C 1
ATOM 3139 O O . LEU B 1 178 ? -3.262 6.301 22.719 1 98.75 178 LEU B O 1
ATOM 3143 N N . LEU B 1 179 ? -2.129 4.414 22.578 1 98.56 179 LEU B N 1
ATOM 3144 C CA . LEU B 1 179 ? -1.853 4.359 24.016 1 98.56 179 LEU B CA 1
ATOM 3145 C C . LEU B 1 179 ? -1.025 5.562 24.453 1 98.56 179 LEU B C 1
ATOM 3147 O O . LEU B 1 179 ? -1.262 6.121 25.531 1 98.56 179 LEU B O 1
ATOM 3151 N N . GLU B 1 180 ? -0.042 5.949 23.609 1 98.31 180 GLU B N 1
ATOM 3152 C CA . GLU B 1 180 ? 0.767 7.121 23.953 1 98.31 180 GLU B CA 1
ATOM 3153 C C . GLU B 1 180 ? -0.096 8.375 24.062 1 98.31 180 GLU B C 1
ATOM 3155 O O . GLU B 1 180 ? 0.129 9.211 24.938 1 98.31 180 GLU B O 1
ATOM 3160 N N . ILE B 1 181 ? -1.062 8.5 23.219 1 98.38 181 ILE B N 1
ATOM 3161 C CA . ILE B 1 181 ? -1.938 9.664 23.25 1 98.38 181 ILE B CA 1
ATOM 3162 C C . ILE B 1 181 ? -2.84 9.602 24.484 1 98.38 181 ILE B C 1
ATOM 3164 O O . ILE B 1 181 ? -2.938 10.57 25.25 1 98.38 181 ILE B O 1
ATOM 3168 N N . THR B 1 182 ? -3.434 8.445 24.703 1 98 182 THR B N 1
ATOM 3169 C CA . THR B 1 182 ? -4.453 8.312 25.734 1 98 182 THR B CA 1
ATOM 3170 C C . THR B 1 182 ? -3.824 8.336 27.125 1 98 182 THR B C 1
ATOM 3172 O O . THR B 1 182 ? -4.441 8.797 28.094 1 98 182 THR B O 1
ATOM 3175 N N . GLU B 1 183 ? -2.609 7.887 27.234 1 97.81 183 GLU B N 1
ATOM 3176 C CA . GLU B 1 183 ? -1.919 7.879 28.516 1 97.81 183 GLU B CA 1
ATOM 3177 C C . GLU B 1 183 ? -1.123 9.164 28.719 1 97.81 183 GLU B C 1
ATOM 3179 O O . GLU B 1 183 ? -0.56 9.391 29.797 1 97.81 183 GLU B O 1
ATOM 3184 N N . GLY B 1 184 ? -1.005 9.953 27.75 1 96.31 184 GLY B N 1
ATOM 3185 C CA . GLY B 1 184 ? -0.374 11.258 27.859 1 96.31 184 GLY B CA 1
ATOM 3186 C C . GLY B 1 184 ? 1.142 11.188 27.859 1 96.31 184 GLY B C 1
ATOM 3187 O O . GLY B 1 184 ? 1.806 12.055 28.422 1 96.31 184 GLY B O 1
ATOM 3188 N N . THR B 1 185 ? 1.722 10.141 27.219 1 96.81 185 THR B N 1
ATOM 3189 C CA . THR B 1 185 ? 3.168 9.961 27.266 1 96.81 185 THR B CA 1
ATOM 3190 C C . THR B 1 185 ? 3.803 10.414 25.953 1 96.81 185 THR B C 1
ATOM 3192 O O . THR B 1 185 ? 5.027 10.375 25.797 1 96.81 185 THR B O 1
ATOM 3195 N N . LEU B 1 186 ? 3.021 10.906 25.016 1 96.62 186 LEU B N 1
ATOM 3196 C CA . LEU B 1 186 ? 3.543 11.414 23.75 1 96.62 186 LEU B CA 1
ATOM 3197 C C . LEU B 1 186 ? 4.195 12.781 23.938 1 96.62 186 LEU B C 1
ATOM 3199 O O . LEU B 1 186 ? 3.52 13.75 24.312 1 96.62 186 LEU B O 1
ATOM 3203 N N . PRO B 1 187 ? 5.523 12.836 23.688 1 95.12 187 PRO B N 1
ATOM 3204 C CA . PRO B 1 187 ? 6.133 14.164 23.781 1 95.12 187 PRO B CA 1
ATOM 3205 C C . PRO B 1 187 ? 5.449 15.195 22.875 1 95.12 187 PRO B C 1
ATOM 3207 O O . PRO B 1 187 ? 5.172 14.906 21.703 1 95.12 187 PRO B O 1
ATOM 3210 N N . GLY B 1 188 ? 5.125 16.344 23.469 1 93.62 188 GLY B N 1
ATOM 3211 C CA . GLY B 1 188 ? 4.512 17.406 22.703 1 93.62 188 GLY B CA 1
ATOM 3212 C C . GLY B 1 188 ? 2.994 17.375 22.734 1 93.62 188 GLY B C 1
ATOM 3213 O O . GLY B 1 188 ? 2.332 18.219 22.141 1 93.62 188 GLY B O 1
ATOM 3214 N N . LEU B 1 189 ? 2.461 16.422 23.484 1 95.69 189 LEU B N 1
ATOM 3215 C CA . LEU B 1 189 ? 1.015 16.25 23.531 1 95.69 189 LEU B CA 1
ATOM 3216 C C . LEU B 1 189 ? 0.33 17.469 24.125 1 95.69 189 LEU B C 1
ATOM 3218 O O . LEU B 1 189 ? -0.717 17.906 23.641 1 95.69 189 LEU B O 1
ATOM 3222 N N . VAL B 1 190 ? 0.912 17.953 25.188 1 94.19 190 VAL B N 1
ATOM 3223 C CA . VAL B 1 190 ? 0.328 19.109 25.875 1 94.19 190 VAL B CA 1
ATOM 3224 C C . VAL B 1 190 ? 0.281 20.297 24.922 1 94.19 190 VAL B C 1
ATOM 3226 O O . VAL B 1 190 ? -0.738 20.984 24.828 1 94.19 190 VAL B O 1
ATOM 3229 N N . GLU B 1 191 ? 1.348 20.531 24.234 1 93 191 GLU B N 1
ATOM 3230 C CA . GLU B 1 191 ? 1.421 21.625 23.281 1 93 191 GLU B CA 1
ATOM 3231 C C . GLU B 1 191 ? 0.41 21.422 22.156 1 93 191 GLU B C 1
ATOM 3233 O O . GLU B 1 191 ? -0.223 22.391 21.703 1 93 191 GLU B O 1
ATOM 3238 N N . TRP B 1 192 ? 0.282 20.156 21.703 1 94.62 192 TRP B N 1
ATOM 3239 C CA . TRP B 1 192 ? -0.681 19.828 20.656 1 94.62 192 TRP B CA 1
ATOM 3240 C C . TRP B 1 192 ? -2.104 20.141 21.094 1 94.62 192 TRP B C 1
ATOM 3242 O O . TRP B 1 192 ? -2.855 20.797 20.375 1 94.62 192 TRP B O 1
ATOM 3252 N N . ARG B 1 193 ? -2.422 19.766 22.25 1 94.69 193 ARG B N 1
ATOM 3253 C CA . ARG B 1 193 ? -3.744 20.016 22.812 1 94.69 193 ARG B CA 1
ATOM 3254 C C . ARG B 1 193 ? -4 21.5 22.969 1 94.69 193 ARG B C 1
ATOM 3256 O O . ARG B 1 193 ? -5.066 22 22.609 1 94.69 193 ARG B O 1
ATOM 3263 N N . ALA B 1 194 ? -3.006 22.219 23.484 1 92.62 194 ALA B N 1
ATOM 3264 C CA . ALA B 1 194 ? -3.131 23.656 23.719 1 92.62 194 ALA B CA 1
ATOM 3265 C C . ALA B 1 194 ? -3.365 24.406 22.406 1 92.62 194 ALA B C 1
ATOM 3267 O O . ALA B 1 194 ? -4.172 25.328 22.344 1 92.62 194 ALA B O 1
ATOM 3268 N N . PHE B 1 195 ? -2.686 24.016 21.469 1 91.5 195 PHE B N 1
ATOM 3269 C CA . PHE B 1 195 ? -2.834 24.625 20.156 1 91.5 195 PHE B CA 1
ATOM 3270 C C . PHE B 1 195 ? -4.277 24.547 19.672 1 91.5 195 PHE B C 1
ATOM 3272 O O . PHE B 1 195 ? -4.836 25.516 19.172 1 91.5 195 PHE B O 1
ATOM 3279 N N . HIS B 1 196 ? -4.949 23.453 19.859 1 93.44 196 HIS B N 1
ATOM 3280 C CA . HIS B 1 196 ? -6.289 23.234 19.328 1 93.44 196 HIS B CA 1
ATOM 3281 C C . HIS B 1 196 ? -7.352 23.812 20.25 1 93.44 196 HIS B C 1
ATOM 3283 O O . HIS B 1 196 ? -8.461 24.125 19.812 1 93.44 196 HIS B O 1
ATOM 3289 N N . GLU B 1 197 ? -6.953 24 21.469 1 92.38 197 GLU B N 1
ATOM 3290 C CA . GLU B 1 197 ? -7.887 24.594 22.406 1 92.38 197 GLU B CA 1
ATOM 3291 C C . GLU B 1 197 ? -7.871 26.125 22.328 1 92.38 197 GLU B C 1
ATOM 3293 O O . GLU B 1 197 ? -8.914 26.766 22.406 1 92.38 197 GLU B O 1
ATOM 3298 N N . THR B 1 198 ? -6.637 26.703 22.078 1 91.5 198 THR B N 1
ATOM 3299 C CA . THR B 1 198 ? -6.5 28.141 22.203 1 91.5 198 THR B CA 1
ATOM 3300 C C . THR B 1 198 ? -6.27 28.797 20.844 1 91.5 198 THR B C 1
ATOM 3302 O O . THR B 1 198 ? -6.469 30 20.688 1 91.5 198 THR B O 1
ATOM 3305 N N . GLY B 1 199 ? -5.785 27.969 19.906 1 87.19 199 GLY B N 1
ATOM 3306 C CA . GLY B 1 199 ? -5.402 28.5 18.609 1 87.19 199 GLY B CA 1
ATOM 3307 C C . GLY B 1 199 ? -4.02 29.125 18.609 1 87.19 199 GLY B C 1
ATOM 3308 O O . GLY B 1 199 ? -3.52 29.547 17.562 1 87.19 199 GLY B O 1
ATOM 3309 N N . GLU B 1 200 ? -3.373 29.203 19.75 1 85.75 200 GLU B N 1
ATOM 3310 C CA . GLU B 1 200 ? -2.039 29.781 19.844 1 85.75 200 GLU B CA 1
ATOM 3311 C C . GLU B 1 200 ? -0.966 28.781 19.438 1 85.75 200 GLU B C 1
ATOM 3313 O O . GLU B 1 200 ? -1.002 27.609 19.859 1 85.75 200 GLU B O 1
ATOM 3318 N N . VAL B 1 201 ? -0.112 29.25 18.609 1 81.94 201 VAL B N 1
ATOM 3319 C CA . VAL B 1 201 ? 0.984 28.406 18.172 1 81.94 201 VAL B CA 1
ATOM 3320 C C . VAL B 1 201 ? 2.006 28.25 19.297 1 81.94 201 VAL B C 1
ATOM 3322 O O . VAL B 1 201 ? 2.545 29.234 19.797 1 81.94 201 VAL B O 1
ATOM 3325 N N . PRO B 1 202 ? 2.244 27.062 19.594 1 80.56 202 PRO B N 1
ATOM 3326 C CA . PRO B 1 202 ? 3.248 26.844 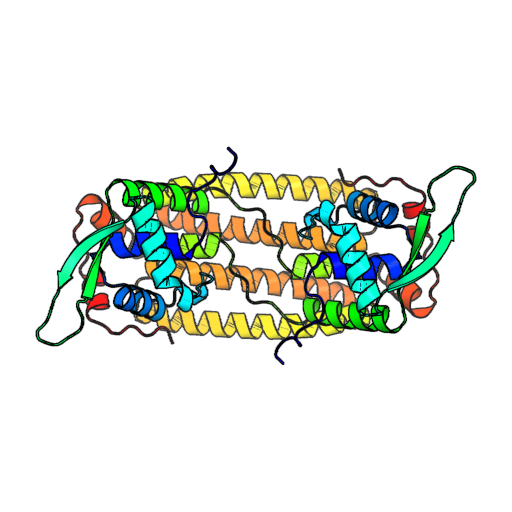20.641 1 80.56 202 PRO B CA 1
ATOM 3327 C C . PRO B 1 202 ? 4.633 27.359 20.234 1 80.56 202 PRO B C 1
ATOM 3329 O O . PRO B 1 202 ? 4.988 27.328 19.062 1 80.56 202 PRO B O 1
ATOM 3332 N N . GLU B 1 203 ? 5.406 27.766 21.188 1 77.12 203 GLU B N 1
ATOM 3333 C CA . GLU B 1 203 ? 6.734 28.328 20.969 1 77.12 203 GLU B CA 1
ATOM 3334 C C . GLU B 1 203 ? 7.641 27.344 20.234 1 77.12 203 GLU B C 1
ATOM 3336 O O . GLU B 1 203 ? 8.438 27.734 19.391 1 77.12 203 GLU B O 1
ATOM 3341 N N . GLU B 1 204 ? 7.492 26.109 20.594 1 75.31 204 GLU B N 1
ATOM 3342 C CA . GLU B 1 204 ? 8.32 25.062 20 1 75.31 204 GLU B CA 1
ATOM 3343 C C . GLU B 1 204 ? 8.117 25 18.484 1 75.31 204 GLU B C 1
ATOM 3345 O O . GLU B 1 204 ? 9.055 24.672 17.734 1 75.31 204 GLU B O 1
ATOM 3350 N N . TYR B 1 205 ? 6.941 25.344 18.062 1 73.94 205 TYR B N 1
ATOM 3351 C CA . TYR B 1 205 ? 6.625 25.297 16.641 1 73.94 205 TYR B CA 1
ATOM 3352 C C . TYR B 1 205 ? 7.105 26.562 15.93 1 73.94 205 TYR B C 1
ATOM 3354 O O . TYR B 1 205 ? 7.48 26.531 14.758 1 73.94 205 TYR B O 1
ATOM 3362 N N . LEU B 1 206 ? 7.055 27.625 16.609 1 68.06 206 LEU B N 1
ATOM 3363 C CA . LEU B 1 206 ? 7.488 28.922 16.062 1 68.06 206 LEU B CA 1
ATOM 3364 C C . LEU B 1 206 ? 8.977 28.891 15.719 1 68.06 206 LEU B C 1
ATOM 3366 O O . LEU B 1 206 ? 9.398 29.5 14.734 1 68.06 206 LEU B O 1
ATOM 3370 N N . LYS B 1 207 ? 9.68 28.203 16.453 1 65.75 207 LYS B N 1
ATOM 3371 C CA . LYS B 1 207 ? 11.117 28.078 16.219 1 65.75 207 LYS B CA 1
ATOM 3372 C C . LYS B 1 207 ? 11.406 27.312 14.93 1 65.75 207 LYS B C 1
ATOM 3374 O O . LYS B 1 207 ? 12.43 27.531 14.289 1 65.75 207 LYS B O 1
ATOM 3379 N N . LEU B 1 208 ? 10.484 26.438 14.586 1 65.12 208 LEU B N 1
ATOM 3380 C CA . LEU B 1 208 ? 10.641 25.641 13.375 1 65.12 208 LEU B CA 1
ATOM 3381 C C . LEU B 1 208 ? 10.359 26.484 12.133 1 65.12 208 LEU B C 1
ATOM 3383 O O . LEU B 1 208 ? 10.992 26.297 11.094 1 65.12 208 LEU B O 1
ATOM 3387 N N . ALA B 1 209 ? 9.312 27.234 12.109 1 58.72 209 ALA B N 1
ATOM 3388 C CA . ALA B 1 209 ? 8.93 28.094 11 1 58.72 209 ALA B CA 1
ATOM 3389 C C . ALA B 1 209 ? 10.07 29.031 10.617 1 58.72 209 ALA B C 1
ATOM 3391 O O . ALA B 1 209 ? 10.242 29.359 9.438 1 58.72 209 ALA B O 1
ATOM 3392 N N . GLY B 1 210 ? 10.648 29.562 11.586 1 50.06 210 GLY B N 1
ATOM 3393 C CA . GLY B 1 210 ? 11.789 30.422 11.281 1 50.06 210 GLY B CA 1
ATOM 3394 C C . GLY B 1 210 ? 12.992 29.656 10.758 1 50.06 210 GLY B C 1
ATOM 3395 O O . GLY B 1 210 ? 13.93 30.25 10.227 1 50.06 210 GLY B O 1
ATOM 3396 N N . GLY B 1 211 ? 13.016 28.234 10.875 1 46.12 211 GLY B N 1
ATOM 3397 C CA . GLY B 1 211 ? 14.164 27.438 10.484 1 46.12 211 GLY B CA 1
ATOM 3398 C C . GLY B 1 211 ? 13.922 26.609 9.242 1 46.12 211 GLY B C 1
ATOM 3399 O O . GLY B 1 211 ? 12.781 26.25 8.938 1 46.12 211 GLY B O 1
ATOM 3400 N N . THR B 1 212 ? 14.539 26.828 8.055 1 41.41 212 THR B N 1
ATOM 3401 C CA . THR B 1 212 ? 14.578 26.094 6.797 1 41.41 212 THR B CA 1
ATOM 3402 C C . THR B 1 212 ? 14.789 24.609 7.051 1 41.41 212 THR B C 1
ATOM 3404 O O . THR B 1 212 ? 15.852 24.188 7.516 1 41.41 212 THR B O 1
ATOM 3407 N N . PHE B 1 213 ? 13.875 23.891 7.523 1 39.44 213 PHE B N 1
ATOM 3408 C CA . PHE B 1 213 ? 14.141 22.484 7.801 1 39.44 213 PHE B CA 1
ATOM 3409 C C . PHE B 1 213 ? 14.047 21.656 6.523 1 39.44 213 PHE B C 1
ATOM 3411 O O . PHE B 1 213 ? 13.008 21.641 5.855 1 39.44 213 PHE B O 1
ATOM 3418 N N . GLU B 1 214 ? 14.969 21.547 5.793 1 38.06 214 GLU B N 1
ATOM 3419 C CA . GLU B 1 214 ? 15.07 20.578 4.699 1 38.06 214 GLU B CA 1
ATOM 3420 C C . GLU B 1 214 ? 15.164 19.156 5.234 1 38.06 214 GLU B C 1
ATOM 3422 O O . GLU B 1 214 ? 15.977 18.859 6.113 1 38.06 214 GLU B O 1
ATOM 3427 N N . LYS B 1 215 ? 14.062 18.344 5.281 1 40.16 215 LYS B N 1
ATOM 3428 C CA . LYS B 1 215 ? 14.305 16.922 5.547 1 40.16 215 LYS B CA 1
ATOM 3429 C C . LYS B 1 215 ? 15.547 16.438 4.801 1 40.16 215 LYS B C 1
ATOM 3431 O O . LYS B 1 215 ? 15.688 16.672 3.602 1 40.16 215 LYS B O 1
ATOM 3436 N N . PRO B 1 216 ? 16.5 15.656 5.512 1 33.78 216 PRO B N 1
ATOM 3437 C CA . PRO B 1 216 ? 17.703 15.211 4.801 1 33.78 216 PRO B CA 1
ATOM 3438 C C . PRO B 1 216 ? 17.406 14.125 3.77 1 33.78 216 PRO B C 1
ATOM 3440 O O . PRO B 1 216 ? 16.422 13.398 3.896 1 33.78 216 PRO B O 1
#

Nearest PDB structures (foldseek):
  5x11-assembly3_D  TM=7.941E-01  e=8.177E-09  Bacillus spizizenii str. W23
  5x11-assembly4_H  TM=7.559E-01  e=1.162E-08  Bacillus spizizenii str. W23
  5x11-assembly2_E  TM=7.570E-01  e=1.018E-07  Bacillus spizizenii str. W23
  5z7b-assembly1_A  TM=7.216E-01  e=5.910E-07  Corynebacterium glutamicum
  6jyi-assembly1_B  TM=6.859E-01  e=3.432E-06  Bacillus cereus ATCC 14579

Foldseek 3Di:
DPPPDDPDDAVLLLLQLVVQVVDWDFLVVSLVVCVVLVVVVPHVDDSVCSVVSQVSCVVVPQKDFDDFDDDDPDPITTTMHGDPVNVVSSVVVVVCPVPDDDDDDDVVVVCVVVVLVDQLVVVLVVLVVVLVVLVVVLVVLVVVVVVVVVPDDCVSCVVSVVVSVVSVVVSVVSVVVSCCSVVVVDPCNVQSNCCVVPVDHDPVVVVVVVPPDDDD/DPPPDDPDDAVLLLLQLVVQVVDWDFLVVSLVVCVVLVVVVPHVDDSVCSVVSQVSCVVVPQKDFDDFDDDDPDPTTTTMHGDPVNVVSSVVVVVCPVPDDDDDDDVVNVCVVVVLVDQLVVVLVVLVVVLVVLVVVLVVLVVVVVVVVVPDDCVSCVVSVVVSVVSVVVSVVSVVVSCCSVVVVDPCNVQSNCCVVPVDHDPVVVVVVVPPDDDD